Protein AF-A0A165M0L0-F1 (afdb_monomer)

Mean predicted aligned error: 16.53 Å

pLDDT: mean 72.3, std 24.84, range [32.44, 98.56]

Solvent-accessible surface area (backbone atoms only — not comparable to full-atom values): 31890 Å² total; per-residue (Å²): 142,81,88,83,86,81,86,80,86,85,81,86,84,88,86,89,85,89,84,89,84,88,87,87,84,87,90,80,91,82,86,84,86,87,82,89,87,83,81,90,80,90,76,92,80,80,88,83,79,84,75,80,83,75,83,68,83,78,72,75,73,71,78,70,70,57,77,72,62,66,77,72,71,64,82,79,75,77,82,69,91,74,73,95,69,80,80,74,88,70,80,78,80,82,80,91,76,90,76,84,88,79,91,78,82,87,82,92,81,86,88,80,95,75,89,82,89,78,88,81,85,86,88,81,91,80,81,92,79,92,76,85,82,82,82,81,79,83,82,82,83,82,81,87,78,89,78,89,81,89,83,86,87,79,90,76,81,82,77,80,76,83,83,73,80,80,77,78,71,76,78,72,63,70,74,63,62,74,70,50,81,46,81,84,83,77,90,53,45,37,90,91,42,70,88,48,59,44,65,89,65,46,56,72,70,54,36,55,44,46,57,53,25,23,53,53,47,36,47,47,27,48,51,68,45,79,69,58,54,73,69,54,48,52,54,51,48,51,53,41,43,52,52,48,29,58,78,66,74,33,60,48,56,50,54,39,44,75,75,31,67,68,58,31,53,42,54,48,50,58,36,54,49,34,50,59,48,54,53,50,51,50,33,51,54,25,49,69,46,48,34,69,75,74,51,47,51,92,89,62,56,55,49,68,55,33,17,54,49,40,51,49,31,60,47,93,52,46,63,36,28,50,44,76,42,60,44,74,45,98,86,72,49,76,43,79,76,43,80,41,54,78,73,53,25,65,66,55,52,53,50,52,20,61,70,28,32,62,45,79,92,26,59,45,62,35,81,92,34,35,71,64,41,65,51,38,38,63,45,42,56,17,50,50,50,38,24,41,52,56,32,49,58,23,26,55,76,21,49,84,44,85,61,86,73,67,96,43,58,88,80,41,42,68,56,28,51,51,39,40,54,53,52,50,52,51,30,72,76,36,53,68,61,42,53,52,48,27,36,49,52,34,52,56,30,52,50,53,28,49,48,64,73,53,46,72,90,67,94,76,88,76,87,58,71,74,80,71,62,86,62,81,87,69,84,80,79,84,86,86,80,85,84,83,135

Structure (mmCIF, N/CA/C/O backbone):
data_AF-A0A165M0L0-F1
#
_entry.id   AF-A0A165M0L0-F1
#
loop_
_atom_site.group_PDB
_atom_site.id
_atom_site.type_symbol
_atom_site.label_atom_id
_atom_site.label_alt_id
_atom_site.label_comp_id
_atom_site.label_asym_id
_atom_site.label_entity_id
_atom_site.label_seq_id
_atom_site.pdbx_PDB_ins_code
_atom_site.Cartn_x
_atom_site.Cartn_y
_atom_site.Cartn_z
_atom_site.occupancy
_atom_site.B_iso_or_equiv
_atom_site.auth_seq_id
_atom_site.auth_comp_id
_atom_site.auth_asym_id
_atom_site.auth_atom_id
_atom_site.pdbx_PDB_model_num
ATOM 1 N N . MET A 1 1 ? -65.479 16.141 34.001 1.00 50.59 1 MET A N 1
ATOM 2 C CA . MET A 1 1 ? -65.773 16.303 3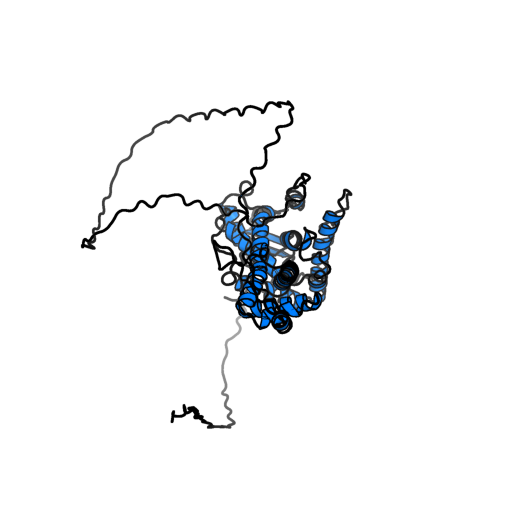2.561 1.00 50.59 1 MET A CA 1
ATOM 3 C C . MET A 1 1 ? -64.527 16.833 31.870 1.00 50.59 1 MET A C 1
ATOM 5 O O . MET A 1 1 ? -64.181 17.985 32.072 1.00 50.59 1 MET A O 1
ATOM 9 N N . ALA A 1 2 ? -63.828 15.973 31.131 1.00 36.56 2 ALA A N 1
ATOM 10 C CA . ALA A 1 2 ? -62.696 16.307 30.265 1.00 36.56 2 ALA A CA 1
ATOM 11 C C . ALA A 1 2 ? -62.637 15.224 29.167 1.00 36.56 2 ALA A C 1
ATOM 13 O O . ALA A 1 2 ? -62.773 14.047 29.518 1.00 36.56 2 ALA A O 1
ATOM 14 N N . PRO A 1 3 ? -62.525 15.564 27.869 1.00 55.06 3 PRO A N 1
ATOM 15 C CA . PRO A 1 3 ? -62.666 14.581 26.806 1.00 55.06 3 PRO A CA 1
ATOM 16 C C . PRO A 1 3 ? -61.341 13.902 26.435 1.00 55.06 3 PRO A C 1
ATOM 18 O O . PRO A 1 3 ? -60.264 14.495 26.405 1.00 55.06 3 PRO A O 1
ATOM 21 N N . THR A 1 4 ? -61.492 12.621 26.128 1.00 46.97 4 THR A N 1
ATOM 22 C CA . THR A 1 4 ? -60.531 11.611 25.689 1.00 46.97 4 THR A CA 1
ATOM 23 C C . THR A 1 4 ? -59.890 11.935 24.334 1.00 46.97 4 THR A C 1
ATOM 25 O O . THR A 1 4 ? -60.572 12.259 23.360 1.00 46.97 4 THR A O 1
ATOM 28 N N . ARG A 1 5 ? -58.560 11.786 24.240 1.00 48.75 5 ARG A N 1
ATOM 29 C CA . ARG A 1 5 ? -57.787 11.956 22.999 1.00 48.75 5 ARG A CA 1
ATOM 30 C C . ARG A 1 5 ? -57.688 10.616 22.259 1.00 48.75 5 ARG A C 1
ATOM 32 O O . ARG A 1 5 ? -57.164 9.637 22.776 1.00 48.75 5 ARG A O 1
ATOM 39 N N . ARG A 1 6 ? -58.249 10.603 21.051 1.00 50.16 6 ARG A N 1
ATOM 40 C CA . ARG A 1 6 ? -58.455 9.463 20.148 1.00 50.16 6 ARG A CA 1
ATOM 41 C C . ARG A 1 6 ? -57.191 9.185 19.321 1.00 50.16 6 ARG A C 1
ATOM 43 O O . ARG A 1 6 ? -56.681 10.080 18.651 1.00 50.16 6 ARG A O 1
ATOM 50 N N . THR A 1 7 ? -56.722 7.942 19.349 1.00 44.31 7 THR A N 1
ATOM 51 C CA . THR A 1 7 ? -55.688 7.371 18.476 1.00 44.31 7 THR A CA 1
ATOM 52 C C . THR A 1 7 ? -56.210 7.226 17.039 1.00 44.31 7 THR A C 1
ATOM 54 O O . THR A 1 7 ? -57.341 6.790 16.822 1.00 44.31 7 THR A O 1
ATOM 57 N N . LYS A 1 8 ? -55.396 7.591 16.039 1.00 49.31 8 LYS A N 1
ATOM 58 C CA . LYS A 1 8 ? -55.647 7.292 14.618 1.00 49.31 8 LYS A CA 1
ATOM 59 C C . LYS A 1 8 ? -54.625 6.267 14.128 1.00 49.31 8 LYS A C 1
ATOM 61 O O . LYS A 1 8 ? -53.452 6.584 13.967 1.00 49.31 8 LYS A O 1
ATOM 66 N N . GLN A 1 9 ? -55.115 5.054 13.887 1.00 37.28 9 GLN A N 1
ATOM 67 C CA . GLN A 1 9 ? -54.497 4.046 13.030 1.00 37.28 9 GLN A CA 1
ATOM 68 C C . GLN A 1 9 ? -54.535 4.531 11.574 1.00 37.28 9 GLN A C 1
ATOM 70 O O . GLN A 1 9 ? -55.545 5.086 11.136 1.00 37.28 9 GLN A O 1
ATOM 75 N N . LYS A 1 10 ? -53.456 4.305 10.819 1.00 47.47 10 LYS A N 1
ATOM 76 C CA . LYS A 1 10 ? -53.423 4.495 9.365 1.00 47.47 10 LYS A CA 1
ATOM 77 C C . LYS A 1 10 ? -53.161 3.136 8.720 1.00 47.47 10 LYS A C 1
ATOM 79 O O . LYS A 1 10 ? -52.082 2.571 8.862 1.00 47.47 10 LYS A O 1
ATOM 84 N N . SER A 1 11 ? -54.200 2.601 8.093 1.00 41.34 11 SER A N 1
ATOM 85 C CA . SER A 1 11 ? -54.209 1.371 7.310 1.00 41.34 11 SER A CA 1
ATOM 86 C C . SER A 1 11 ? -53.702 1.614 5.881 1.00 41.34 11 SER A C 1
ATOM 88 O O . SER A 1 11 ? -53.872 2.700 5.330 1.00 41.34 11 SER A O 1
ATOM 90 N N . THR A 1 12 ? -53.097 0.561 5.333 1.00 42.44 12 THR A N 1
ATOM 91 C CA . THR A 1 12 ? -52.555 0.339 3.972 1.00 42.44 12 THR A CA 1
ATOM 92 C C . THR A 1 12 ? -53.495 0.705 2.799 1.00 42.44 12 THR A C 1
ATOM 94 O O . THR A 1 12 ? -54.674 0.989 3.018 1.00 42.44 12 THR A O 1
ATOM 97 N N . PRO A 1 13 ? -52.999 0.666 1.540 1.00 48.22 13 PRO A N 1
ATOM 98 C CA . PRO A 1 13 ? -53.237 -0.562 0.775 1.00 48.22 13 PRO A CA 1
A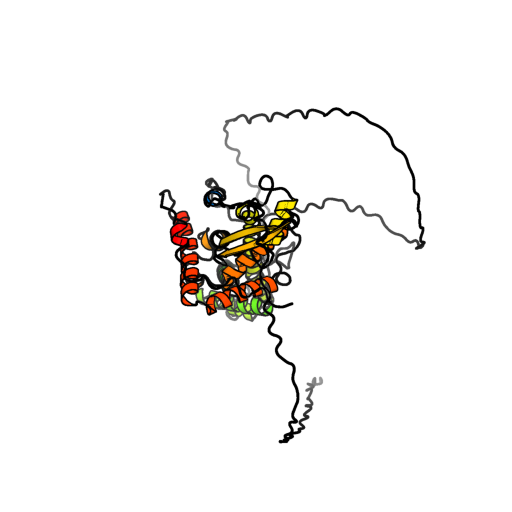TOM 99 C C . PRO A 1 13 ? -52.079 -1.047 -0.114 1.00 48.22 13 PRO A C 1
ATOM 101 O O . PRO A 1 13 ? -51.299 -0.292 -0.691 1.00 48.22 13 PRO A O 1
ATOM 104 N N . THR A 1 14 ? -52.062 -2.370 -0.226 1.00 39.38 14 THR A N 1
ATOM 105 C CA . THR A 1 14 ? -51.367 -3.245 -1.168 1.00 39.38 14 THR A CA 1
ATOM 106 C C . THR A 1 14 ? -51.733 -2.963 -2.630 1.00 39.38 14 THR A C 1
ATOM 108 O O . THR A 1 14 ? -52.884 -2.664 -2.949 1.00 39.38 14 THR A O 1
ATOM 111 N N . LYS A 1 15 ? -50.776 -3.153 -3.551 1.00 41.34 15 LYS A N 1
ATOM 112 C CA . LYS A 1 15 ? -51.076 -3.337 -4.978 1.00 41.34 15 LYS A CA 1
ATOM 113 C C . LYS A 1 15 ? -50.280 -4.505 -5.556 1.00 41.34 15 LYS A C 1
ATOM 115 O O . LYS A 1 15 ? -49.068 -4.454 -5.722 1.00 41.34 15 LYS A O 1
ATOM 120 N N . THR A 1 16 ? -51.030 -5.564 -5.819 1.00 38.84 16 THR A N 1
ATOM 121 C CA . THR A 1 16 ? -50.681 -6.796 -6.519 1.00 38.84 16 THR A CA 1
ATOM 122 C C . THR A 1 16 ? -50.856 -6.577 -8.021 1.00 38.84 16 THR A C 1
ATOM 124 O O . THR A 1 16 ? -51.922 -6.122 -8.426 1.00 38.84 16 THR A O 1
ATOM 127 N N . THR A 1 17 ? -49.898 -6.988 -8.854 1.00 39.72 17 THR A N 1
ATOM 128 C CA . THR A 1 17 ? -50.185 -7.405 -10.240 1.00 39.72 17 THR A CA 1
ATOM 129 C C . THR A 1 17 ? -49.185 -8.463 -10.689 1.00 39.72 17 THR A C 1
ATOM 131 O O . THR A 1 17 ? -48.012 -8.177 -10.899 1.00 39.72 17 THR A O 1
ATOM 134 N N . ALA A 1 18 ? -49.697 -9.682 -10.852 1.00 41.34 18 ALA A N 1
ATOM 135 C CA . ALA A 1 18 ? -49.097 -10.776 -11.597 1.00 41.34 18 ALA A CA 1
ATOM 136 C C . ALA A 1 18 ? -49.821 -10.918 -12.948 1.00 41.34 18 ALA A C 1
ATOM 138 O O . ALA A 1 18 ? -51.049 -10.829 -12.994 1.00 41.34 18 ALA A O 1
ATOM 139 N N . LYS A 1 19 ? -49.055 -11.138 -14.022 1.00 40.34 19 LYS A N 1
ATOM 140 C CA . LYS A 1 19 ? -49.408 -11.703 -15.348 1.00 40.34 19 LYS A CA 1
ATOM 141 C C . LYS A 1 19 ? -48.118 -11.581 -16.179 1.00 40.34 19 LYS A C 1
ATOM 143 O O . LYS A 1 19 ? -47.601 -10.483 -16.285 1.00 40.34 19 LYS A O 1
ATOM 148 N N . GLY A 1 20 ? -47.470 -12.606 -16.722 1.00 33.66 20 GLY A N 1
ATOM 149 C CA . GLY A 1 20 ? -47.919 -13.911 -17.186 1.00 33.66 20 GLY A CA 1
ATOM 150 C C . GLY A 1 20 ? -47.748 -13.947 -18.706 1.00 33.66 20 GLY A C 1
ATOM 151 O O . GLY A 1 20 ? -48.501 -13.261 -19.382 1.00 33.66 20 GLY A O 1
ATOM 152 N N . ALA A 1 21 ? -46.789 -14.720 -19.230 1.00 35.31 21 ALA A N 1
ATOM 153 C CA . ALA A 1 21 ? -46.841 -15.309 -20.576 1.00 35.31 21 ALA A CA 1
ATOM 154 C C . ALA A 1 21 ? -45.657 -16.264 -20.804 1.00 35.31 21 ALA A C 1
ATOM 156 O O . ALA A 1 21 ? -44.515 -15.850 -20.973 1.00 35.31 21 ALA A O 1
ATOM 157 N N . ALA A 1 22 ? -45.968 -17.556 -20.847 1.00 41.44 22 ALA A N 1
ATOM 158 C CA . ALA A 1 22 ? -45.141 -18.580 -21.461 1.00 41.44 22 ALA A CA 1
ATOM 159 C C . ALA A 1 22 ? -45.276 -18.508 -22.990 1.00 41.44 22 ALA A C 1
ATOM 161 O O . ALA A 1 22 ? -46.381 -18.298 -23.499 1.00 41.44 22 ALA A O 1
ATOM 162 N N . ARG A 1 23 ? -44.200 -18.789 -23.735 1.00 37.03 23 ARG A N 1
ATOM 163 C CA . ARG A 1 23 ? -44.328 -19.276 -25.114 1.00 37.03 23 ARG A CA 1
ATOM 164 C C . ARG A 1 23 ? -43.165 -20.183 -25.517 1.00 37.03 23 ARG A C 1
ATOM 166 O O . ARG A 1 23 ? -41.998 -19.854 -25.356 1.00 37.03 23 ARG A O 1
ATOM 173 N N . LYS A 1 24 ? -43.564 -21.347 -26.023 1.00 44.06 24 LYS A N 1
ATOM 174 C CA . LYS A 1 24 ? -42.801 -22.466 -26.587 1.00 44.06 24 LYS A CA 1
ATOM 175 C C . LYS A 1 24 ? -42.907 -22.380 -28.121 1.00 44.06 24 LYS A C 1
ATOM 177 O O . LYS A 1 24 ? -44.016 -22.142 -28.592 1.00 44.06 24 LYS A O 1
ATOM 182 N N . ALA A 1 25 ? -41.819 -22.623 -28.856 1.00 38.62 25 ALA A N 1
ATOM 183 C CA . ALA A 1 25 ? -41.726 -23.148 -30.242 1.00 38.62 25 ALA A CA 1
ATOM 184 C C . ALA A 1 25 ? -40.222 -23.128 -30.606 1.00 38.62 25 ALA A C 1
ATOM 186 O O . ALA A 1 25 ? -39.600 -22.089 -30.445 1.00 38.62 25 ALA A O 1
ATOM 187 N N . GLN A 1 26 ? -39.474 -24.205 -30.865 1.00 37.47 26 GLN A N 1
ATOM 188 C CA . GLN A 1 26 ? -39.546 -25.294 -31.854 1.00 37.47 26 GLN A CA 1
ATOM 189 C C . GLN A 1 26 ? -39.563 -24.887 -33.346 1.00 37.47 26 GLN A C 1
ATOM 191 O O . GLN A 1 26 ? -40.586 -24.467 -33.868 1.00 37.47 26 GLN A O 1
ATOM 196 N N . ALA A 1 27 ? -38.418 -25.200 -33.982 1.00 37.59 27 ALA A N 1
ATOM 197 C CA . ALA A 1 27 ? -38.183 -25.760 -35.324 1.00 37.59 27 ALA A CA 1
ATOM 198 C C . ALA A 1 27 ? -38.227 -24.870 -36.589 1.00 37.59 27 ALA A C 1
ATOM 200 O O . ALA A 1 27 ? -39.286 -24.411 -36.992 1.00 37.59 27 ALA A O 1
ATOM 201 N N . ALA A 1 28 ? -37.076 -24.788 -37.282 1.00 35.03 28 ALA A N 1
ATOM 202 C CA . ALA A 1 28 ? -36.846 -25.086 -38.718 1.00 35.03 28 ALA A CA 1
ATOM 203 C C . ALA A 1 28 ? -35.408 -24.632 -39.086 1.00 35.03 28 ALA A C 1
ATOM 205 O O . ALA A 1 28 ? -35.045 -23.492 -38.838 1.00 35.03 28 ALA A O 1
ATOM 206 N N . ARG A 1 29 ? -34.460 -25.513 -39.448 1.00 37.34 29 ARG A N 1
ATOM 207 C CA . ARG A 1 29 ? -34.186 -26.007 -40.818 1.00 37.34 29 ARG A CA 1
ATOM 208 C C . ARG A 1 29 ? -34.251 -24.908 -41.890 1.00 37.34 29 ARG A C 1
ATOM 210 O O . ARG A 1 29 ? -35.351 -24.573 -42.290 1.00 37.34 29 ARG A O 1
ATOM 217 N N . THR A 1 30 ? -33.092 -24.495 -42.416 1.00 36.84 30 THR A N 1
ATOM 218 C CA . THR A 1 30 ? -32.741 -24.546 -43.857 1.00 36.84 30 THR A CA 1
ATOM 219 C C . THR A 1 30 ? -31.326 -24.012 -44.096 1.00 36.84 30 THR A C 1
ATOM 221 O O . THR A 1 30 ? -31.032 -22.854 -43.820 1.00 36.84 30 THR A O 1
ATOM 224 N N . SER A 1 31 ? -30.472 -24.866 -44.652 1.00 37.84 31 SER A N 1
ATOM 225 C CA . SER A 1 31 ? -29.295 -24.525 -45.456 1.00 37.84 31 SER A CA 1
ATOM 226 C C . SER A 1 31 ? -29.709 -24.083 -46.873 1.00 37.84 31 SER A C 1
ATOM 228 O O . SER A 1 31 ? -30.773 -24.486 -47.347 1.00 37.84 31 SER A O 1
ATOM 230 N N . PRO A 1 32 ? -28.881 -23.270 -47.555 1.00 50.66 32 PRO A N 1
ATOM 231 C CA . PRO A 1 32 ? -28.330 -23.676 -48.863 1.00 50.66 32 PRO A CA 1
ATOM 232 C C . PRO A 1 32 ? -26.850 -23.244 -49.036 1.00 50.66 32 PRO A C 1
ATOM 234 O O . PRO A 1 32 ? -26.464 -22.142 -48.676 1.00 50.66 32 PRO A O 1
ATOM 237 N N . THR A 1 33 ? -25.915 -24.157 -49.321 1.00 34.59 33 THR A N 1
ATOM 238 C CA . THR A 1 33 ? -25.363 -24.514 -50.656 1.00 34.59 33 THR A CA 1
ATOM 239 C C . THR A 1 33 ? -24.748 -23.386 -51.522 1.00 34.59 33 THR A C 1
ATOM 241 O O . THR A 1 33 ? -25.443 -22.779 -52.320 1.00 34.59 33 THR A O 1
ATOM 244 N N . SER A 1 34 ? -23.396 -23.323 -51.494 1.00 36.72 34 SER A N 1
ATOM 245 C CA . SER A 1 34 ? -22.438 -23.224 -52.640 1.00 36.72 34 SER A CA 1
ATOM 246 C C . SER A 1 34 ? -22.403 -21.965 -53.548 1.00 36.72 34 SER A C 1
ATOM 248 O O . SER A 1 34 ? -23.337 -21.177 -53.498 1.00 36.72 34 SER A O 1
ATOM 250 N N . PRO A 1 35 ? -21.425 -21.787 -54.488 1.00 54.50 35 PRO A N 1
ATOM 251 C CA . PRO A 1 35 ? -20.140 -22.487 -54.729 1.00 54.50 35 PRO A CA 1
ATOM 252 C C . PRO A 1 35 ? -18.930 -21.579 -55.148 1.00 54.50 35 PRO A C 1
ATOM 254 O O . PRO A 1 35 ? -19.086 -20.397 -55.425 1.00 54.50 35 PRO A O 1
ATOM 257 N N . ARG A 1 36 ? -17.765 -22.229 -55.388 1.00 37.06 36 ARG A N 1
ATOM 258 C CA . ARG A 1 36 ? -16.610 -21.836 -56.259 1.00 37.06 36 ARG A CA 1
ATOM 259 C C . ARG A 1 36 ? -15.723 -20.681 -55.750 1.00 37.06 36 ARG A C 1
ATOM 261 O O . ARG A 1 36 ? -16.200 -19.611 -55.439 1.00 37.06 36 ARG A O 1
ATOM 268 N N . GLY A 1 37 ? -14.394 -20.765 -55.696 1.00 34.84 37 GLY A N 1
ATOM 269 C CA . GLY A 1 37 ? -13.431 -21.606 -56.406 1.00 34.84 37 GLY A CA 1
ATOM 270 C C . GLY A 1 37 ? -12.413 -20.703 -57.114 1.00 34.84 37 GLY A C 1
ATOM 271 O O . GLY A 1 37 ? -12.762 -20.098 -58.118 1.00 34.84 37 GLY A O 1
ATOM 272 N N . ARG A 1 38 ? -11.166 -20.621 -56.629 1.00 40.41 38 ARG A N 1
ATOM 273 C CA . ARG A 1 38 ? -9.993 -20.054 -57.337 1.00 40.41 38 ARG A CA 1
ATOM 274 C C . ARG A 1 38 ? -8.731 -20.646 -56.698 1.00 40.41 38 ARG A C 1
ATOM 276 O O . ARG A 1 38 ? -8.475 -20.444 -55.524 1.00 40.41 38 ARG A O 1
ATOM 283 N N . LYS A 1 39 ? -8.172 -21.685 -57.321 1.00 42.56 39 LYS A N 1
ATOM 284 C CA . LYS A 1 39 ? -7.020 -21.660 -58.244 1.00 42.56 39 LYS A CA 1
ATOM 285 C C . LYS A 1 39 ? -5.703 -21.257 -57.570 1.00 42.56 39 LYS A C 1
ATOM 287 O O . LYS A 1 39 ? -5.408 -20.088 -57.375 1.00 42.56 39 LYS A O 1
ATOM 292 N N . ARG A 1 40 ? -4.914 -22.307 -57.329 1.00 39.38 40 ARG A N 1
ATOM 293 C CA . ARG A 1 40 ? -3.462 -22.330 -57.156 1.00 39.38 40 ARG A CA 1
ATOM 294 C C . ARG A 1 40 ? -2.763 -21.484 -58.226 1.00 39.38 40 ARG A C 1
ATOM 296 O O . ARG A 1 40 ? -3.035 -21.669 -59.411 1.00 39.38 40 ARG A O 1
ATOM 303 N N . ALA A 1 41 ? -1.798 -20.673 -57.807 1.00 41.22 41 ALA A N 1
ATOM 304 C CA . ALA A 1 41 ? -0.687 -20.242 -58.642 1.00 41.22 41 ALA A CA 1
ATOM 305 C C . ALA A 1 41 ? 0.602 -20.501 -57.860 1.00 41.22 41 ALA A C 1
ATOM 307 O O . ALA A 1 41 ? 0.874 -19.882 -56.838 1.00 41.22 41 ALA A O 1
ATOM 308 N N . ASN A 1 42 ? 1.330 -21.504 -58.335 1.00 36.38 42 ASN A N 1
ATOM 309 C CA . ASN A 1 42 ? 2.657 -21.884 -57.897 1.00 36.38 42 ASN A CA 1
ATOM 310 C C . ASN A 1 42 ? 3.631 -21.057 -58.749 1.00 36.38 42 ASN A C 1
ATOM 312 O O . ASN A 1 42 ? 3.638 -21.221 -59.970 1.00 36.38 42 ASN A O 1
ATOM 316 N N . VAL A 1 43 ? 4.398 -20.148 -58.146 1.00 47.34 43 VAL A N 1
ATOM 317 C CA . VAL A 1 43 ? 5.462 -19.411 -58.842 1.00 47.34 43 VAL A CA 1
ATOM 318 C C . VAL A 1 43 ? 6.747 -19.569 -58.046 1.00 47.34 43 VAL A C 1
ATOM 320 O O . VAL A 1 43 ? 6.974 -18.902 -57.042 1.00 47.34 43 VAL A O 1
ATOM 323 N N . HIS A 1 44 ? 7.600 -20.461 -58.541 1.00 40.44 44 HIS A N 1
ATOM 324 C CA . HIS A 1 44 ? 9.034 -20.393 -58.315 1.00 40.44 44 HIS A CA 1
ATOM 325 C C . HIS A 1 44 ? 9.559 -19.054 -58.844 1.00 40.44 44 HIS A C 1
ATOM 327 O O . HIS A 1 44 ? 9.392 -18.756 -60.029 1.00 40.44 44 HIS A O 1
ATOM 333 N N . ARG A 1 45 ? 10.286 -18.294 -58.020 1.00 40.59 45 ARG A N 1
ATOM 334 C CA . ARG A 1 45 ? 11.317 -17.391 -58.536 1.00 40.59 45 ARG A CA 1
ATOM 335 C C . ARG A 1 45 ? 12.497 -17.296 -57.580 1.00 40.59 45 ARG A C 1
ATOM 337 O O . ARG A 1 45 ? 12.351 -17.122 -56.378 1.00 40.59 45 ARG A O 1
ATOM 344 N N . ALA A 1 46 ? 13.656 -17.487 -58.188 1.00 36.91 46 ALA A N 1
ATOM 345 C CA . ALA A 1 46 ? 14.971 -17.563 -57.600 1.00 36.91 46 ALA A CA 1
ATOM 346 C C . ALA A 1 46 ? 15.497 -16.208 -57.103 1.00 36.91 46 ALA A C 1
ATOM 348 O O . ALA A 1 46 ? 15.098 -15.166 -57.615 1.00 36.91 46 ALA A O 1
ATOM 349 N N . LEU A 1 47 ? 16.475 -16.310 -56.193 1.00 45.91 47 LEU A N 1
ATOM 350 C CA . LEU A 1 47 ? 17.677 -15.475 -56.069 1.00 45.91 47 LEU A CA 1
ATOM 351 C C . LEU A 1 47 ? 17.482 -13.960 -56.204 1.00 45.91 47 LEU A C 1
ATOM 353 O O . LEU A 1 47 ? 17.404 -13.470 -57.320 1.00 45.91 47 LEU A O 1
ATOM 357 N N . THR A 1 48 ? 17.665 -13.224 -55.102 1.00 38.56 48 THR A N 1
ATOM 358 C CA . THR A 1 48 ? 18.678 -12.154 -55.046 1.00 38.56 48 THR A CA 1
ATOM 359 C C . THR A 1 48 ? 18.930 -11.663 -53.619 1.00 38.56 48 THR A C 1
ATOM 361 O O . THR A 1 48 ? 18.015 -11.211 -52.949 1.00 38.56 48 THR A O 1
ATOM 364 N N . LYS A 1 49 ? 20.224 -11.649 -53.270 1.00 42.09 49 LYS A N 1
ATOM 365 C CA . LYS A 1 49 ? 20.933 -10.637 -52.467 1.00 42.09 49 LYS A CA 1
ATOM 366 C C . LYS A 1 49 ? 20.582 -10.525 -50.975 1.00 42.09 49 LYS A C 1
ATOM 368 O O . LYS A 1 49 ? 19.609 -9.902 -50.576 1.00 42.09 49 LYS A O 1
ATOM 373 N N . LYS A 1 50 ? 21.513 -11.042 -50.162 1.00 46.38 50 LYS A N 1
ATOM 374 C CA . LYS A 1 50 ? 21.729 -10.629 -48.770 1.00 46.38 50 LYS A CA 1
ATOM 375 C C . LYS A 1 50 ? 21.836 -9.094 -48.705 1.00 46.38 50 LYS A C 1
ATOM 377 O O . LYS A 1 50 ? 22.655 -8.549 -49.452 1.00 46.38 50 LYS A O 1
ATOM 382 N N . PRO A 1 51 ? 21.072 -8.410 -47.840 1.00 46.50 51 PRO A N 1
ATOM 383 C CA . PRO A 1 51 ? 21.324 -7.008 -47.547 1.00 46.50 51 PRO A CA 1
ATOM 384 C C . PRO A 1 51 ? 22.667 -6.859 -46.806 1.00 46.50 51 PRO A C 1
ATOM 386 O O . PRO A 1 51 ? 23.116 -7.802 -46.140 1.00 46.50 51 PRO A O 1
ATOM 389 N N . PRO A 1 52 ? 23.350 -5.712 -46.950 1.00 43.22 52 PRO A N 1
ATOM 390 C CA . PRO A 1 52 ? 24.565 -5.430 -46.201 1.00 43.22 52 PRO A CA 1
ATOM 391 C C . PRO A 1 52 ? 24.249 -5.449 -44.703 1.00 43.22 52 PRO A C 1
ATOM 393 O O . PRO A 1 52 ? 23.283 -4.834 -44.260 1.00 43.22 52 PRO A O 1
ATOM 396 N N . ARG A 1 53 ? 25.075 -6.162 -43.926 1.00 41.50 53 ARG A N 1
ATOM 397 C CA . ARG A 1 53 ? 25.137 -6.004 -42.470 1.00 41.50 53 ARG A CA 1
ATOM 398 C C . ARG A 1 53 ? 25.492 -4.546 -42.196 1.00 41.50 53 ARG A C 1
ATOM 400 O O . ARG A 1 53 ? 26.659 -4.173 -42.287 1.00 41.50 53 ARG A O 1
ATOM 407 N N . VAL A 1 54 ? 24.485 -3.735 -41.899 1.00 40.50 54 VAL A N 1
ATOM 408 C CA . VAL A 1 54 ? 24.695 -2.465 -41.219 1.00 40.50 54 VAL A CA 1
ATOM 409 C C . VAL A 1 54 ? 25.160 -2.852 -39.825 1.00 40.50 54 VAL A C 1
ATOM 411 O O . VAL A 1 54 ? 24.439 -3.498 -39.069 1.00 40.50 54 VAL A O 1
ATOM 414 N N . ILE A 1 55 ? 26.425 -2.565 -39.536 1.00 45.16 55 ILE A N 1
ATOM 415 C CA . ILE A 1 55 ? 26.978 -2.645 -38.189 1.00 45.16 55 ILE A CA 1
ATOM 416 C C . ILE A 1 55 ? 26.353 -1.461 -37.447 1.00 45.16 55 ILE A C 1
ATOM 418 O O . ILE A 1 55 ? 26.944 -0.386 -37.367 1.00 45.16 55 ILE A O 1
ATOM 422 N N . GLY A 1 56 ? 25.107 -1.637 -37.003 1.00 38.75 56 GLY A N 1
ATOM 423 C CA . GLY A 1 56 ? 24.506 -0.776 -36.001 1.00 38.75 56 GLY A CA 1
ATOM 424 C C . GLY A 1 56 ? 25.383 -0.871 -34.764 1.00 38.75 56 GLY A C 1
ATOM 425 O O . GLY A 1 56 ? 25.752 -1.967 -34.330 1.00 38.75 56 GLY A O 1
ATOM 426 N N . LYS A 1 57 ? 25.813 0.277 -34.246 1.00 41.28 57 LYS A N 1
ATOM 427 C CA . LYS A 1 57 ? 26.461 0.336 -32.941 1.00 41.28 57 LYS A CA 1
ATOM 428 C C . LYS A 1 57 ? 25.392 -0.055 -31.927 1.00 41.28 57 LYS A C 1
ATOM 430 O O . LYS A 1 57 ? 24.659 0.806 -31.470 1.00 41.28 57 LYS A O 1
ATOM 435 N N . SER A 1 58 ? 25.306 -1.346 -31.610 1.00 37.25 58 SER A N 1
ATOM 436 C CA . SER A 1 58 ? 24.580 -1.846 -30.447 1.00 37.25 58 SER A CA 1
ATOM 437 C C . SER A 1 58 ? 25.214 -1.190 -29.223 1.00 37.25 58 SER A C 1
ATOM 439 O O . SER A 1 58 ? 26.186 -1.703 -28.661 1.00 37.25 58 SER A O 1
ATOM 441 N N . LEU A 1 59 ? 24.698 -0.026 -28.833 1.00 40.31 59 LEU A N 1
ATOM 442 C CA . LEU A 1 59 ? 24.889 0.525 -27.504 1.00 40.31 59 LEU A CA 1
ATOM 443 C C . LEU A 1 59 ? 24.121 -0.401 -26.572 1.00 40.31 59 LEU A C 1
ATOM 445 O O . LEU A 1 59 ? 22.985 -0.149 -26.193 1.00 40.31 59 LEU A O 1
ATOM 449 N N . SER A 1 60 ? 24.756 -1.521 -26.231 1.00 36.28 60 SER A N 1
ATOM 450 C CA . SER A 1 60 ? 24.346 -2.314 -25.092 1.00 36.28 60 SER A CA 1
ATOM 451 C C . SER A 1 60 ? 24.692 -1.481 -23.865 1.00 36.28 60 SER A C 1
ATOM 453 O O . SER A 1 60 ? 25.734 -1.660 -23.236 1.00 36.28 60 SER A O 1
ATOM 455 N N . LEU A 1 61 ? 23.833 -0.508 -23.560 1.00 42.78 61 LEU A N 1
ATOM 456 C CA . LEU A 1 61 ? 23.697 0.008 -22.215 1.00 42.78 61 LEU A CA 1
ATOM 457 C C . LEU A 1 61 ? 23.173 -1.175 -21.405 1.00 42.78 61 LEU A C 1
ATOM 459 O O . LEU A 1 61 ? 21.983 -1.309 -21.143 1.00 42.78 61 LEU A O 1
ATOM 463 N N . HIS A 1 62 ? 24.087 -2.072 -21.026 1.00 40.50 62 HIS A N 1
ATOM 464 C CA . HIS A 1 62 ? 23.920 -2.820 -19.801 1.00 40.50 62 HIS A CA 1
ATOM 465 C C . HIS A 1 62 ? 23.793 -1.734 -18.736 1.00 40.50 62 HIS A C 1
ATOM 467 O O . HIS A 1 62 ? 24.798 -1.263 -18.198 1.00 40.50 62 HIS A O 1
ATOM 473 N N . LEU A 1 63 ? 22.558 -1.306 -18.451 1.00 43.25 63 LEU A N 1
ATOM 474 C CA . LEU A 1 63 ? 22.199 -0.768 -17.152 1.00 43.25 63 LEU A CA 1
ATOM 475 C C . LEU A 1 63 ? 22.430 -1.925 -16.184 1.00 43.25 63 LEU A C 1
ATOM 477 O O . LEU A 1 63 ? 21.523 -2.604 -15.714 1.00 43.25 63 LEU A O 1
ATOM 481 N N . HIS A 1 64 ? 23.703 -2.198 -15.925 1.00 40.22 64 HIS A N 1
ATOM 482 C CA . HIS A 1 64 ? 24.135 -2.977 -14.805 1.00 40.22 64 HIS A CA 1
ATOM 483 C C . HIS A 1 64 ? 23.883 -2.037 -13.640 1.00 40.22 64 HIS A C 1
ATOM 485 O O . HIS A 1 64 ? 24.782 -1.315 -13.225 1.00 40.22 64 HIS A O 1
ATOM 491 N N . ILE A 1 65 ? 22.614 -1.940 -13.221 1.00 42.72 65 ILE A N 1
ATOM 492 C CA . ILE A 1 65 ? 22.215 -1.270 -11.992 1.00 42.72 65 ILE A CA 1
ATOM 493 C C . ILE A 1 65 ? 23.034 -2.007 -10.944 1.00 42.72 65 ILE A C 1
ATOM 495 O O . ILE A 1 65 ? 22.752 -3.179 -10.673 1.00 42.72 65 ILE A O 1
ATOM 499 N N . PRO A 1 66 ? 24.129 -1.416 -10.438 1.00 37.69 66 PRO A N 1
ATOM 500 C CA . PRO A 1 66 ? 24.970 -2.155 -9.536 1.00 37.69 66 PRO A CA 1
ATOM 501 C C . PRO A 1 66 ? 24.094 -2.387 -8.313 1.00 37.69 66 PRO A C 1
ATOM 503 O O . PRO A 1 66 ? 23.640 -1.426 -7.695 1.00 37.69 66 PRO A O 1
ATOM 506 N N . LEU A 1 67 ? 23.853 -3.649 -7.950 1.00 40.78 67 LEU A N 1
ATOM 507 C CA . LEU A 1 67 ? 23.118 -4.013 -6.729 1.00 40.78 67 LEU A CA 1
ATOM 508 C C . LEU A 1 67 ? 23.715 -3.330 -5.476 1.00 40.78 67 LEU A C 1
ATOM 510 O O . LEU A 1 67 ? 23.051 -3.197 -4.456 1.00 40.78 67 LEU A O 1
ATOM 514 N N . ARG A 1 68 ? 24.947 -2.809 -5.584 1.00 37.81 68 ARG A N 1
ATOM 515 C CA . ARG A 1 68 ? 25.629 -1.954 -4.602 1.00 37.81 68 ARG A CA 1
ATOM 516 C C . ARG A 1 68 ? 25.066 -0.531 -4.451 1.00 37.81 68 ARG A C 1
ATOM 518 O O . ARG A 1 68 ? 25.432 0.141 -3.497 1.00 37.81 68 ARG A O 1
ATOM 525 N N . CYS A 1 69 ? 24.206 -0.040 -5.345 1.00 35.59 69 CYS A N 1
ATOM 526 C CA . CYS A 1 69 ? 23.581 1.281 -5.185 1.00 35.59 69 CYS A CA 1
ATOM 527 C C . CYS A 1 69 ? 22.416 1.246 -4.179 1.00 35.59 69 CYS A C 1
ATOM 529 O O . CYS A 1 69 ? 22.097 2.269 -3.585 1.00 35.59 69 CYS A O 1
ATOM 531 N N . LEU A 1 70 ? 21.832 0.067 -3.924 1.00 44.41 70 LEU A N 1
ATOM 532 C CA . LEU A 1 70 ? 20.748 -0.104 -2.950 1.00 44.41 70 LEU A CA 1
ATOM 533 C C . LEU A 1 70 ? 21.240 -0.219 -1.498 1.00 44.41 70 LEU A C 1
ATOM 535 O O . LEU A 1 70 ? 20.466 0.039 -0.586 1.00 44.41 70 LEU A O 1
ATOM 539 N N . SER A 1 71 ? 22.518 -0.540 -1.258 1.00 43.47 71 SER A N 1
ATOM 540 C CA . SER A 1 71 ? 23.086 -0.567 0.101 1.00 43.47 71 SER A CA 1
ATOM 541 C C . SER A 1 71 ? 23.477 0.817 0.639 1.00 43.47 71 SER A C 1
ATOM 543 O O . SER A 1 71 ? 23.884 0.921 1.787 1.00 43.47 71 SER A O 1
ATOM 545 N N . LEU A 1 72 ? 23.400 1.868 -0.186 1.00 40.97 72 LEU A N 1
ATOM 546 C CA . LEU A 1 72 ? 23.804 3.241 0.160 1.00 40.97 72 LEU A CA 1
ATOM 547 C C . LEU A 1 72 ? 22.617 4.198 0.361 1.00 40.97 72 LEU A C 1
ATOM 549 O O . LEU A 1 72 ? 22.828 5.386 0.579 1.00 40.97 72 LEU A O 1
ATOM 553 N N . ILE A 1 73 ? 21.381 3.698 0.284 1.00 41.94 73 ILE A N 1
ATOM 554 C CA . ILE A 1 73 ? 20.153 4.492 0.445 1.00 41.94 73 ILE A CA 1
ATOM 555 C C . ILE A 1 73 ? 19.305 3.869 1.557 1.00 41.94 73 ILE A C 1
ATOM 557 O O . ILE A 1 73 ? 18.133 3.559 1.392 1.00 41.94 73 ILE A O 1
ATOM 561 N N . ILE A 1 74 ? 19.935 3.630 2.700 1.00 41.72 74 ILE A N 1
ATOM 562 C CA . ILE A 1 74 ? 19.238 3.634 3.980 1.00 41.72 74 ILE A CA 1
ATOM 563 C C . ILE A 1 74 ? 19.912 4.788 4.717 1.00 41.72 74 ILE A C 1
ATOM 565 O O . ILE A 1 74 ? 21.109 4.670 4.992 1.00 41.72 74 ILE A O 1
ATOM 569 N N . PRO A 1 75 ? 19.247 5.939 4.927 1.00 37.78 75 PRO A N 1
ATOM 570 C CA . PRO A 1 75 ? 19.815 6.965 5.786 1.00 37.78 75 PRO A CA 1
ATOM 571 C C . PRO A 1 75 ? 20.101 6.299 7.132 1.00 37.78 75 PRO A C 1
ATOM 573 O O . PRO A 1 75 ? 19.188 5.773 7.764 1.00 37.78 75 PRO A O 1
ATOM 576 N N . GLN A 1 76 ? 21.377 6.238 7.521 1.00 36.69 76 GLN A N 1
ATOM 577 C CA . GLN A 1 76 ? 21.729 5.907 8.892 1.00 36.69 76 GLN A CA 1
ATOM 578 C C . GLN A 1 76 ? 21.188 7.055 9.733 1.00 36.69 76 GLN A C 1
ATOM 580 O O . GLN A 1 76 ? 21.751 8.147 9.736 1.00 36.69 76 GLN A O 1
ATOM 585 N N . VAL A 1 77 ? 20.021 6.834 10.329 1.00 39.34 77 VAL A N 1
ATOM 586 C CA . VAL A 1 77 ? 19.546 7.649 11.436 1.00 39.34 77 VAL A CA 1
ATOM 587 C C . VAL A 1 77 ? 20.518 7.318 12.560 1.00 39.34 77 VAL A C 1
ATOM 589 O O . VAL A 1 77 ? 20.554 6.188 13.037 1.00 39.34 77 VAL A O 1
ATOM 592 N N . GLU A 1 78 ? 21.436 8.238 12.840 1.00 36.91 78 GLU A N 1
ATOM 593 C CA . GLU A 1 78 ? 22.253 8.161 14.042 1.00 36.91 78 GLU A CA 1
ATOM 594 C C . GLU A 1 78 ? 21.273 8.302 15.210 1.00 36.91 78 GLU A C 1
ATOM 596 O O . GLU A 1 78 ? 20.664 9.357 15.375 1.00 36.91 78 GLU A O 1
ATOM 601 N N . ASP A 1 79 ? 21.049 7.202 15.930 1.00 38.38 79 ASP A N 1
ATOM 602 C CA . ASP A 1 79 ? 20.226 7.167 17.136 1.00 38.38 79 ASP A CA 1
ATOM 603 C C . ASP A 1 79 ? 20.926 8.018 18.211 1.00 38.38 79 ASP A C 1
ATOM 605 O O . ASP A 1 79 ? 21.816 7.548 18.926 1.00 38.38 79 ASP A O 1
ATOM 609 N N . GLU A 1 80 ? 20.582 9.306 18.275 1.00 43.72 80 GLU A N 1
ATOM 610 C CA . GLU A 1 80 ? 20.790 10.110 19.475 1.00 43.72 80 GLU A CA 1
ATOM 611 C C . GLU A 1 80 ? 19.809 9.594 20.541 1.00 43.72 80 GLU A C 1
ATOM 613 O O . GLU A 1 80 ? 18.628 9.386 20.266 1.00 43.72 80 GLU A O 1
ATOM 618 N N . ASP A 1 81 ? 20.332 9.302 21.735 1.00 48.41 81 ASP A N 1
ATOM 619 C CA . ASP A 1 81 ? 19.582 8.838 22.904 1.00 48.41 81 ASP A CA 1
ATOM 620 C C . ASP A 1 81 ? 18.508 9.873 23.302 1.00 48.41 81 ASP A C 1
ATOM 622 O O . ASP A 1 81 ? 18.750 10.736 24.149 1.00 48.41 81 ASP A O 1
ATOM 626 N N . ASP A 1 82 ? 17.323 9.778 22.701 1.00 38.50 82 ASP A N 1
ATOM 627 C CA . ASP A 1 82 ? 16.161 10.575 23.078 1.00 38.50 82 ASP A CA 1
ATOM 628 C C . ASP A 1 82 ? 15.388 9.869 24.197 1.00 38.50 82 ASP A C 1
ATOM 630 O O . ASP A 1 82 ? 14.841 8.770 24.057 1.00 38.50 82 ASP A O 1
ATOM 634 N N . GLU A 1 83 ? 15.388 10.533 25.352 1.00 45.12 83 GLU A N 1
ATOM 635 C CA . GLU A 1 83 ? 14.506 10.262 26.478 1.00 45.12 83 GLU A CA 1
ATOM 636 C C . GLU A 1 83 ? 13.044 10.203 26.003 1.00 45.12 83 GLU A C 1
ATOM 638 O O . GLU A 1 83 ? 12.666 10.915 25.079 1.00 45.12 83 GLU A O 1
ATOM 643 N N . ASP A 1 84 ? 12.231 9.360 26.649 1.00 41.22 84 ASP A N 1
ATOM 644 C CA . ASP A 1 84 ? 10.810 9.118 26.369 1.00 41.22 84 ASP A CA 1
ATOM 645 C C . ASP A 1 84 ? 9.977 10.418 26.195 1.00 41.22 84 ASP A C 1
ATOM 647 O O . ASP A 1 84 ? 9.288 10.864 27.118 1.00 41.22 84 ASP A O 1
ATOM 651 N N . GLU A 1 85 ? 9.997 11.021 25.005 1.00 41.69 85 GLU A N 1
ATOM 652 C CA . GLU A 1 85 ? 9.055 12.058 24.603 1.00 41.69 85 GLU A CA 1
ATOM 653 C C . GLU A 1 85 ? 7.818 11.379 24.009 1.00 41.69 85 GLU A C 1
ATOM 655 O O . GLU A 1 85 ? 7.843 10.735 22.958 1.00 41.69 85 GLU A O 1
ATOM 660 N N . ASP A 1 86 ? 6.704 11.502 24.732 1.00 40.88 86 ASP A N 1
ATOM 661 C CA . ASP A 1 86 ? 5.369 11.182 24.246 1.00 40.88 86 ASP A CA 1
ATOM 662 C C . ASP A 1 86 ? 5.171 11.810 22.852 1.00 40.88 86 ASP A C 1
ATOM 664 O O . ASP A 1 86 ? 5.045 13.026 22.730 1.00 40.88 86 ASP A O 1
ATOM 668 N N . LEU A 1 87 ? 5.132 10.977 21.803 1.00 39.97 87 LEU A N 1
ATOM 669 C CA . LEU A 1 87 ? 4.855 11.391 20.425 1.00 39.97 87 LEU A CA 1
ATOM 670 C C . LEU A 1 87 ? 3.460 12.038 20.323 1.00 39.97 87 LEU A C 1
ATOM 672 O O . LEU A 1 87 ? 2.456 11.381 20.011 1.00 39.97 87 LEU A O 1
ATOM 676 N N . ASP A 1 88 ? 3.402 13.346 20.561 1.00 43.25 88 ASP A N 1
ATOM 677 C CA . ASP A 1 88 ? 2.325 14.229 20.137 1.00 43.25 88 ASP A CA 1
ATOM 678 C C . ASP A 1 88 ? 2.346 14.285 18.598 1.00 43.25 88 ASP A C 1
ATOM 680 O O . ASP A 1 88 ? 2.969 15.141 17.977 1.00 43.25 88 ASP A O 1
ATOM 684 N N . LEU A 1 89 ? 1.650 13.329 17.970 1.00 47.28 89 LEU A N 1
ATOM 685 C CA . LEU A 1 89 ? 1.359 13.248 16.528 1.00 47.28 89 LEU A CA 1
ATOM 686 C C . LEU A 1 89 ? 0.422 14.380 16.044 1.00 47.28 89 LEU A C 1
ATOM 688 O O . LEU A 1 89 ? -0.576 14.129 15.365 1.00 47.28 89 LEU A O 1
ATOM 692 N N . ASP A 1 90 ? 0.746 15.621 16.388 1.00 45.97 90 ASP A N 1
ATOM 693 C CA . ASP A 1 90 ? 0.163 16.844 15.844 1.00 45.97 90 ASP A CA 1
ATOM 694 C C . ASP A 1 90 ? 1.291 17.662 15.183 1.00 45.97 90 ASP A C 1
ATOM 696 O O . ASP A 1 90 ? 1.524 18.820 15.523 1.00 45.97 90 ASP A O 1
ATOM 700 N N . GLU A 1 91 ? 2.013 17.045 14.239 1.00 45.16 91 GLU A N 1
ATOM 701 C CA . GLU A 1 91 ? 3.005 17.751 13.428 1.00 45.16 91 GLU A CA 1
ATOM 702 C C . GLU A 1 91 ? 2.297 18.798 12.551 1.00 45.16 91 GLU A C 1
ATOM 704 O O . GLU A 1 91 ? 1.391 18.526 11.753 1.00 45.16 91 GLU A O 1
ATOM 709 N N . GLU A 1 92 ? 2.692 20.031 12.818 1.00 42.91 92 GLU A N 1
ATOM 710 C CA . GLU A 1 92 ? 2.226 21.301 12.303 1.00 42.91 92 GLU A CA 1
ATOM 711 C C . GLU A 1 92 ? 2.386 21.372 10.776 1.00 42.91 92 GLU A C 1
ATOM 713 O O . GLU A 1 92 ? 3.465 21.621 10.244 1.00 42.91 92 GLU A O 1
ATOM 718 N N . PHE A 1 93 ? 1.288 21.171 10.042 1.00 36.50 93 PHE A N 1
ATOM 719 C CA . PHE A 1 93 ? 1.207 21.585 8.642 1.00 36.50 93 PHE A CA 1
ATOM 720 C C . PHE A 1 93 ? 1.274 23.118 8.603 1.00 36.50 93 PHE A C 1
ATOM 722 O O . PHE A 1 93 ? 0.303 23.795 8.947 1.00 36.50 93 PHE A O 1
ATOM 729 N N . GLY A 1 94 ? 2.441 23.646 8.230 1.00 34.78 94 GLY A N 1
ATOM 730 C CA . GLY A 1 94 ? 2.679 25.071 8.036 1.00 34.78 94 GLY A CA 1
ATOM 731 C C . GLY A 1 94 ? 1.722 25.661 7.002 1.00 34.78 94 GLY A C 1
ATOM 732 O O . GLY A 1 94 ? 1.712 25.256 5.841 1.00 34.78 94 GLY A O 1
ATOM 733 N N . ASP A 1 95 ? 0.918 26.617 7.455 1.00 36.09 95 ASP A N 1
ATOM 734 C CA . ASP A 1 95 ? 0.052 27.454 6.635 1.00 36.09 95 ASP A CA 1
ATOM 735 C C . ASP A 1 95 ? 0.863 28.675 6.176 1.00 36.09 95 ASP A C 1
ATOM 737 O O . ASP A 1 95 ? 1.141 29.594 6.950 1.00 36.09 95 ASP A O 1
ATOM 741 N N . GLU A 1 96 ? 1.295 28.662 4.916 1.00 45.94 96 GLU A N 1
ATOM 742 C CA . GLU A 1 96 ? 1.764 29.857 4.223 1.00 45.94 96 GLU A CA 1
ATOM 743 C C . GLU A 1 96 ? 0.550 30.526 3.564 1.00 45.94 96 GLU A C 1
ATOM 745 O O . GLU A 1 96 ? 0.252 30.315 2.391 1.00 45.94 96 GLU A O 1
ATOM 750 N N . SER A 1 97 ? -0.181 31.333 4.335 1.00 39.50 97 SER A N 1
ATOM 751 C CA . SER A 1 97 ? -1.153 32.288 3.792 1.00 39.50 97 SER A CA 1
ATOM 752 C C . SER A 1 97 ? -1.333 33.502 4.713 1.00 39.50 97 SER A C 1
ATOM 754 O O . SER A 1 97 ? -2.396 33.776 5.263 1.00 39.50 97 SER A O 1
ATOM 756 N N . THR A 1 98 ? -0.264 34.289 4.861 1.00 42.16 98 THR A N 1
ATOM 757 C CA . THR A 1 98 ? -0.364 35.649 5.415 1.00 42.16 98 THR A CA 1
ATOM 758 C C . THR A 1 98 ? -0.455 36.649 4.267 1.00 42.16 98 THR A C 1
ATOM 760 O O . THR A 1 98 ? 0.576 37.099 3.782 1.00 42.16 98 THR A O 1
ATOM 763 N N . LEU A 1 99 ? -1.664 37.018 3.833 1.00 38.78 99 LEU A N 1
ATOM 764 C CA . LEU A 1 99 ? -1.900 38.342 3.250 1.00 38.78 99 LEU A CA 1
ATOM 765 C C . LEU A 1 99 ? -3.282 38.869 3.655 1.00 38.78 99 LEU A C 1
ATOM 767 O O . LEU A 1 99 ? -4.311 38.220 3.481 1.00 38.78 99 LEU A O 1
ATOM 771 N N . ASP A 1 100 ? -3.223 40.053 4.252 1.00 37.72 100 ASP A N 1
ATOM 772 C CA . ASP A 1 100 ? -4.244 40.758 5.009 1.00 37.72 100 ASP A CA 1
ATOM 773 C C . ASP A 1 100 ? -5.561 41.015 4.268 1.00 37.72 100 ASP A C 1
ATOM 775 O O . ASP A 1 100 ? -5.602 41.560 3.164 1.00 37.72 100 ASP A O 1
ATOM 779 N N . ALA A 1 101 ? -6.658 40.746 4.975 1.00 37.41 101 ALA A N 1
ATOM 780 C CA . ALA A 1 101 ? -7.944 41.373 4.729 1.00 37.41 101 ALA A CA 1
ATOM 781 C C . ALA A 1 101 ? -8.004 42.706 5.493 1.00 37.41 101 ALA A C 1
ATOM 783 O O . ALA A 1 101 ? -8.101 42.717 6.723 1.00 37.41 101 ALA A O 1
ATOM 784 N N . LEU A 1 102 ? -8.002 43.827 4.766 1.00 43.88 102 LEU A N 1
ATOM 785 C CA . LEU A 1 102 ? -8.560 45.078 5.271 1.00 43.88 102 LEU A CA 1
ATOM 786 C C . LEU A 1 102 ? -9.926 45.341 4.636 1.00 43.88 102 LEU A C 1
ATOM 788 O O . LEU A 1 102 ? -10.094 45.419 3.422 1.00 43.88 102 LEU A O 1
ATOM 792 N N . ASP A 1 103 ? -10.876 45.460 5.552 1.00 42.84 103 ASP A N 1
ATOM 793 C CA . ASP A 1 103 ? -12.246 45.937 5.459 1.00 42.84 103 ASP A CA 1
ATOM 794 C C . ASP A 1 103 ? -12.354 47.290 4.732 1.00 42.84 103 ASP A C 1
ATOM 796 O O . ASP A 1 103 ? -11.717 48.255 5.150 1.00 42.84 103 ASP A O 1
ATOM 800 N N . MET A 1 104 ? -13.185 47.374 3.684 1.00 43.22 104 MET A N 1
ATOM 801 C CA . MET A 1 104 ? -13.849 48.617 3.262 1.00 43.22 104 MET A CA 1
ATOM 802 C C . MET A 1 104 ? -15.147 48.331 2.483 1.00 43.22 104 MET A C 1
ATOM 804 O O . MET A 1 104 ? -15.160 47.932 1.324 1.00 43.22 104 MET A O 1
ATOM 808 N N . GLN A 1 105 ? -16.241 48.523 3.217 1.00 35.47 105 GLN A N 1
ATOM 809 C CA . GLN A 1 105 ? -17.584 49.005 2.863 1.00 35.47 105 GLN A CA 1
ATOM 810 C C . GLN A 1 105 ? -17.934 49.292 1.374 1.00 35.47 105 GLN A C 1
ATOM 812 O O . GLN A 1 105 ? -17.255 50.033 0.675 1.00 35.47 105 GLN A O 1
ATOM 817 N N . SER A 1 106 ? -19.110 48.764 0.983 1.00 35.59 106 SER A N 1
ATOM 818 C CA . SER A 1 106 ? -20.037 49.106 -0.137 1.00 35.59 106 SER A CA 1
ATOM 819 C C . SER A 1 106 ? -20.066 50.595 -0.572 1.00 35.59 106 SER A C 1
ATOM 821 O O . SER A 1 106 ? -19.777 51.417 0.297 1.00 35.59 106 SER A O 1
ATOM 823 N N . PRO A 1 107 ? -20.562 51.015 -1.779 1.00 44.16 107 PRO A N 1
ATOM 824 C CA . PRO A 1 107 ? -21.672 50.404 -2.555 1.00 44.16 107 PRO A CA 1
ATOM 825 C C . PRO A 1 107 ? -21.661 50.545 -4.118 1.00 44.16 107 PRO A C 1
ATOM 827 O O . PRO A 1 107 ? -20.897 51.305 -4.690 1.00 44.16 107 PRO A O 1
ATOM 830 N N . LEU A 1 108 ? -22.597 49.840 -4.785 1.00 40.03 108 LEU A N 1
ATOM 831 C CA . LEU A 1 108 ? -23.302 50.161 -6.061 1.00 40.03 108 LEU A CA 1
ATOM 832 C C . LEU A 1 108 ? -22.577 50.913 -7.213 1.00 40.03 108 LEU A C 1
ATOM 834 O O . LEU A 1 108 ? -22.395 52.121 -7.122 1.00 40.03 108 LEU A O 1
ATOM 838 N N . GLN A 1 109 ? -22.404 50.237 -8.364 1.00 34.09 109 GLN A N 1
ATOM 839 C CA . GLN A 1 109 ? -22.510 50.722 -9.773 1.00 34.09 109 GLN A CA 1
ATOM 840 C C . GLN A 1 109 ? -22.173 49.520 -10.692 1.00 34.09 109 GLN A C 1
ATOM 842 O O . GLN A 1 109 ? -21.178 48.852 -10.458 1.00 34.09 109 GLN A O 1
ATOM 847 N N . GLN A 1 110 ? -23.078 48.956 -11.502 1.00 35.38 110 GLN A N 1
ATOM 848 C CA . GLN A 1 110 ? -23.603 49.381 -12.815 1.00 35.38 110 GLN A CA 1
ATOM 849 C C . GLN A 1 110 ? -22.527 49.555 -13.911 1.00 35.38 110 GLN A C 1
ATOM 851 O O . GLN A 1 110 ? -21.596 50.324 -13.714 1.00 35.38 110 GLN A O 1
ATOM 856 N N . TYR A 1 111 ? -22.782 48.928 -15.076 1.00 35.34 111 TYR A N 1
ATOM 857 C CA . TYR A 1 111 ? -21.995 48.868 -16.331 1.00 35.34 111 TYR A CA 1
ATOM 858 C C . TYR A 1 111 ? -20.814 47.889 -16.308 1.00 35.34 111 TYR A C 1
ATOM 860 O O . TYR A 1 111 ? -20.181 47.707 -15.282 1.00 35.34 111 TYR A O 1
ATOM 868 N N . GLY A 1 112 ? -20.466 47.179 -17.376 1.00 32.44 112 GLY A N 1
ATOM 869 C CA . GLY A 1 112 ? -20.911 47.153 -18.769 1.00 32.44 112 GLY A CA 1
ATOM 870 C C . GLY A 1 112 ? -19.867 46.290 -19.481 1.00 32.44 112 GLY A C 1
ATOM 871 O O . GLY A 1 112 ? -18.677 46.534 -19.315 1.00 32.44 112 GLY A O 1
ATOM 872 N N . PHE A 1 113 ? -20.301 45.212 -20.126 1.00 34.31 113 PHE A N 1
ATOM 873 C CA . PHE A 1 113 ? -19.431 44.302 -20.863 1.00 34.31 113 PHE A CA 1
ATOM 874 C C . PHE A 1 113 ? -19.385 44.833 -22.293 1.00 34.31 113 PHE A C 1
ATOM 876 O O . PHE A 1 113 ? -20.372 44.675 -23.006 1.00 34.31 113 PHE A O 1
ATOM 883 N N . ASP A 1 114 ? -18.300 45.515 -22.645 1.00 33.94 114 ASP A N 1
ATOM 884 C CA . ASP A 1 114 ? -17.983 45.870 -24.023 1.00 33.94 114 ASP A CA 1
ATOM 885 C C . ASP A 1 114 ? -16.609 45.289 -24.359 1.00 33.94 114 ASP A C 1
ATOM 887 O O . ASP A 1 114 ? -15.642 45.433 -23.604 1.00 33.94 114 ASP A O 1
ATOM 891 N N . ASP A 1 115 ? -16.610 44.573 -25.477 1.00 45.25 115 ASP A N 1
ATOM 892 C CA . ASP A 1 115 ? -15.468 44.087 -26.232 1.00 45.25 115 ASP A CA 1
ATOM 893 C C . ASP A 1 115 ? -14.530 45.245 -26.606 1.00 45.25 115 ASP A C 1
ATOM 895 O O . ASP A 1 115 ? -15.004 46.322 -26.966 1.00 45.25 115 ASP A O 1
ATOM 899 N N . ASP A 1 116 ? -13.216 45.007 -26.614 1.00 46.06 116 ASP A N 1
ATOM 900 C CA . ASP A 1 116 ? -12.365 45.688 -27.591 1.00 46.06 116 ASP A CA 1
ATOM 901 C C . ASP A 1 116 ? -11.158 44.824 -27.971 1.00 46.06 116 ASP A C 1
ATOM 903 O O . ASP A 1 116 ? -10.374 44.375 -27.127 1.00 46.06 116 ASP A O 1
ATOM 907 N N . GLU A 1 117 ? -11.083 44.563 -29.272 1.00 49.06 117 GLU A N 1
ATOM 908 C CA . GLU A 1 117 ? -9.943 44.013 -29.988 1.00 49.06 117 GLU A CA 1
ATOM 909 C C . GLU A 1 117 ? -8.860 45.098 -30.070 1.00 49.06 117 GLU A C 1
ATOM 911 O O . GLU A 1 117 ? -9.152 46.270 -30.287 1.00 49.06 117 GLU A O 1
ATOM 916 N N . GLY A 1 118 ? -7.598 44.713 -29.914 1.00 37.41 118 GLY A N 1
ATOM 917 C CA . GLY A 1 118 ? -6.472 45.643 -29.955 1.00 37.41 118 GLY A CA 1
ATOM 918 C C . GLY A 1 118 ? -5.207 44.930 -30.388 1.00 37.41 118 GLY A C 1
ATOM 919 O O . GLY A 1 118 ? -4.360 44.600 -29.564 1.00 37.41 118 GLY A O 1
ATOM 920 N N . ASP A 1 119 ? -5.183 44.637 -31.682 1.00 51.53 119 ASP A N 1
ATOM 921 C CA . ASP A 1 119 ? -4.010 44.410 -32.520 1.00 51.53 119 ASP A CA 1
ATOM 922 C C . ASP A 1 119 ? -3.030 45.584 -32.357 1.00 51.53 119 ASP A C 1
ATOM 924 O O . ASP A 1 119 ? -3.478 46.726 -32.371 1.00 51.53 119 ASP A O 1
ATOM 928 N N . ASP A 1 120 ? -1.736 45.312 -32.199 1.00 47.34 120 ASP A N 1
ATOM 929 C CA . ASP A 1 120 ? -0.663 46.234 -32.588 1.00 47.34 120 ASP A CA 1
ATOM 930 C C . ASP A 1 120 ? 0.647 45.440 -32.691 1.00 47.34 120 ASP A C 1
ATOM 932 O O . ASP A 1 120 ? 1.196 44.915 -31.715 1.00 47.34 120 ASP A O 1
ATOM 936 N N . GLU A 1 121 ? 1.079 45.318 -33.942 1.00 52.91 121 GLU A N 1
ATOM 937 C CA . GLU A 1 121 ? 2.368 44.822 -34.390 1.00 52.91 121 GLU A CA 1
ATOM 938 C C . GLU A 1 121 ? 3.498 45.830 -34.076 1.00 52.91 121 GLU A C 1
ATOM 940 O O . GLU A 1 121 ? 3.270 46.983 -33.709 1.00 52.91 121 GLU A O 1
ATOM 945 N N . ASP A 1 122 ? 4.716 45.353 -34.328 1.00 44.75 122 ASP A N 1
ATOM 946 C CA . ASP A 1 122 ? 5.906 46.114 -34.717 1.00 44.75 122 ASP A CA 1
ATOM 947 C C . ASP A 1 122 ? 6.895 46.623 -33.641 1.00 44.75 122 ASP A C 1
ATOM 949 O O . ASP A 1 122 ? 6.691 47.576 -32.892 1.00 44.75 122 ASP A O 1
ATOM 953 N N . ASP A 1 123 ? 8.064 45.977 -33.727 1.00 41.12 123 ASP A N 1
ATOM 954 C CA . ASP A 1 123 ? 9.356 46.588 -34.053 1.00 41.12 123 ASP A CA 1
ATOM 955 C C . ASP A 1 123 ? 10.384 46.972 -32.964 1.00 41.12 123 ASP A C 1
ATOM 957 O O . ASP A 1 123 ? 10.128 47.617 -31.950 1.00 41.12 123 ASP A O 1
ATOM 961 N N . GLU A 1 124 ? 11.617 46.611 -33.343 1.00 46.81 124 GLU A N 1
ATOM 962 C CA . GLU A 1 124 ? 12.925 47.224 -33.070 1.00 46.81 124 GLU A CA 1
ATOM 963 C C . GLU A 1 124 ? 13.931 46.478 -32.169 1.00 46.81 124 GLU A C 1
ATOM 965 O O . GLU A 1 124 ? 13.873 46.428 -30.940 1.00 46.81 124 GLU A O 1
ATOM 970 N N . ASP A 1 125 ? 14.931 45.950 -32.885 1.00 47.12 125 ASP A N 1
ATOM 971 C CA . ASP A 1 125 ? 16.318 45.704 -32.503 1.00 47.12 125 ASP A CA 1
ATOM 972 C C . ASP A 1 125 ? 16.893 46.749 -31.538 1.00 47.12 125 ASP A C 1
ATOM 974 O O . ASP A 1 125 ? 16.882 47.923 -31.877 1.00 47.12 125 ASP A O 1
ATOM 978 N N . LEU A 1 126 ? 17.580 46.338 -30.459 1.00 46.75 126 LEU A N 1
ATOM 979 C CA . LEU A 1 126 ? 18.763 47.056 -29.945 1.00 46.75 126 LEU A CA 1
ATOM 980 C C . LEU A 1 126 ? 19.712 46.141 -29.135 1.00 46.75 126 LEU A C 1
ATOM 982 O O . LEU A 1 126 ? 19.393 45.658 -28.055 1.00 46.75 126 LEU A O 1
ATOM 986 N N . ALA A 1 127 ? 20.892 45.949 -29.728 1.00 42.53 127 ALA A N 1
ATOM 987 C CA . ALA A 1 127 ? 22.258 45.951 -29.188 1.00 42.53 127 ALA A CA 1
ATOM 988 C C . ALA A 1 127 ? 22.590 45.522 -27.735 1.00 42.53 127 ALA A C 1
ATOM 990 O O . ALA A 1 127 ? 22.090 46.054 -26.751 1.00 42.53 127 ALA A O 1
ATOM 991 N N . ASP A 1 128 ? 23.614 44.656 -27.677 1.00 46.56 128 ASP A N 1
ATOM 992 C CA . ASP A 1 128 ? 24.730 44.578 -26.720 1.00 46.56 128 ASP A CA 1
ATOM 993 C C . ASP A 1 128 ? 24.715 45.526 -25.507 1.00 46.56 128 ASP A C 1
ATOM 995 O O . ASP A 1 128 ? 25.018 46.712 -25.630 1.00 46.56 128 ASP A O 1
ATOM 999 N N . GLU A 1 129 ? 24.617 44.951 -24.303 1.00 45.44 129 GLU A N 1
ATOM 1000 C CA . GLU A 1 129 ? 25.245 45.541 -23.120 1.00 45.44 129 GLU A CA 1
ATOM 1001 C C . GLU A 1 129 ? 25.838 44.483 -22.175 1.00 45.44 129 GLU A C 1
ATOM 1003 O O . GLU A 1 129 ? 25.190 43.551 -21.697 1.00 45.44 129 GLU A O 1
ATOM 1008 N N . GLN A 1 130 ? 27.134 44.654 -21.915 1.00 44.72 130 GLN A N 1
ATOM 1009 C CA . GLN A 1 130 ? 27.917 43.932 -20.923 1.00 44.72 130 GLN A CA 1
ATOM 1010 C C . GLN A 1 130 ? 27.477 44.343 -19.513 1.00 44.72 130 GLN A C 1
ATOM 1012 O O . GLN A 1 130 ? 27.545 45.520 -19.168 1.00 44.72 130 GLN A O 1
ATOM 1017 N N . ALA A 1 131 ? 27.159 43.379 -18.644 1.00 40.72 131 ALA A N 1
ATOM 1018 C CA . ALA A 1 131 ? 27.007 43.638 -17.212 1.00 40.72 131 ALA A CA 1
ATOM 1019 C C . ALA A 1 131 ? 27.643 42.536 -16.348 1.00 40.72 131 ALA A C 1
ATOM 1021 O O . ALA A 1 131 ? 27.096 41.466 -16.102 1.00 40.72 131 ALA A O 1
ATOM 1022 N N . VAL A 1 132 ? 28.863 42.854 -15.917 1.00 40.28 132 VAL A N 1
ATOM 1023 C CA . VAL A 1 132 ? 29.524 42.560 -14.635 1.00 40.28 132 VAL A CA 1
ATOM 1024 C C . VAL A 1 132 ? 28.737 41.692 -13.633 1.00 40.28 132 VAL A C 1
ATOM 1026 O O . VAL A 1 132 ? 27.742 42.107 -13.045 1.00 40.28 132 VAL A O 1
ATOM 1029 N N . VAL A 1 133 ? 29.302 40.520 -13.331 1.00 48.16 133 VAL A N 1
ATOM 1030 C CA . VAL A 1 133 ? 28.902 39.610 -12.246 1.00 48.16 133 VAL A CA 1
ATOM 1031 C C . VAL A 1 133 ? 29.265 40.203 -10.871 1.00 48.16 133 VAL A C 1
ATOM 1033 O O . VAL A 1 133 ? 30.448 40.453 -10.622 1.00 48.16 133 VAL A O 1
ATOM 1036 N N . PRO A 1 134 ? 28.326 40.360 -9.915 1.00 44.97 134 PRO A N 1
ATOM 1037 C CA . PRO A 1 134 ? 28.680 40.670 -8.538 1.00 44.97 134 PRO A CA 1
ATOM 1038 C C . PRO A 1 134 ? 29.019 39.395 -7.750 1.00 44.97 134 PRO A C 1
ATOM 1040 O O . PRO A 1 134 ? 28.195 38.509 -7.518 1.00 44.97 134 PRO A O 1
ATOM 1043 N N . VAL A 1 135 ? 30.264 39.347 -7.279 1.00 40.62 135 VAL A N 1
ATOM 1044 C CA . VAL A 1 135 ? 30.803 38.379 -6.318 1.00 40.62 135 VAL A CA 1
ATOM 1045 C C . VAL A 1 135 ? 30.025 38.460 -4.995 1.00 40.62 135 VAL A C 1
ATOM 1047 O O . VAL A 1 135 ? 30.145 39.428 -4.241 1.00 40.62 135 VAL A O 1
ATOM 1050 N N . ARG A 1 136 ? 29.244 37.421 -4.670 1.00 40.72 136 ARG A N 1
ATOM 1051 C CA . ARG A 1 136 ? 28.604 37.271 -3.352 1.00 40.72 136 ARG A CA 1
ATOM 1052 C C . ARG A 1 136 ? 29.654 36.940 -2.283 1.00 40.72 136 ARG A C 1
ATOM 1054 O O . ARG A 1 136 ? 30.215 35.848 -2.237 1.00 40.72 136 ARG A O 1
ATOM 1061 N N . ARG A 1 137 ? 29.889 37.909 -1.393 1.00 40.28 137 ARG A N 1
ATOM 1062 C CA . ARG A 1 137 ? 30.650 37.778 -0.141 1.00 40.28 137 ARG A CA 1
ATOM 1063 C C . ARG A 1 137 ? 30.035 36.710 0.772 1.00 40.28 137 ARG A C 1
ATOM 1065 O O . ARG A 1 137 ? 28.873 36.813 1.160 1.00 40.28 137 ARG A O 1
ATOM 1072 N N . ARG A 1 138 ? 30.853 35.736 1.180 1.00 37.66 138 ARG A N 1
ATOM 1073 C CA . ARG A 1 138 ? 30.570 34.790 2.270 1.00 37.66 138 ARG A CA 1
ATOM 1074 C C . ARG A 1 138 ? 30.466 35.549 3.601 1.00 37.66 138 ARG A C 1
ATOM 1076 O O . ARG A 1 138 ? 31.426 36.201 4.006 1.00 37.66 138 ARG A O 1
ATOM 1083 N N . LYS A 1 139 ? 29.317 35.459 4.280 1.00 44.00 139 LYS A N 1
ATOM 1084 C CA . LYS A 1 139 ? 29.176 35.827 5.698 1.00 44.00 139 LYS A CA 1
ATOM 1085 C C . LYS A 1 139 ? 29.694 34.667 6.548 1.00 44.00 139 LYS A C 1
ATOM 1087 O O . LYS A 1 139 ? 29.174 33.561 6.478 1.00 44.00 139 LYS A O 1
ATOM 1092 N N . SER A 1 140 ? 30.739 34.941 7.319 1.00 43.50 140 SER A N 1
ATOM 1093 C CA . SER A 1 140 ? 31.278 34.087 8.373 1.00 43.50 140 SER A CA 1
ATOM 1094 C C . SER A 1 140 ? 30.301 34.002 9.548 1.00 43.50 140 SER A C 1
ATOM 1096 O O . SER A 1 140 ? 29.902 35.035 10.088 1.00 43.50 140 SER A O 1
ATOM 1098 N N . VAL A 1 141 ? 29.952 32.782 9.950 1.00 48.91 141 VAL A N 1
ATOM 1099 C CA . VAL A 1 141 ? 29.215 32.477 11.185 1.00 48.91 141 VAL A CA 1
ATOM 1100 C C . VAL A 1 141 ? 30.209 32.463 12.358 1.00 48.91 141 VAL A C 1
ATOM 1102 O O . VAL A 1 141 ? 31.268 31.847 12.221 1.00 48.91 141 VAL A O 1
ATOM 1105 N N . PRO A 1 142 ? 29.932 33.139 13.489 1.00 48.62 142 PRO A N 1
ATOM 1106 C CA . PRO A 1 142 ? 30.781 33.080 14.670 1.00 48.62 142 PRO A CA 1
ATOM 1107 C C . PRO A 1 142 ? 30.405 31.894 15.569 1.00 48.62 142 PRO A C 1
ATOM 1109 O O . PRO A 1 142 ? 29.235 31.616 15.815 1.00 48.62 142 PRO A O 1
ATOM 1112 N N . SER A 1 143 ? 31.435 31.222 16.071 1.00 48.69 143 SER A N 1
ATOM 1113 C CA . SER A 1 143 ? 31.394 30.078 16.982 1.00 48.69 143 SER A CA 1
ATOM 1114 C C . SER A 1 143 ? 30.7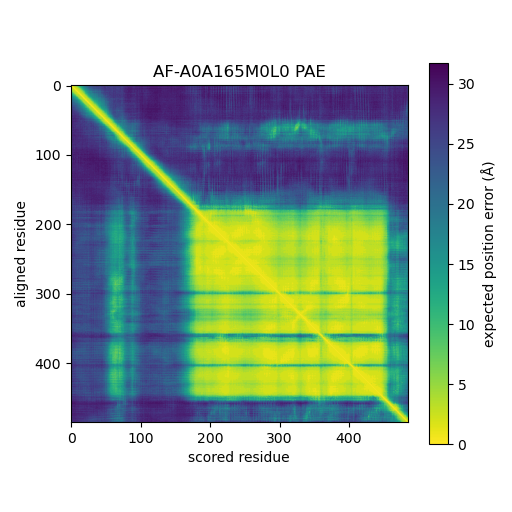68 30.424 18.345 1.00 48.69 143 SER A C 1
ATOM 1116 O O . SER A 1 143 ? 31.028 31.518 18.863 1.00 48.69 143 SER A O 1
ATOM 1118 N N . PRO A 1 144 ? 30.030 29.503 18.994 1.00 50.38 144 PRO A N 1
ATOM 1119 C CA . PRO A 1 144 ? 29.526 29.729 20.341 1.00 50.38 144 PRO A CA 1
ATOM 1120 C C . PRO A 1 144 ? 30.623 29.476 21.384 1.00 50.38 144 PRO A C 1
ATOM 1122 O O . PRO A 1 144 ? 31.322 28.463 21.372 1.00 50.38 144 PRO A O 1
ATOM 1125 N N . LYS A 1 145 ? 30.772 30.433 22.303 1.00 47.06 145 LYS A N 1
ATOM 1126 C CA . LYS A 1 145 ? 31.619 30.318 23.491 1.00 47.06 145 LYS A CA 1
ATOM 1127 C C . LYS A 1 145 ? 30.838 29.611 24.594 1.00 47.06 145 LYS A C 1
ATOM 1129 O O . LYS A 1 145 ? 29.802 30.105 25.028 1.00 47.06 145 LYS A O 1
ATOM 1134 N N . PHE A 1 146 ? 31.395 28.506 25.078 1.00 44.28 146 PHE A N 1
ATOM 1135 C CA . PHE A 1 146 ? 31.045 27.897 26.356 1.00 44.28 146 PHE A CA 1
ATOM 1136 C C . PHE A 1 146 ? 31.195 28.927 27.486 1.00 44.28 146 PHE A C 1
ATOM 1138 O O . PHE A 1 146 ? 32.273 29.489 27.689 1.00 44.28 146 PHE A O 1
ATOM 1145 N N . SER A 1 147 ? 30.118 29.151 28.237 1.00 47.25 147 SER A N 1
ATOM 1146 C CA . SER A 1 147 ? 30.133 29.867 29.510 1.00 47.25 147 SER A CA 1
ATOM 1147 C C . SER A 1 147 ? 29.553 28.946 30.575 1.00 47.25 147 SER A C 1
ATOM 1149 O O . SER A 1 147 ? 28.357 28.684 30.623 1.00 47.25 147 SER A O 1
ATOM 1151 N N . MET A 1 148 ? 30.446 28.431 31.414 1.00 56.50 148 MET A N 1
ATOM 1152 C CA . MET A 1 148 ? 30.113 27.871 32.716 1.00 56.50 148 MET A CA 1
ATOM 1153 C C . MET A 1 148 ? 29.932 29.023 33.701 1.00 56.50 148 MET A C 1
ATOM 1155 O O . MET A 1 148 ? 30.817 29.876 33.778 1.00 56.50 148 MET A O 1
ATOM 1159 N N . SER A 1 149 ? 28.849 29.020 34.482 1.00 43.53 149 SER A N 1
ATOM 1160 C CA . SER A 1 149 ? 28.839 29.458 35.888 1.00 43.53 149 SER A CA 1
ATOM 1161 C C . SER A 1 149 ? 27.512 29.143 36.575 1.00 43.53 149 SER A C 1
ATOM 1163 O O . SER A 1 149 ? 26.433 29.360 36.037 1.00 43.53 149 SER A O 1
ATOM 1165 N N . ALA A 1 150 ? 27.653 28.647 37.799 1.00 46.22 150 ALA A N 1
ATOM 1166 C CA . ALA A 1 150 ? 26.630 28.263 38.753 1.00 46.22 150 ALA A CA 1
ATOM 1167 C C . ALA A 1 150 ? 25.790 29.434 39.300 1.00 46.22 150 ALA A C 1
ATOM 1169 O O . ALA A 1 150 ? 26.290 30.550 39.428 1.00 46.22 150 ALA A O 1
ATOM 1170 N N . SER A 1 151 ? 24.559 29.145 39.747 1.00 41.66 151 SER A N 1
ATOM 1171 C CA . SER A 1 151 ? 24.056 29.444 41.109 1.00 41.66 151 SER A CA 1
ATOM 1172 C C . SER A 1 151 ? 22.557 29.119 41.266 1.00 41.66 151 SER A C 1
ATOM 1174 O O . SER A 1 151 ? 21.692 29.648 40.579 1.00 41.66 151 SER A O 1
ATOM 1176 N N . THR A 1 152 ? 22.247 28.247 42.225 1.00 47.06 152 THR A N 1
ATOM 1177 C CA . THR A 1 152 ? 20.964 28.146 42.952 1.00 47.06 152 THR A CA 1
ATOM 1178 C C . THR A 1 152 ? 20.831 29.297 43.974 1.00 47.06 152 THR A C 1
ATOM 1180 O O . THR A 1 152 ? 21.850 29.917 44.279 1.00 47.06 152 THR A O 1
ATOM 1183 N N . PRO A 1 153 ? 19.734 29.441 44.750 1.00 62.31 153 PRO A N 1
ATOM 1184 C CA . PRO A 1 153 ? 18.295 29.335 44.461 1.00 62.31 153 PRO A CA 1
ATOM 1185 C C . PRO A 1 153 ? 17.510 30.561 45.011 1.00 62.31 153 PRO A C 1
ATOM 1187 O O . PRO A 1 153 ? 17.925 31.187 45.985 1.00 62.31 153 PRO A O 1
ATOM 1190 N N . VAL A 1 154 ? 16.314 30.870 44.489 1.00 50.34 154 VAL A N 1
ATOM 1191 C CA . VAL A 1 154 ? 15.373 31.784 45.179 1.00 50.34 154 VAL A CA 1
ATOM 1192 C C . VAL A 1 154 ? 13.974 31.178 45.219 1.00 50.34 154 VAL A C 1
ATOM 1194 O O . VAL A 1 154 ? 13.272 31.094 44.214 1.00 50.34 154 VAL A O 1
ATOM 1197 N N . SER A 1 155 ? 13.575 30.778 46.428 1.00 51.00 155 SER A N 1
ATOM 1198 C CA . SER A 1 155 ? 12.217 30.392 46.804 1.00 51.00 155 SER A CA 1
ATOM 1199 C C . SER A 1 155 ? 11.218 31.494 46.460 1.00 51.00 155 SER A C 1
ATOM 1201 O O . SER A 1 155 ? 11.215 32.563 47.072 1.00 51.00 155 SER A O 1
ATOM 1203 N N . ARG A 1 156 ? 10.322 31.213 45.511 1.00 51.97 156 ARG A N 1
ATOM 1204 C CA . ARG A 1 156 ? 9.160 32.057 45.230 1.00 51.97 156 ARG A CA 1
ATOM 1205 C C . ARG A 1 156 ? 8.000 31.606 46.113 1.00 51.97 156 ARG A C 1
ATOM 1207 O O . ARG A 1 156 ? 7.500 30.491 46.000 1.00 51.97 156 ARG A O 1
ATOM 1214 N N . VAL A 1 157 ? 7.609 32.492 47.022 1.00 53.25 157 VAL A N 1
ATOM 1215 C CA . VAL A 1 157 ? 6.466 32.354 47.927 1.00 53.25 157 VAL A CA 1
ATOM 1216 C C . VAL A 1 157 ? 5.190 32.123 47.114 1.00 53.25 157 VAL A C 1
ATOM 1218 O O . VAL A 1 157 ? 4.795 32.960 46.303 1.00 53.25 157 VAL A O 1
ATOM 1221 N N . ALA A 1 158 ? 4.552 30.976 47.343 1.00 52.16 158 ALA A N 1
ATOM 1222 C CA . ALA A 1 158 ? 3.279 30.602 46.749 1.00 52.16 158 ALA A CA 1
ATOM 1223 C C . ALA A 1 158 ? 2.158 31.533 47.242 1.00 52.16 158 ALA A C 1
ATOM 1225 O O . ALA A 1 158 ? 1.738 31.474 48.400 1.00 52.16 158 ALA A O 1
ATOM 1226 N N . GLN A 1 159 ? 1.652 32.388 46.354 1.00 59.38 159 GLN A N 1
ATOM 1227 C CA . GLN A 1 159 ? 0.397 33.100 46.572 1.00 59.38 159 GLN A CA 1
ATOM 1228 C C . GLN A 1 159 ? -0.761 32.106 46.418 1.00 59.38 159 GLN A C 1
ATOM 1230 O O . GLN A 1 159 ? -1.016 31.579 45.336 1.00 59.38 159 GLN A O 1
ATOM 1235 N N . ARG A 1 160 ? -1.448 31.821 47.530 1.00 53.00 160 ARG A N 1
ATOM 1236 C CA . ARG A 1 160 ? -2.685 31.030 47.564 1.00 53.00 160 ARG A CA 1
ATOM 1237 C C . ARG A 1 160 ? -3.762 31.728 46.731 1.00 53.00 160 ARG A C 1
ATOM 1239 O O . ARG A 1 160 ? -4.253 32.785 47.120 1.00 53.00 160 ARG A O 1
ATOM 1246 N N . ALA A 1 161 ? -4.148 31.105 45.622 1.00 69.50 161 ALA A N 1
ATOM 1247 C CA . ALA A 1 161 ? -5.335 31.485 44.869 1.00 69.50 161 ALA A CA 1
ATOM 1248 C C . ALA A 1 161 ? -6.614 31.303 45.725 1.00 69.50 161 ALA A C 1
ATOM 1250 O O . ALA A 1 161 ? -6.673 30.390 46.558 1.00 69.50 161 ALA A O 1
ATOM 1251 N N . PRO A 1 162 ? -7.640 32.155 45.543 1.00 65.25 162 PRO A N 1
ATOM 1252 C CA . PRO A 1 162 ? -8.899 32.075 46.274 1.00 65.25 162 PRO A CA 1
ATOM 1253 C C . PRO A 1 162 ? -9.651 30.779 45.947 1.00 65.25 162 PRO A C 1
ATOM 1255 O O . PRO A 1 162 ? -9.927 30.460 44.791 1.00 65.25 162 PRO A O 1
ATOM 1258 N N . VAL A 1 163 ? -9.988 30.040 47.005 1.00 64.25 163 VAL A N 1
ATOM 1259 C CA . VAL A 1 163 ? -10.764 28.798 46.974 1.00 64.25 163 VAL A CA 1
ATOM 1260 C C . VAL A 1 163 ? -12.145 29.096 46.390 1.00 64.25 163 VAL A C 1
ATOM 1262 O O . VAL A 1 163 ? -12.997 29.696 47.042 1.00 64.25 163 VAL A O 1
ATOM 1265 N N . THR A 1 164 ? -12.368 28.689 45.144 1.00 67.75 164 THR A N 1
ATOM 1266 C CA . THR A 1 164 ? -13.693 28.714 44.522 1.00 67.75 164 THR A CA 1
ATOM 1267 C C . THR A 1 164 ? -14.583 27.706 45.264 1.00 67.75 164 THR A C 1
ATOM 1269 O O . THR A 1 164 ? -14.148 26.573 45.494 1.00 67.75 164 THR A O 1
ATOM 1272 N N . PRO A 1 165 ? -15.810 28.073 45.681 1.00 60.97 165 PRO A N 1
ATOM 1273 C CA . PRO A 1 165 ? -16.682 27.173 46.423 1.00 60.97 165 PRO A CA 1
ATOM 1274 C C . PRO A 1 165 ? -16.991 25.945 45.567 1.00 60.97 165 PRO A C 1
ATOM 1276 O O . PRO A 1 165 ? -17.565 26.053 44.482 1.00 60.97 165 PRO A O 1
ATOM 1279 N N . SER A 1 166 ? -16.589 24.775 46.070 1.00 53.28 166 SER A N 1
ATOM 1280 C CA . SER A 1 166 ? -16.920 23.475 45.495 1.00 53.28 166 SER A CA 1
ATOM 1281 C C . SER A 1 166 ? -18.426 23.399 45.288 1.00 53.28 166 SER A C 1
ATOM 1283 O O . SER A 1 166 ? -19.200 23.265 46.236 1.00 53.28 166 SER A O 1
ATOM 1285 N N . ARG A 1 167 ? -18.845 23.521 44.027 1.00 56.62 167 ARG A N 1
ATOM 1286 C CA . ARG A 1 167 ? -20.227 23.333 43.606 1.00 56.62 167 ARG A CA 1
ATOM 1287 C C . ARG A 1 167 ? -20.575 21.889 43.955 1.00 56.62 167 ARG A C 1
ATOM 1289 O O . ARG A 1 167 ? -20.114 20.969 43.283 1.00 56.62 167 ARG A O 1
ATOM 1296 N N . LEU A 1 168 ? -21.318 21.703 45.048 1.00 56.06 168 LEU A N 1
ATOM 1297 C CA . LEU A 1 168 ? -21.854 20.423 45.505 1.00 56.06 168 LEU A CA 1
ATOM 1298 C C . LEU A 1 168 ? -22.639 19.797 44.349 1.00 56.06 168 LEU A C 1
ATOM 1300 O O . LEU A 1 168 ? -23.810 20.103 44.129 1.00 56.06 168 LEU A O 1
ATOM 1304 N N . ARG A 1 169 ? -21.963 18.954 43.562 1.00 57.91 169 ARG A N 1
ATOM 1305 C CA . ARG A 1 169 ? -22.594 18.076 42.584 1.00 57.91 169 ARG A CA 1
ATOM 1306 C C . ARG A 1 169 ? -23.525 17.182 43.385 1.00 57.91 169 ARG A C 1
ATOM 1308 O O . ARG A 1 169 ? -23.065 16.332 44.142 1.00 57.91 169 ARG A O 1
ATOM 1315 N N . THR A 1 170 ? -24.825 17.413 43.241 1.00 65.69 170 THR A N 1
ATOM 1316 C CA . THR A 1 170 ? -25.869 16.560 43.798 1.00 65.69 170 THR A CA 1
ATOM 1317 C C . THR A 1 170 ? -25.532 15.117 43.408 1.00 65.69 170 THR A C 1
ATOM 1319 O O . THR A 1 170 ? -25.351 14.855 42.213 1.00 65.69 170 THR A O 1
ATOM 1322 N N . PRO A 1 171 ? -25.348 14.193 44.367 1.00 58.78 171 PRO A N 1
ATOM 1323 C CA . PRO A 1 171 ? -24.971 12.826 44.049 1.00 58.78 171 PRO A CA 1
ATOM 1324 C C . PRO A 1 171 ? -26.097 12.210 43.223 1.00 58.78 171 PRO A C 1
ATOM 1326 O O . PRO A 1 171 ? -27.211 12.016 43.706 1.00 58.78 171 PRO A O 1
ATOM 1329 N N . ALA A 1 172 ? -25.816 11.960 41.944 1.00 61.41 172 ALA A N 1
ATOM 1330 C CA . ALA A 1 172 ? -26.717 11.222 41.078 1.00 61.41 172 ALA A CA 1
ATOM 1331 C C . ALA A 1 172 ? -27.049 9.884 41.754 1.00 61.41 172 ALA A C 1
ATOM 1333 O O . ALA A 1 172 ? -26.146 9.182 42.216 1.00 61.41 172 ALA A O 1
ATOM 1334 N N . ASN A 1 173 ? -28.342 9.572 41.834 1.00 71.94 173 ASN A N 1
ATOM 1335 C CA . ASN A 1 173 ? -28.884 8.423 42.549 1.00 71.94 173 ASN A CA 1
ATOM 1336 C C . ASN A 1 173 ? -28.139 7.127 42.134 1.00 71.94 173 ASN A C 1
ATOM 1338 O O . ASN A 1 173 ? -28.222 6.744 40.962 1.00 71.94 173 ASN A O 1
ATOM 1342 N N . PRO A 1 174 ? -27.400 6.450 43.039 1.00 66.75 174 PRO A N 1
ATOM 1343 C CA . PRO A 1 174 ? -26.556 5.295 42.703 1.00 66.75 174 PRO A CA 1
ATOM 1344 C C . PRO A 1 174 ? -27.319 4.171 41.991 1.00 66.75 174 PRO A C 1
ATOM 1346 O O . PRO A 1 174 ? -26.768 3.486 41.130 1.00 66.75 174 PRO A O 1
ATOM 1349 N N . LEU A 1 175 ? -28.614 4.039 42.294 1.00 73.19 175 LEU A N 1
ATOM 1350 C CA . LEU A 1 175 ? -29.503 3.041 41.703 1.00 73.19 175 LEU A CA 1
ATOM 1351 C C . LEU A 1 175 ? -29.752 3.262 40.203 1.00 73.19 175 LEU A C 1
ATOM 1353 O O . LEU A 1 175 ? -29.922 2.294 39.470 1.00 73.19 175 LEU A O 1
ATOM 1357 N N . GLN A 1 176 ? -29.714 4.504 39.711 1.00 66.94 176 GLN A N 1
ATOM 1358 C CA . GLN A 1 176 ? -29.872 4.778 38.276 1.00 66.94 176 GLN A CA 1
ATOM 1359 C C . GLN A 1 176 ? -28.602 4.468 37.475 1.00 66.94 176 GLN A C 1
ATOM 1361 O O . GLN A 1 176 ? -28.692 4.086 36.312 1.00 66.94 176 GLN A O 1
ATOM 1366 N N . ARG A 1 177 ? -27.413 4.576 38.085 1.00 59.25 177 ARG A N 1
ATOM 1367 C CA . ARG A 1 177 ? -26.150 4.229 37.407 1.00 59.25 177 ARG A CA 1
ATOM 1368 C C . ARG A 1 177 ? -25.969 2.727 37.211 1.00 59.25 177 ARG A C 1
ATOM 1370 O O . ARG A 1 177 ? -25.334 2.339 36.239 1.00 59.25 177 ARG A O 1
ATOM 1377 N N . ALA A 1 178 ? -26.542 1.900 38.083 1.00 64.50 178 ALA A N 1
ATOM 1378 C CA . ALA A 1 178 ? -26.511 0.446 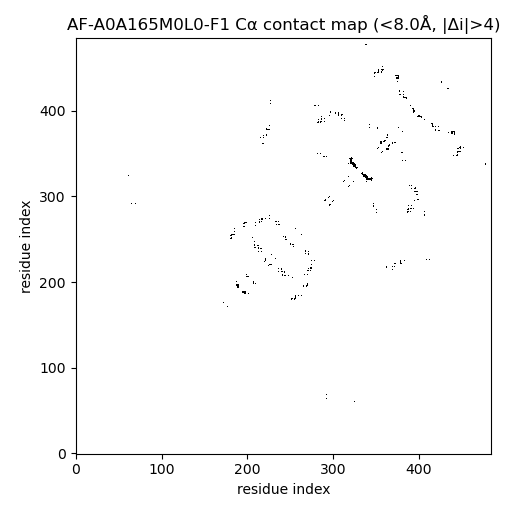37.929 1.00 64.50 178 ALA A CA 1
ATOM 1379 C C . ALA A 1 178 ? -27.368 -0.057 36.749 1.00 64.50 178 ALA A C 1
ATOM 1381 O O . ALA A 1 178 ? -27.146 -1.164 36.269 1.00 64.50 178 ALA A O 1
ATOM 1382 N N . ALA A 1 179 ? -28.325 0.746 36.268 1.00 77.31 179 ALA A N 1
ATOM 1383 C CA . ALA A 1 179 ? -29.237 0.347 35.197 1.00 77.31 179 ALA A CA 1
ATOM 1384 C C . ALA A 1 179 ? -28.672 0.558 33.779 1.00 77.31 179 ALA A C 1
ATOM 1386 O O . ALA A 1 179 ? -29.158 -0.059 32.832 1.00 77.31 179 ALA A O 1
ATOM 1387 N N . LEU A 1 180 ? -27.663 1.420 33.605 1.00 79.44 180 LEU A N 1
ATOM 1388 C CA . LEU A 1 180 ? -27.090 1.690 32.285 1.00 79.44 180 LEU A CA 1
ATOM 1389 C C . LEU A 1 180 ? -26.057 0.619 31.920 1.00 79.44 180 LEU A C 1
ATOM 1391 O O . LEU A 1 180 ? -25.086 0.401 32.644 1.00 79.44 180 LEU A O 1
ATOM 1395 N N . ARG A 1 181 ? -26.244 -0.020 30.759 1.00 89.19 181 ARG A N 1
ATOM 1396 C CA . ARG A 1 181 ? -25.345 -1.066 30.235 1.00 89.19 181 ARG A CA 1
ATOM 1397 C C . ARG A 1 181 ? -23.931 -0.545 29.951 1.00 89.19 181 ARG A C 1
ATOM 1399 O O . ARG A 1 181 ? -22.965 -1.303 30.008 1.00 89.19 181 ARG A O 1
ATOM 1406 N N . TYR A 1 182 ? -23.803 0.752 29.680 1.00 91.88 182 TYR A N 1
ATOM 1407 C CA . TYR A 1 182 ? -22.541 1.428 29.405 1.00 91.88 182 TYR A CA 1
ATOM 1408 C C . TYR A 1 182 ? -22.577 2.878 29.902 1.00 91.88 182 TYR A C 1
ATOM 1410 O O . TYR A 1 182 ? -23.635 3.478 30.088 1.00 91.88 182 TYR A O 1
ATOM 1418 N N . THR A 1 183 ? -21.400 3.461 30.141 1.00 88.00 183 THR A N 1
ATOM 1419 C CA . THR A 1 183 ? -21.296 4.889 30.464 1.00 88.00 183 THR A CA 1
ATOM 1420 C C . THR A 1 183 ? -21.566 5.720 29.206 1.00 88.00 183 THR A C 1
ATOM 1422 O O . THR A 1 183 ? -21.000 5.372 28.165 1.00 88.00 183 THR A O 1
ATOM 1425 N N . PRO A 1 184 ? -22.374 6.797 29.266 1.00 90.31 184 PRO A N 1
ATOM 1426 C CA . PRO A 1 184 ? -22.620 7.665 28.114 1.00 90.31 184 PRO A CA 1
ATOM 1427 C C . PRO A 1 184 ? -21.319 8.176 27.491 1.00 90.31 184 PRO A C 1
ATOM 1429 O O . PRO A 1 184 ? -20.332 8.392 28.206 1.00 90.31 184 PRO A O 1
ATOM 1432 N N . TYR A 1 185 ? -21.298 8.328 26.169 1.00 93.31 185 TYR A N 1
ATOM 1433 C CA . TYR A 1 185 ? -20.155 8.901 25.475 1.00 93.31 185 TYR A CA 1
ATOM 1434 C C . TYR A 1 185 ? -20.141 10.421 25.647 1.00 93.31 185 TYR A C 1
ATOM 1436 O O . TYR A 1 185 ? -21.153 11.093 25.470 1.00 93.31 185 TYR A O 1
ATOM 1444 N N . GLU A 1 186 ? -18.984 10.966 26.006 1.00 92.69 186 GLU A N 1
ATOM 1445 C CA . GLU A 1 186 ? -18.745 12.403 25.959 1.00 92.69 186 GLU A CA 1
ATOM 1446 C C . GLU A 1 186 ? -17.944 12.672 24.688 1.00 92.69 186 GLU A C 1
ATOM 1448 O O . GLU A 1 186 ? -16.791 12.247 24.578 1.00 92.69 186 GLU A O 1
ATOM 1453 N N . ASN A 1 187 ? -18.573 13.322 23.710 1.00 91.94 187 ASN A N 1
ATOM 1454 C CA . ASN A 1 187 ? -17.934 13.604 22.434 1.00 91.94 187 ASN A CA 1
ATOM 1455 C C . ASN A 1 187 ? -16.843 14.670 22.618 1.00 91.94 187 ASN A C 1
ATOM 1457 O O . ASN A 1 187 ? -17.132 15.860 22.732 1.00 91.94 187 ASN A O 1
ATOM 1461 N N . ARG A 1 188 ? -15.586 14.228 22.678 1.00 8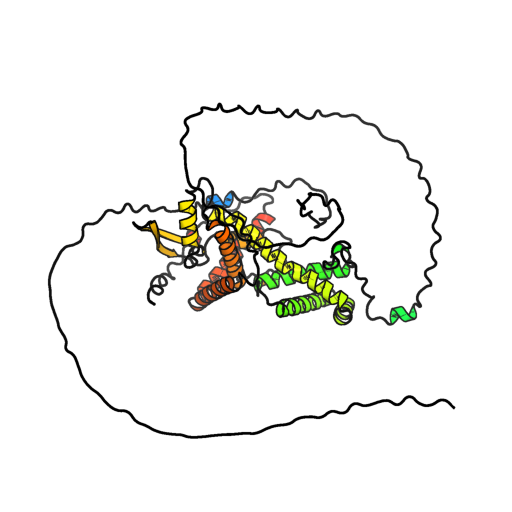8.81 188 ARG A N 1
ATOM 1462 C CA . ARG A 1 188 ? -14.406 15.091 22.785 1.00 88.81 188 ARG A CA 1
ATOM 1463 C C . ARG A 1 188 ? -13.690 15.122 21.438 1.00 88.81 188 ARG A C 1
ATOM 1465 O O . ARG A 1 188 ? -12.833 14.282 21.166 1.00 88.81 188 ARG A O 1
ATOM 1472 N N . VAL A 1 189 ? -14.077 16.078 20.604 1.00 91.19 189 VAL A N 1
ATOM 1473 C CA . VAL A 1 189 ? -13.474 16.345 19.289 1.00 91.19 189 VAL A CA 1
ATOM 1474 C C . VAL A 1 189 ? -12.495 17.515 19.362 1.00 91.19 189 VAL A C 1
ATOM 1476 O O . VAL A 1 189 ? -12.476 18.253 20.352 1.00 91.19 189 VAL A O 1
ATOM 1479 N N . ASN A 1 190 ? -11.662 17.674 18.333 1.00 91.06 190 ASN A N 1
ATOM 1480 C CA . ASN A 1 190 ? -10.789 18.836 18.217 1.00 91.06 190 ASN A CA 1
ATOM 1481 C C . ASN A 1 190 ? -11.646 20.124 18.139 1.00 91.06 190 ASN A C 1
ATOM 1483 O O . ASN A 1 190 ? -12.561 20.181 17.317 1.00 91.06 190 ASN A O 1
ATOM 1487 N N . PRO A 1 191 ? -11.390 21.158 18.966 1.00 92.12 191 PRO A N 1
ATOM 1488 C CA . PRO A 1 191 ? -12.150 22.408 18.917 1.00 92.12 191 PRO A CA 1
ATOM 1489 C C . PRO A 1 191 ? -11.970 23.185 17.606 1.00 92.12 191 PRO A C 1
ATOM 1491 O O . PRO A 1 191 ? -12.866 23.937 17.237 1.00 92.12 191 PRO A O 1
ATOM 1494 N N . ARG A 1 192 ? -10.839 23.011 16.906 1.00 94.62 192 ARG A N 1
ATOM 1495 C CA . ARG A 1 192 ? -10.596 23.627 15.591 1.00 94.62 192 ARG A CA 1
ATOM 1496 C C . ARG A 1 192 ? -11.325 22.893 14.470 1.00 94.62 192 ARG A C 1
ATOM 1498 O O . ARG A 1 192 ? -11.757 23.520 13.513 1.00 94.62 192 ARG A O 1
ATOM 1505 N N . ASP A 1 193 ? -11.465 21.576 14.602 1.00 93.75 193 ASP A N 1
ATOM 1506 C CA . ASP A 1 193 ? -12.077 20.728 13.585 1.00 93.75 193 ASP A CA 1
ATOM 1507 C C . ASP A 1 193 ? -12.906 19.610 14.242 1.00 93.75 193 ASP A C 1
ATOM 1509 O O . ASP A 1 193 ? -12.390 18.519 14.521 1.00 93.75 193 ASP A O 1
ATOM 1513 N N . PRO A 1 194 ? -14.207 19.848 14.494 1.00 89.81 194 PRO A N 1
ATOM 1514 C CA . PRO A 1 194 ? -15.060 18.868 15.154 1.00 89.81 194 PRO A CA 1
ATOM 1515 C C . PRO A 1 194 ? -15.262 17.595 14.320 1.00 89.81 194 PRO A C 1
ATOM 1517 O O . PRO A 1 194 ? -15.767 16.599 14.839 1.00 89.81 194 PRO A O 1
ATOM 1520 N N . SER A 1 195 ? -14.867 17.594 13.040 1.00 91.00 195 SER A N 1
ATOM 1521 C CA . SER A 1 195 ? -14.954 16.417 12.178 1.00 91.00 195 SER A CA 1
ATOM 1522 C C . SER A 1 195 ? -13.880 15.366 12.486 1.00 91.00 195 SER A C 1
ATOM 1524 O O . SER A 1 195 ? -14.081 14.195 12.140 1.00 91.00 195 SER A O 1
ATOM 1526 N N . LYS A 1 196 ? -12.792 15.763 13.172 1.00 91.62 196 LYS A N 1
ATOM 1527 C CA . LYS A 1 196 ? -11.610 14.945 13.480 1.00 91.62 196 LYS A CA 1
ATOM 1528 C C . LYS A 1 196 ? -11.601 14.512 14.955 1.00 91.62 196 LYS A C 1
ATOM 1530 O O . LYS A 1 196 ? -11.119 15.251 15.822 1.00 91.62 196 LYS A O 1
ATOM 1535 N N . PRO A 1 197 ? -12.131 13.319 15.282 1.00 94.56 197 PRO A N 1
ATOM 1536 C CA . PRO A 1 197 ? -12.021 12.769 16.629 1.00 94.56 197 PRO A CA 1
ATOM 1537 C C . PRO A 1 197 ? -10.553 12.519 16.998 1.00 94.56 197 PRO A C 1
ATOM 1539 O O . PRO A 1 197 ? -9.785 11.969 16.210 1.00 94.56 197 PRO A O 1
ATOM 1542 N N . LEU A 1 198 ? -10.177 12.901 18.220 1.00 93.62 198 LEU A N 1
ATOM 1543 C CA . LEU A 1 198 ? -8.820 12.731 18.739 1.00 93.62 198 LEU A CA 1
ATOM 1544 C C . LEU A 1 198 ? -8.717 11.450 19.570 1.00 93.62 198 LEU A C 1
ATOM 1546 O O . LEU A 1 198 ? -9.516 11.220 20.489 1.00 93.62 198 LEU A O 1
ATOM 1550 N N . LEU A 1 199 ? -7.688 10.646 19.287 1.00 94.44 199 LEU A N 1
ATOM 1551 C CA . LEU A 1 199 ? -7.389 9.424 20.033 1.00 94.44 199 LEU A CA 1
ATOM 1552 C C . LEU A 1 199 ? -7.036 9.745 21.495 1.00 94.44 199 LEU A C 1
ATOM 1554 O O . LEU A 1 199 ? -7.565 9.119 22.416 1.00 94.44 199 LEU A O 1
ATOM 1558 N N . THR A 1 200 ? -6.236 10.790 21.724 1.00 94.50 200 THR A N 1
ATOM 1559 C CA . THR A 1 200 ? -5.782 11.249 23.054 1.00 94.50 200 THR A CA 1
ATOM 1560 C C . THR A 1 200 ? -6.928 11.634 23.994 1.00 94.50 200 THR A C 1
ATOM 1562 O O . THR A 1 200 ? -6.789 11.568 25.212 1.00 94.50 200 THR A O 1
ATOM 1565 N N . LYS A 1 201 ? -8.105 11.981 23.457 1.00 93.38 201 LYS A N 1
ATOM 1566 C CA . LYS A 1 201 ? -9.286 12.343 24.257 1.00 93.38 201 LYS A CA 1
ATOM 1567 C C . LYS A 1 201 ? -10.183 11.155 24.621 1.00 93.38 201 LYS A C 1
ATOM 1569 O O . LYS A 1 201 ? -11.131 11.333 25.390 1.00 93.38 201 LYS A O 1
ATOM 1574 N N . GLN A 1 202 ? -9.908 9.958 24.100 1.00 94.12 202 GLN A N 1
ATOM 1575 C CA . GLN A 1 202 ? -10.649 8.743 24.444 1.00 94.12 202 GLN A CA 1
ATOM 1576 C C . GLN A 1 202 ? -10.206 8.178 25.805 1.00 94.12 202 GLN A C 1
ATOM 1578 O O . GLN A 1 202 ? -9.105 8.432 26.277 1.00 94.12 202 GLN A O 1
ATOM 1583 N N . SER A 1 203 ? -11.054 7.372 26.454 1.00 93.38 203 SER A N 1
ATOM 1584 C CA . SER A 1 203 ? -10.641 6.655 27.676 1.00 93.38 203 SER A CA 1
ATOM 1585 C C . SER A 1 203 ? -9.499 5.666 27.382 1.00 93.38 203 SER A C 1
ATOM 1587 O O . SER A 1 203 ? -9.542 5.079 26.298 1.00 93.38 203 SER A O 1
ATOM 1589 N N . PRO A 1 204 ? -8.588 5.359 28.327 1.00 94.25 204 PRO A N 1
ATOM 1590 C CA . PRO A 1 204 ? -7.446 4.463 28.085 1.00 94.25 204 PRO A CA 1
ATOM 1591 C C . PRO A 1 204 ? -7.818 3.107 27.462 1.00 94.25 204 PRO A C 1
ATOM 1593 O O . PRO A 1 204 ? -7.201 2.663 26.499 1.00 94.25 204 PRO A O 1
ATOM 1596 N N . LEU A 1 205 ? -8.908 2.481 27.926 1.00 94.12 205 LEU A N 1
ATOM 1597 C CA . LEU A 1 205 ? -9.415 1.237 27.331 1.00 94.12 205 LEU A CA 1
ATOM 1598 C C . LEU A 1 205 ? -9.845 1.422 25.864 1.00 94.12 205 LEU A C 1
ATOM 1600 O O . LEU A 1 205 ? -9.553 0.584 25.020 1.00 94.12 205 LEU A O 1
ATOM 1604 N N . SER A 1 206 ? -10.529 2.526 25.550 1.00 95.12 206 SER A N 1
ATOM 1605 C CA . SER A 1 206 ? -10.923 2.855 24.172 1.00 95.12 206 SER A CA 1
ATOM 1606 C C . SER A 1 206 ? -9.722 3.185 23.291 1.00 95.12 206 SER A C 1
ATOM 1608 O O . SER A 1 206 ? -9.745 2.831 22.120 1.00 95.12 206 SER A O 1
ATOM 1610 N N . GLN A 1 207 ? -8.684 3.822 23.837 1.00 95.44 207 GLN A N 1
ATOM 1611 C CA . GLN A 1 207 ? -7.436 4.059 23.113 1.00 95.44 207 GLN A CA 1
ATOM 1612 C C . GLN A 1 207 ? -6.757 2.740 22.748 1.00 95.44 207 GLN A C 1
ATOM 1614 O O . GLN A 1 207 ? -6.425 2.543 21.587 1.00 95.44 207 GLN A O 1
ATOM 1619 N N . ASN A 1 208 ? -6.618 1.814 23.702 1.00 94.81 208 ASN A N 1
ATOM 1620 C CA . ASN A 1 208 ? -6.038 0.491 23.447 1.00 94.81 208 ASN A CA 1
ATOM 1621 C C . ASN A 1 208 ? -6.847 -0.289 22.389 1.00 94.81 208 ASN A C 1
ATOM 1623 O O . ASN A 1 208 ? -6.282 -0.795 21.420 1.00 94.81 208 ASN A O 1
ATOM 1627 N N . LEU A 1 209 ? -8.182 -0.294 22.510 1.00 96.19 209 LEU A N 1
ATOM 1628 C CA . LEU A 1 209 ? -9.083 -0.877 21.507 1.00 96.19 209 LEU A CA 1
ATOM 1629 C C . LEU A 1 209 ? -8.860 -0.286 20.111 1.00 96.19 209 LEU A C 1
ATOM 1631 O O . LEU A 1 209 ? -8.764 -1.031 19.137 1.00 96.19 209 LEU A O 1
ATOM 1635 N N . LEU A 1 210 ? -8.779 1.042 20.012 1.00 96.38 210 LEU A N 1
ATOM 1636 C CA . LEU A 1 210 ? -8.580 1.747 18.748 1.00 96.38 210 LEU A CA 1
ATOM 1637 C C . LEU A 1 210 ? -7.206 1.472 18.149 1.00 96.38 210 LEU A C 1
ATOM 1639 O O . LEU A 1 210 ? -7.155 1.129 16.977 1.00 96.38 210 LEU A O 1
ATOM 1643 N N . LYS A 1 211 ? -6.124 1.537 18.934 1.00 94.12 211 LYS A N 1
ATOM 1644 C CA . LYS A 1 211 ? -4.763 1.234 18.461 1.00 94.12 211 LYS A CA 1
ATOM 1645 C C . LYS A 1 211 ? -4.693 -0.174 17.856 1.00 94.12 211 LYS A C 1
ATOM 1647 O O . LYS A 1 211 ? -4.275 -0.329 16.712 1.00 94.12 211 LYS A O 1
ATOM 1652 N N . ARG A 1 212 ? -5.214 -1.188 18.560 1.00 93.38 212 ARG A N 1
ATOM 1653 C CA . ARG A 1 212 ? -5.278 -2.569 18.044 1.00 93.38 212 ARG A CA 1
ATOM 1654 C C . ARG A 1 212 ? -6.191 -2.712 16.825 1.00 93.38 212 ARG A C 1
ATOM 1656 O O . ARG A 1 212 ? -5.862 -3.445 15.897 1.00 93.38 212 ARG A O 1
ATOM 1663 N N . SER A 1 213 ? -7.332 -2.021 16.811 1.00 95.94 213 SER A N 1
ATOM 1664 C CA . SER A 1 213 ? -8.260 -2.050 15.671 1.00 95.94 213 SER A CA 1
ATOM 1665 C C . SER A 1 213 ? -7.649 -1.400 14.432 1.00 95.94 213 SER A C 1
ATOM 1667 O O . SER A 1 213 ? -7.742 -1.969 13.353 1.00 95.94 213 SER A O 1
ATOM 1669 N N . MET A 1 214 ? -6.984 -0.252 14.585 1.00 95.25 214 MET A N 1
ATOM 1670 C CA . MET A 1 214 ? -6.253 0.434 13.518 1.00 95.25 214 MET A CA 1
ATOM 1671 C C . MET A 1 214 ? -5.134 -0.450 12.975 1.00 95.25 214 MET A C 1
ATOM 1673 O O . MET A 1 214 ? -5.033 -0.601 11.763 1.00 95.25 214 MET A O 1
ATOM 1677 N N . GLN A 1 215 ? -4.359 -1.103 13.848 1.00 92.19 215 GLN A N 1
ATOM 1678 C CA . GLN A 1 215 ? -3.322 -2.045 13.431 1.00 92.19 215 GLN A CA 1
ATOM 1679 C C . GLN A 1 215 ? -3.914 -3.209 12.622 1.00 92.19 215 GLN A C 1
ATOM 1681 O O . GLN A 1 215 ? -3.464 -3.467 11.512 1.00 92.19 215 GLN A O 1
ATOM 1686 N N . LYS A 1 216 ? -4.974 -3.878 13.099 1.00 93.31 216 LYS A N 1
ATOM 1687 C CA . LYS A 1 216 ? -5.631 -4.949 12.323 1.00 93.31 216 LYS A CA 1
ATOM 1688 C C . LYS A 1 216 ? -6.223 -4.447 11.005 1.00 93.31 216 LYS A C 1
ATOM 1690 O O . LYS A 1 216 ? -6.104 -5.125 9.991 1.00 93.31 216 LYS A O 1
ATOM 1695 N N . TYR A 1 217 ? -6.851 -3.273 11.011 1.00 95.56 217 TYR A N 1
ATOM 1696 C CA . TYR A 1 217 ? -7.490 -2.690 9.831 1.00 95.56 217 TYR A CA 1
ATOM 1697 C C . TYR A 1 217 ? -6.467 -2.282 8.767 1.00 95.56 217 TYR A C 1
ATOM 1699 O O . TYR A 1 217 ? -6.676 -2.543 7.584 1.00 95.56 217 TYR A O 1
ATOM 1707 N N . ARG A 1 218 ? -5.319 -1.734 9.181 1.00 94.69 218 ARG A N 1
ATOM 1708 C CA . ARG A 1 218 ? -4.180 -1.460 8.298 1.00 94.69 218 ARG A CA 1
ATOM 1709 C C . ARG A 1 218 ? -3.679 -2.756 7.642 1.00 94.69 218 ARG A C 1
ATOM 1711 O O . ARG A 1 218 ? -3.468 -2.778 6.433 1.00 94.69 218 ARG A O 1
ATOM 1718 N N . ALA A 1 219 ? -3.597 -3.853 8.404 1.00 93.44 219 ALA A N 1
ATOM 1719 C CA . ALA A 1 219 ? -3.142 -5.157 7.905 1.00 93.44 219 ALA A CA 1
ATOM 1720 C C . ALA A 1 219 ? -4.106 -5.704 6.854 1.00 93.44 219 ALA A C 1
ATOM 1722 O O . ALA A 1 219 ? -3.689 -6.150 5.786 1.00 93.44 219 ALA A O 1
ATOM 1723 N N . ASP A 1 220 ? -5.402 -5.654 7.164 1.00 94.38 220 ASP A N 1
ATOM 1724 C CA . ASP A 1 220 ? -6.471 -6.121 6.285 1.00 94.38 220 ASP A CA 1
ATOM 1725 C C . ASP A 1 220 ? -6.508 -5.301 4.987 1.00 94.38 220 ASP A C 1
ATOM 1727 O O . ASP A 1 220 ? -6.566 -5.872 3.901 1.00 94.38 220 ASP A O 1
ATOM 1731 N N . THR A 1 221 ? -6.341 -3.977 5.089 1.00 94.81 221 THR A N 1
ATOM 1732 C CA . THR A 1 221 ? -6.253 -3.067 3.936 1.00 94.81 221 THR A CA 1
ATOM 1733 C C . THR A 1 221 ? -5.130 -3.486 2.985 1.00 94.81 221 THR A C 1
ATOM 1735 O O . THR A 1 221 ? -5.374 -3.687 1.801 1.00 94.81 221 THR A O 1
ATOM 1738 N N . ILE A 1 222 ? -3.908 -3.685 3.488 1.00 94.69 222 ILE A N 1
ATOM 1739 C CA . ILE A 1 222 ? -2.758 -4.053 2.644 1.00 94.69 222 ILE A CA 1
ATOM 1740 C C . ILE A 1 222 ? -2.907 -5.463 2.054 1.00 94.69 222 ILE A C 1
ATOM 1742 O O . ILE A 1 222 ? -2.542 -5.703 0.906 1.00 94.69 222 ILE A O 1
ATOM 1746 N N . THR A 1 223 ? -3.398 -6.419 2.847 1.00 95.25 223 THR A N 1
ATOM 1747 C CA . THR A 1 223 ? -3.345 -7.849 2.490 1.00 95.25 223 THR A CA 1
ATOM 1748 C C . THR A 1 223 ? -4.574 -8.348 1.738 1.00 95.25 223 THR A C 1
ATOM 1750 O O . THR A 1 223 ? -4.493 -9.393 1.090 1.00 95.25 223 THR A O 1
ATOM 1753 N N . ARG A 1 224 ? -5.698 -7.620 1.787 1.00 95.44 224 ARG A N 1
ATOM 1754 C CA . ARG A 1 224 ? -6.940 -8.003 1.103 1.00 95.44 224 ARG A CA 1
ATOM 1755 C C . ARG A 1 224 ? -7.371 -7.041 0.010 1.00 95.44 224 ARG A C 1
ATOM 1757 O O . ARG A 1 224 ? -7.659 -7.496 -1.091 1.00 95.44 224 ARG A O 1
ATOM 1764 N N . ALA A 1 225 ? -7.480 -5.754 0.323 1.00 94.44 225 ALA A N 1
ATOM 1765 C CA . ALA A 1 225 ? -8.037 -4.764 -0.593 1.00 94.44 225 ALA A CA 1
ATOM 1766 C C . ALA A 1 225 ? -7.567 -3.346 -0.208 1.00 94.44 225 ALA A C 1
ATOM 1768 O O . ALA A 1 225 ? -8.167 -2.713 0.661 1.00 94.44 225 ALA A O 1
ATOM 1769 N N . PRO A 1 226 ? -6.521 -2.809 -0.858 1.00 96.06 226 PRO A N 1
ATOM 1770 C CA . PRO A 1 226 ? -6.035 -1.454 -0.591 1.00 96.06 226 PRO A CA 1
ATOM 1771 C C . PRO A 1 226 ? -7.039 -0.374 -1.017 1.00 96.06 226 PRO A C 1
ATOM 1773 O O . PRO A 1 226 ? -7.041 0.731 -0.469 1.00 96.06 226 PRO A O 1
ATOM 1776 N N . PHE A 1 227 ? -7.910 -0.723 -1.967 1.00 95.94 227 PHE A N 1
ATOM 1777 C CA . PHE A 1 227 ? -8.897 0.131 -2.625 1.00 95.94 227 PHE A CA 1
ATOM 1778 C C . PHE A 1 227 ? -10.328 -0.365 -2.346 1.00 95.94 227 PHE A C 1
ATOM 1780 O O . PHE A 1 227 ? -11.075 -0.718 -3.251 1.00 95.94 227 PHE A O 1
ATOM 1787 N N . MET A 1 228 ? -10.699 -0.468 -1.067 1.00 95.06 228 MET A N 1
ATOM 1788 C CA . MET A 1 228 ? -12.064 -0.840 -0.666 1.00 95.06 228 MET A CA 1
ATOM 1789 C C . MET A 1 228 ? -13.072 0.273 -0.979 1.00 95.06 228 MET A C 1
ATOM 1791 O O . MET A 1 228 ? -12.792 1.448 -0.731 1.00 95.06 228 MET A O 1
ATOM 1795 N N . ASP A 1 229 ? -14.277 -0.111 -1.407 1.00 95.50 229 ASP A N 1
ATOM 1796 C CA . ASP A 1 229 ? -15.422 0.800 -1.446 1.00 95.50 229 ASP A CA 1
ATOM 1797 C C . ASP A 1 229 ? -15.822 1.253 -0.028 1.00 95.50 229 ASP A C 1
ATOM 1799 O O . ASP A 1 229 ? -15.502 0.611 0.979 1.00 95.50 229 ASP A O 1
ATOM 1803 N N . GLU A 1 230 ? -16.509 2.392 0.080 1.00 94.88 230 GLU A N 1
ATOM 1804 C CA . GLU A 1 230 ? -16.832 2.984 1.386 1.00 94.88 230 GLU A CA 1
ATOM 1805 C C . GLU A 1 230 ? -17.675 2.043 2.262 1.00 94.88 230 GLU A C 1
ATOM 1807 O O . GLU A 1 230 ? -17.457 1.942 3.474 1.00 94.88 230 GLU A O 1
ATOM 1812 N N . ASP A 1 231 ? -18.577 1.277 1.647 1.00 96.81 231 ASP A N 1
ATOM 1813 C CA . ASP A 1 231 ? -19.403 0.307 2.355 1.00 96.81 231 ASP A CA 1
ATOM 1814 C C . ASP A 1 231 ? -18.575 -0.868 2.908 1.00 96.81 231 ASP A C 1
ATOM 1816 O O . ASP A 1 231 ? -18.795 -1.292 4.049 1.00 96.81 231 ASP A O 1
ATOM 1820 N N . ALA A 1 232 ? -17.609 -1.410 2.154 1.00 96.56 232 ALA A N 1
ATOM 1821 C CA . ALA A 1 232 ? -16.699 -2.434 2.663 1.00 96.56 232 ALA A CA 1
ATOM 1822 C C . ALA A 1 232 ? -15.784 -1.874 3.748 1.00 96.56 232 ALA A C 1
ATOM 1824 O O . ALA A 1 232 ? -15.598 -2.552 4.758 1.00 96.56 232 ALA A O 1
ATOM 1825 N N . ARG A 1 233 ? -15.288 -0.637 3.609 1.00 96.50 233 ARG A N 1
ATOM 1826 C CA . ARG A 1 233 ? -14.479 0.025 4.649 1.00 96.50 233 ARG A CA 1
ATOM 1827 C C . ARG A 1 233 ? -15.226 0.074 5.976 1.00 96.50 233 ARG A C 1
ATOM 1829 O O . ARG A 1 233 ? -14.689 -0.345 7.002 1.00 96.50 233 ARG A O 1
ATOM 1836 N N . VAL A 1 234 ? -16.487 0.514 5.961 1.00 97.62 234 VAL A N 1
ATOM 1837 C CA . VAL A 1 234 ? -17.333 0.558 7.164 1.00 97.62 234 VAL A CA 1
ATOM 1838 C C . VAL A 1 234 ? -17.571 -0.844 7.727 1.00 97.62 234 VAL A C 1
ATOM 1840 O O . VAL A 1 234 ? -17.331 -1.063 8.915 1.00 97.62 234 VAL A O 1
ATOM 1843 N N . ARG A 1 235 ? -17.978 -1.817 6.898 1.00 98.06 235 ARG A N 1
ATOM 1844 C CA . ARG A 1 235 ? -18.228 -3.200 7.352 1.00 98.06 235 ARG A CA 1
ATOM 1845 C C . ARG A 1 235 ? -16.987 -3.839 7.981 1.00 98.06 235 ARG A C 1
ATOM 1847 O O . ARG A 1 235 ? -17.084 -4.431 9.059 1.00 98.06 235 ARG A O 1
ATOM 1854 N N . THR A 1 236 ? -15.832 -3.706 7.336 1.00 97.69 236 THR A N 1
ATOM 1855 C CA . THR A 1 236 ? -14.557 -4.259 7.806 1.00 97.69 236 THR A CA 1
ATOM 1856 C C . THR A 1 236 ? -14.113 -3.583 9.101 1.00 97.69 236 THR A C 1
ATOM 1858 O O . THR A 1 236 ? -13.804 -4.279 10.070 1.00 97.69 236 THR A O 1
ATOM 1861 N N . ALA A 1 237 ? -14.158 -2.248 9.177 1.00 98.06 237 ALA A N 1
ATOM 1862 C CA . ALA A 1 237 ? -13.807 -1.503 10.387 1.00 98.06 237 ALA A CA 1
ATOM 1863 C C . ALA A 1 237 ? -14.710 -1.872 11.577 1.00 98.06 237 ALA A C 1
ATOM 1865 O O . ALA A 1 237 ? -14.208 -2.137 12.672 1.00 98.06 237 ALA A O 1
ATOM 1866 N N . THR A 1 238 ? -16.027 -1.971 11.359 1.00 98.44 238 THR A N 1
ATOM 1867 C CA . THR A 1 238 ? -16.988 -2.445 12.366 1.00 98.44 238 THR A CA 1
ATOM 1868 C C . THR A 1 238 ? -16.642 -3.856 12.836 1.00 98.44 238 THR A C 1
ATOM 1870 O O . THR A 1 238 ? -16.520 -4.093 14.039 1.00 98.44 238 THR A O 1
ATOM 1873 N N . SER A 1 239 ? -16.440 -4.798 11.909 1.00 98.12 239 SER A N 1
ATOM 1874 C CA . SER A 1 239 ? -16.113 -6.186 12.252 1.00 98.12 239 SER A CA 1
ATOM 1875 C C . SER A 1 239 ? -14.825 -6.284 13.071 1.00 98.12 239 SER A C 1
ATOM 1877 O O . SER A 1 239 ? -14.776 -7.014 14.063 1.00 98.12 239 SER A O 1
ATOM 1879 N N . ILE A 1 240 ? -13.783 -5.546 12.679 1.00 97.62 240 ILE A N 1
ATOM 1880 C CA . ILE A 1 240 ? -12.503 -5.523 13.390 1.00 97.62 240 ILE A CA 1
ATOM 1881 C C . ILE A 1 240 ? -12.680 -4.946 14.793 1.00 97.62 240 ILE A C 1
ATOM 1883 O O . ILE A 1 240 ? -12.221 -5.567 15.752 1.00 97.62 240 ILE A O 1
ATOM 1887 N N . PHE A 1 241 ? -13.402 -3.832 14.938 1.00 98.31 241 PHE A N 1
ATOM 1888 C CA . PHE A 1 241 ? -13.673 -3.239 16.246 1.00 98.31 241 PHE A CA 1
ATOM 1889 C C . PHE A 1 241 ? -14.382 -4.223 17.187 1.00 98.31 241 PHE A C 1
ATOM 1891 O O . PHE A 1 241 ? -13.943 -4.409 18.322 1.00 98.31 241 PHE A O 1
ATOM 1898 N N . HIS A 1 242 ? -15.432 -4.908 16.718 1.00 98.31 242 HIS A N 1
ATOM 1899 C CA . HIS A 1 242 ? -16.127 -5.915 17.526 1.00 98.31 242 HIS A CA 1
ATOM 1900 C C . HIS A 1 242 ? -15.209 -7.069 17.936 1.00 98.31 242 HIS A C 1
ATOM 1902 O O . HIS A 1 242 ? -15.256 -7.503 19.085 1.00 98.31 242 HIS A O 1
ATOM 1908 N N . ASN A 1 243 ? -14.374 -7.570 17.024 1.00 97.38 243 ASN A N 1
ATOM 1909 C CA . ASN A 1 243 ? -13.468 -8.679 17.322 1.00 97.38 243 ASN A CA 1
ATOM 1910 C C . ASN A 1 243 ? -12.418 -8.283 18.366 1.00 97.38 243 ASN A C 1
ATOM 1912 O O . ASN A 1 243 ? -12.252 -8.988 19.357 1.00 97.38 243 ASN A O 1
ATOM 1916 N N . VAL A 1 244 ? -11.786 -7.117 18.209 1.00 96.69 244 VAL A N 1
ATOM 1917 C CA . VAL A 1 244 ? -10.805 -6.601 19.178 1.00 96.69 244 VAL A CA 1
ATOM 1918 C C . VAL A 1 244 ? -11.462 -6.299 20.529 1.00 96.69 244 VAL A C 1
ATOM 1920 O O . VAL A 1 244 ? -10.864 -6.545 21.574 1.00 96.69 244 VAL A O 1
ATOM 1923 N N . ALA A 1 245 ? -12.704 -5.806 20.536 1.00 97.69 245 ALA A N 1
ATOM 1924 C CA . ALA A 1 245 ? -13.444 -5.575 21.772 1.00 97.69 245 ALA A CA 1
ATOM 1925 C C . ALA A 1 245 ? -13.748 -6.865 22.538 1.00 97.69 245 ALA A C 1
ATOM 1927 O O . ALA A 1 245 ? -13.632 -6.864 23.762 1.00 97.69 245 ALA A O 1
ATOM 1928 N N . ARG A 1 246 ? -14.071 -7.961 21.841 1.00 97.50 246 ARG A N 1
ATOM 1929 C CA . ARG A 1 246 ? -14.237 -9.282 22.468 1.00 97.50 246 ARG A CA 1
ATOM 1930 C C . ARG A 1 246 ? -12.912 -9.842 22.981 1.00 97.50 246 ARG A C 1
ATOM 1932 O O . ARG A 1 246 ? -12.873 -10.352 24.087 1.00 97.50 246 ARG A O 1
ATOM 1939 N N . GLU A 1 247 ? -11.825 -9.699 22.222 1.00 95.62 247 GLU A N 1
ATOM 1940 C CA . GLU A 1 247 ? -10.480 -10.140 22.641 1.00 95.62 247 GLU A CA 1
ATOM 1941 C C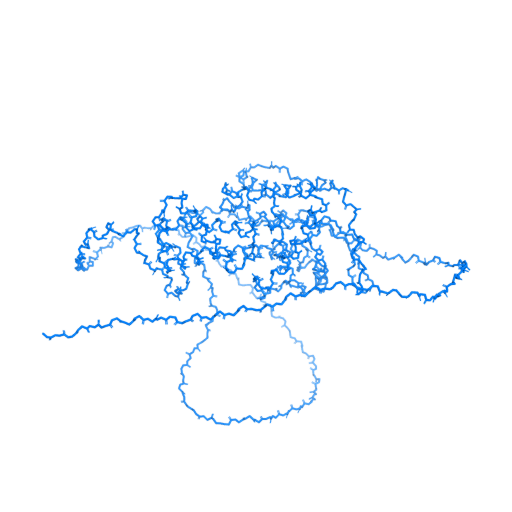 . GLU A 1 247 ? -9.970 -9.435 23.909 1.00 95.62 247 GLU A C 1
ATOM 1943 O O . GLU A 1 247 ? -9.111 -9.967 24.605 1.00 95.62 247 GLU A O 1
ATOM 1948 N N . LEU A 1 248 ? -10.474 -8.231 24.194 1.00 95.94 248 LEU A N 1
ATOM 1949 C CA . LEU A 1 248 ? -10.132 -7.436 25.376 1.00 95.94 248 LEU A CA 1
ATOM 1950 C C . LEU A 1 248 ? -11.213 -7.469 26.474 1.00 95.94 248 LEU A C 1
ATOM 1952 O O . LEU A 1 248 ? -11.172 -6.626 27.372 1.00 95.94 248 LEU A O 1
ATOM 1956 N N . ASP A 1 249 ? -12.193 -8.377 26.386 1.00 96.88 249 ASP A N 1
ATOM 1957 C CA . ASP A 1 249 ? -13.328 -8.494 27.320 1.00 96.88 249 ASP A CA 1
ATOM 1958 C C . ASP A 1 249 ? -14.060 -7.154 27.564 1.00 96.88 249 ASP A C 1
ATOM 1960 O O . ASP A 1 249 ? -14.518 -6.818 28.661 1.00 96.88 249 ASP A O 1
ATOM 1964 N N . ALA A 1 250 ? -14.164 -6.336 26.515 1.00 96.69 250 ALA A N 1
ATOM 1965 C CA . ALA A 1 250 ? -14.685 -4.977 26.568 1.00 96.69 250 ALA A CA 1
ATOM 1966 C C . ALA A 1 250 ? -16.142 -4.880 26.078 1.00 96.69 250 ALA A C 1
ATOM 1968 O O . ALA A 1 250 ? -16.501 -3.923 25.390 1.00 96.69 250 ALA A O 1
ATOM 1969 N N . ASP A 1 251 ? -17.017 -5.812 26.470 1.00 96.44 251 ASP A N 1
ATOM 1970 C CA . ASP A 1 251 ? -18.415 -5.896 25.993 1.00 96.44 251 ASP A CA 1
ATOM 1971 C C . ASP A 1 251 ? -19.207 -4.591 26.157 1.00 96.44 251 ASP A C 1
ATOM 1973 O O . ASP A 1 251 ? -20.014 -4.206 25.313 1.00 96.44 251 ASP A O 1
ATOM 1977 N N . ARG A 1 252 ? -18.931 -3.825 27.219 1.00 95.62 252 ARG A N 1
ATOM 1978 C CA . ARG A 1 252 ? -19.558 -2.507 27.433 1.00 95.62 252 ARG A CA 1
ATOM 1979 C C . ARG A 1 252 ? -19.268 -1.510 26.308 1.00 95.62 252 ARG A C 1
ATOM 1981 O O . ARG A 1 252 ? -20.033 -0.568 26.117 1.00 95.62 252 ARG A O 1
ATOM 1988 N N . ARG A 1 253 ? -18.144 -1.661 25.605 1.00 96.56 253 ARG A N 1
ATOM 1989 C CA . ARG A 1 253 ? -17.776 -0.833 24.447 1.00 96.56 253 ARG A CA 1
ATOM 1990 C C . ARG A 1 253 ? -18.489 -1.287 23.182 1.00 96.56 253 ARG A C 1
ATOM 1992 O O . ARG A 1 253 ? -18.820 -0.423 22.381 1.00 96.56 253 ARG A O 1
ATOM 1999 N N . ILE A 1 254 ? -18.789 -2.580 23.063 1.00 97.38 254 ILE A N 1
ATOM 2000 C CA . ILE A 1 254 ? -19.632 -3.125 21.994 1.00 97.38 254 ILE A CA 1
ATOM 2001 C C . ILE A 1 254 ? -21.043 -2.545 22.103 1.00 97.38 254 ILE A C 1
ATOM 2003 O O . ILE A 1 254 ? -21.486 -1.888 21.170 1.00 97.38 254 ILE A O 1
ATOM 2007 N N . TYR A 1 255 ? -21.686 -2.659 23.272 1.00 96.75 255 TYR A N 1
ATOM 2008 C CA . TYR A 1 255 ? -23.029 -2.096 23.470 1.00 96.75 255 TYR A CA 1
ATOM 2009 C C . TYR A 1 255 ? -23.075 -0.592 23.193 1.00 96.75 255 TYR A C 1
ATOM 2011 O O . TYR A 1 255 ? -23.992 -0.105 22.547 1.00 96.75 255 TYR A O 1
ATOM 2019 N N . ARG A 1 256 ? -22.052 0.156 23.629 1.00 96.69 256 ARG A N 1
ATOM 2020 C CA . ARG A 1 256 ? -21.971 1.586 23.316 1.00 96.69 256 ARG A CA 1
ATOM 2021 C C . ARG A 1 256 ? -21.848 1.838 21.810 1.00 96.69 256 ARG A C 1
ATOM 2023 O O . ARG A 1 256 ? -22.462 2.770 21.319 1.00 96.69 256 ARG A O 1
ATOM 2030 N N . PHE A 1 257 ? -21.026 1.068 21.102 1.00 97.69 257 PHE A N 1
ATOM 2031 C CA . PHE A 1 257 ? -20.838 1.214 19.656 1.00 97.69 257 PHE A CA 1
ATOM 2032 C C . PHE A 1 257 ? -22.117 0.920 18.865 1.00 97.69 257 PHE A C 1
ATOM 2034 O O . PHE A 1 257 ? -22.345 1.550 17.840 1.00 97.69 257 PHE A O 1
ATOM 2041 N N . GLU A 1 258 ? -22.952 0.004 19.351 1.00 97.44 258 GLU A N 1
ATOM 2042 C CA . GLU A 1 258 ? -24.241 -0.336 18.737 1.00 97.44 258 GLU A CA 1
ATOM 2043 C C . GLU A 1 258 ? -25.342 0.687 19.063 1.00 97.44 258 GLU A C 1
ATOM 2045 O O . GLU A 1 258 ? -26.146 1.017 18.193 1.00 97.44 258 GLU A O 1
ATOM 2050 N N . ASP A 1 259 ? -25.371 1.205 20.296 1.00 96.88 259 ASP A N 1
ATOM 2051 C CA . ASP A 1 259 ? -26.462 2.059 20.780 1.00 96.88 259 ASP A CA 1
ATOM 2052 C C . ASP A 1 259 ? -26.209 3.576 20.582 1.00 96.88 259 ASP A C 1
ATOM 2054 O O . ASP A 1 259 ? -27.159 4.362 20.569 1.00 96.88 259 ASP A O 1
ATOM 2058 N N . ASP A 1 260 ? -24.951 4.024 20.457 1.00 97.00 260 ASP A N 1
ATOM 2059 C CA . ASP A 1 260 ? -24.565 5.443 20.347 1.00 97.00 260 ASP A CA 1
ATOM 2060 C C . ASP A 1 260 ? -23.918 5.758 18.986 1.00 97.00 260 ASP A C 1
ATOM 2062 O O . ASP A 1 260 ? -22.731 5.505 18.763 1.00 97.00 260 ASP A O 1
ATOM 2066 N N . LEU A 1 261 ? -24.703 6.366 18.088 1.00 96.94 261 LEU A N 1
ATOM 2067 C CA . LEU A 1 261 ? -24.290 6.702 16.718 1.00 96.94 261 LEU A CA 1
ATOM 2068 C C . LEU A 1 261 ? -23.080 7.646 16.662 1.00 96.94 261 LEU A C 1
ATOM 2070 O O . LEU A 1 261 ? -22.209 7.479 15.815 1.00 96.94 261 LEU A O 1
ATOM 2074 N N . ILE A 1 262 ? -22.980 8.612 17.581 1.00 96.44 262 ILE A N 1
ATOM 2075 C CA . ILE A 1 262 ? -21.865 9.573 17.586 1.00 96.44 262 ILE A CA 1
ATOM 2076 C C . ILE A 1 262 ? -20.573 8.850 17.969 1.00 96.44 262 ILE A C 1
ATOM 2078 O O . ILE A 1 262 ? -19.514 9.073 17.376 1.00 96.44 262 ILE A O 1
ATOM 2082 N N . TYR A 1 263 ? -20.654 7.958 18.960 1.00 96.81 263 TYR A N 1
ATOM 2083 C CA . TYR A 1 263 ? -19.524 7.108 19.314 1.00 96.81 263 TYR A CA 1
ATOM 2084 C C . TYR A 1 263 ? -19.123 6.209 18.140 1.00 96.81 263 TYR A C 1
ATOM 2086 O O . TYR A 1 263 ? -17.938 6.133 17.816 1.00 96.81 263 TYR A O 1
ATOM 2094 N N . GLN A 1 264 ? -20.097 5.581 17.479 1.00 97.69 264 GLN A N 1
ATOM 2095 C CA . GLN A 1 264 ? -19.877 4.722 16.319 1.00 97.69 264 GLN A CA 1
ATOM 2096 C C . GLN A 1 264 ? -19.133 5.454 15.193 1.00 97.69 264 GLN A C 1
ATOM 2098 O O . GLN A 1 264 ? -18.080 4.993 14.747 1.00 97.69 264 GLN A O 1
ATOM 2103 N N . GLU A 1 265 ? -19.630 6.621 14.777 1.00 96.88 265 GLU A N 1
ATOM 2104 C CA . GLU A 1 265 ? -19.027 7.440 13.722 1.00 96.88 265 GLU A CA 1
ATOM 2105 C C . GLU A 1 265 ? -17.589 7.841 14.059 1.00 96.88 265 GLU A C 1
ATOM 2107 O O . GLU A 1 265 ? -16.696 7.713 13.220 1.00 96.88 265 GLU A O 1
ATOM 2112 N N . ASN A 1 266 ? -17.338 8.280 15.296 1.00 96.81 266 ASN A N 1
ATOM 2113 C CA . ASN A 1 266 ? -16.000 8.675 15.725 1.00 96.81 266 ASN A CA 1
ATOM 2114 C C . ASN A 1 266 ? -15.017 7.498 15.704 1.00 96.81 266 ASN A C 1
ATOM 2116 O O . ASN A 1 266 ? -13.889 7.648 15.232 1.00 96.81 266 ASN A O 1
ATOM 2120 N N . ILE A 1 267 ? -15.435 6.327 16.193 1.00 97.69 267 ILE A N 1
ATOM 2121 C CA . ILE A 1 267 ? -14.619 5.107 16.161 1.00 97.69 267 ILE A CA 1
ATOM 2122 C C . ILE A 1 267 ? -14.306 4.708 14.716 1.00 97.69 267 ILE A C 1
ATOM 2124 O O . ILE A 1 267 ? -13.143 4.470 14.390 1.00 97.69 267 ILE A O 1
ATOM 2128 N N . LEU A 1 268 ? -15.310 4.700 13.836 1.00 97.81 268 LEU A N 1
ATOM 2129 C CA . LEU A 1 268 ? -15.126 4.359 12.427 1.00 97.81 268 LEU A CA 1
ATOM 2130 C C . LEU A 1 268 ? -14.203 5.343 11.708 1.00 97.81 268 LEU A C 1
ATOM 2132 O O . LEU A 1 268 ? -13.338 4.911 10.953 1.00 97.81 268 LEU A O 1
ATOM 2136 N N . LYS A 1 269 ? -14.333 6.651 11.956 1.00 96.62 269 LYS A N 1
ATOM 2137 C CA . LYS A 1 269 ? -13.428 7.666 11.392 1.00 96.62 269 LYS A CA 1
ATOM 2138 C C . LYS A 1 269 ? -11.975 7.435 11.809 1.00 96.62 269 LYS A C 1
ATOM 2140 O O . LYS A 1 269 ? -11.095 7.469 10.954 1.00 96.62 269 LYS A O 1
ATOM 2145 N N . MET A 1 270 ? -11.723 7.167 13.093 1.00 97.00 270 MET A N 1
ATOM 2146 C CA . MET A 1 270 ? -10.363 6.907 13.588 1.00 97.00 270 MET A CA 1
ATOM 2147 C C . MET A 1 270 ? -9.763 5.633 12.986 1.00 97.00 270 MET A C 1
ATOM 2149 O O . MET A 1 270 ? -8.602 5.647 12.590 1.00 97.00 270 MET A O 1
ATOM 2153 N N . ILE A 1 271 ? -10.547 4.555 12.867 1.00 97.56 271 ILE A N 1
ATOM 2154 C CA . ILE A 1 271 ? -10.076 3.300 12.263 1.00 97.56 271 ILE A CA 1
ATOM 2155 C C . ILE A 1 271 ? -9.796 3.486 10.767 1.00 97.56 271 ILE A C 1
ATOM 2157 O O . ILE A 1 271 ? -8.711 3.139 10.307 1.00 97.56 271 ILE A O 1
ATOM 2161 N N . LYS A 1 272 ? -10.730 4.086 10.018 1.00 96.50 272 LYS A N 1
ATOM 2162 C CA . LYS A 1 272 ? -10.587 4.305 8.570 1.00 96.50 272 LYS A CA 1
ATOM 2163 C C . LYS A 1 272 ? -9.405 5.208 8.219 1.00 96.50 272 LYS A C 1
ATOM 2165 O O . LYS A 1 272 ? -8.770 4.976 7.201 1.00 96.50 272 LYS A O 1
ATOM 2170 N N . ARG A 1 273 ? -9.039 6.177 9.069 1.00 95.69 273 ARG A N 1
ATOM 2171 C CA . ARG A 1 273 ? -7.845 7.021 8.854 1.00 95.69 273 ARG A CA 1
ATOM 2172 C C . ARG A 1 273 ? -6.561 6.200 8.653 1.00 95.69 273 ARG A C 1
ATOM 2174 O O . ARG A 1 273 ? -5.671 6.643 7.928 1.00 95.69 273 ARG A O 1
ATOM 2181 N N . ALA A 1 274 ? -6.478 5.004 9.241 1.00 94.38 274 ALA A N 1
ATOM 2182 C CA . ALA A 1 274 ? -5.330 4.120 9.068 1.00 94.38 274 ALA A CA 1
ATOM 2183 C C . ALA A 1 274 ? -5.150 3.634 7.614 1.00 94.38 274 ALA A C 1
ATOM 2185 O O . ALA A 1 274 ? -4.014 3.399 7.209 1.00 94.38 274 ALA A O 1
ATOM 2186 N N . ASP A 1 275 ? -6.224 3.517 6.814 1.00 93.31 275 ASP A N 1
ATOM 2187 C CA . ASP A 1 275 ? -6.103 3.103 5.406 1.00 93.31 275 ASP A CA 1
ATOM 2188 C C . ASP A 1 275 ? -5.502 4.199 4.513 1.00 93.31 275 ASP A C 1
ATOM 2190 O O . ASP A 1 275 ? -4.624 3.924 3.698 1.00 93.31 275 ASP A O 1
ATOM 2194 N N . SER A 1 276 ? -5.910 5.456 4.694 1.00 93.00 276 SER A N 1
ATOM 2195 C CA . SER A 1 276 ? -5.352 6.586 3.949 1.00 93.00 276 SER A CA 1
ATOM 2196 C C . SER A 1 276 ? -3.898 6.825 4.324 1.00 93.00 276 SER A C 1
ATOM 2198 O O . SER A 1 276 ? -3.083 7.112 3.453 1.00 93.00 276 SER A O 1
ATOM 2200 N N . GLN A 1 277 ? -3.575 6.657 5.609 1.00 93.50 277 GLN A N 1
ATOM 2201 C CA . GLN A 1 277 ? -2.216 6.802 6.107 1.00 93.50 277 GLN A CA 1
ATOM 2202 C C . GLN A 1 277 ? -1.286 5.776 5.454 1.00 93.50 277 GLN A C 1
ATOM 2204 O O . GLN A 1 277 ? -0.291 6.165 4.856 1.00 93.50 277 GLN A O 1
ATOM 2209 N N . VAL A 1 278 ? -1.640 4.486 5.476 1.00 93.69 278 VAL A N 1
ATOM 2210 C CA . VAL A 1 278 ? -0.763 3.458 4.895 1.00 93.69 278 VAL A CA 1
ATOM 2211 C C . VAL A 1 278 ? -0.617 3.577 3.379 1.00 93.69 278 VAL A C 1
ATOM 2213 O O . VAL A 1 278 ? 0.452 3.298 2.849 1.00 93.69 278 VAL A O 1
ATOM 2216 N N . ARG A 1 279 ? -1.655 4.037 2.665 1.00 95.00 279 ARG A N 1
ATOM 2217 C CA . ARG A 1 279 ? -1.529 4.365 1.237 1.00 95.00 279 ARG A CA 1
ATOM 2218 C C . ARG A 1 279 ? -0.552 5.514 0.997 1.00 95.00 279 ARG A C 1
ATOM 2220 O O . ARG A 1 279 ? 0.297 5.402 0.118 1.00 95.00 279 ARG A O 1
ATOM 2227 N N . GLY A 1 280 ? -0.651 6.580 1.789 1.00 94.50 280 GLY A N 1
ATOM 2228 C CA . GLY A 1 280 ? 0.260 7.720 1.710 1.00 94.50 280 GLY A CA 1
ATOM 2229 C C . GLY A 1 280 ? 1.713 7.342 1.997 1.00 94.50 280 GLY A C 1
ATOM 2230 O O . GLY A 1 280 ? 2.594 7.735 1.238 1.00 94.50 280 GLY A O 1
ATOM 2231 N N . GLU A 1 281 ? 1.949 6.538 3.036 1.00 94.19 281 GLU A N 1
ATOM 2232 C CA . GLU A 1 281 ? 3.283 6.059 3.430 1.00 94.19 281 GLU A CA 1
ATOM 2233 C C . GLU A 1 281 ? 3.945 5.249 2.302 1.00 94.19 281 GLU A C 1
ATOM 2235 O O . GLU A 1 281 ? 5.015 5.628 1.825 1.00 94.19 281 GLU A O 1
ATOM 2240 N N . VAL A 1 282 ? 3.252 4.240 1.753 1.00 95.50 282 VAL A N 1
ATOM 2241 C CA . VAL A 1 282 ? 3.789 3.389 0.673 1.00 95.50 282 VAL A CA 1
ATOM 2242 C C . VAL A 1 282 ? 4.125 4.190 -0.588 1.00 95.50 282 VAL A C 1
ATOM 2244 O O . VAL A 1 282 ? 5.142 3.940 -1.239 1.00 95.50 282 VAL A O 1
ATOM 2247 N N . VAL A 1 283 ? 3.293 5.168 -0.951 1.00 96.25 283 VAL A N 1
ATOM 2248 C CA . VAL A 1 283 ? 3.540 6.021 -2.123 1.00 96.25 283 VAL A CA 1
ATOM 2249 C C . VAL A 1 283 ? 4.674 7.003 -1.865 1.00 96.25 283 VAL A C 1
ATOM 2251 O O . VAL A 1 283 ? 5.479 7.244 -2.763 1.00 96.25 283 VAL A O 1
ATOM 2254 N N . SER A 1 284 ? 4.760 7.568 -0.658 1.00 95.50 284 SER A N 1
ATOM 2255 C CA . SER A 1 284 ? 5.877 8.436 -0.279 1.00 95.50 284 SER A CA 1
ATOM 2256 C C . SER A 1 284 ? 7.197 7.677 -0.387 1.00 95.50 284 SER A C 1
ATOM 2258 O O . SER A 1 284 ? 8.097 8.120 -1.097 1.00 95.50 284 SER A O 1
ATOM 2260 N N . ALA A 1 285 ? 7.261 6.476 0.191 1.00 95.56 285 ALA A N 1
ATOM 2261 C CA . ALA A 1 285 ? 8.420 5.602 0.086 1.00 95.56 285 ALA A CA 1
ATOM 2262 C C . ALA A 1 285 ? 8.758 5.255 -1.370 1.00 95.56 285 ALA A C 1
ATOM 2264 O O . ALA A 1 285 ? 9.913 5.351 -1.784 1.00 95.56 285 ALA A O 1
ATOM 2265 N N . ALA A 1 286 ? 7.758 4.928 -2.195 1.00 97.12 286 ALA A N 1
ATOM 2266 C CA . ALA A 1 286 ? 7.978 4.673 -3.617 1.00 97.12 286 ALA A CA 1
ATOM 2267 C C . ALA A 1 286 ? 8.602 5.886 -4.325 1.00 97.12 286 ALA A C 1
ATOM 2269 O O . ALA A 1 286 ? 9.585 5.734 -5.051 1.00 97.12 286 ALA A O 1
ATOM 2270 N N . ARG A 1 287 ? 8.081 7.094 -4.082 1.00 96.44 287 ARG A N 1
ATOM 2271 C CA . ARG A 1 287 ? 8.584 8.342 -4.679 1.00 96.44 287 ARG A CA 1
ATOM 2272 C C . ARG A 1 287 ? 10.039 8.633 -4.327 1.00 96.44 287 ARG A C 1
ATOM 2274 O O . ARG A 1 287 ? 10.755 9.194 -5.158 1.00 96.44 287 ARG A O 1
ATOM 2281 N N . ASP A 1 288 ? 10.481 8.241 -3.141 1.00 95.62 288 ASP A N 1
ATOM 2282 C CA . ASP A 1 288 ? 11.843 8.508 -2.684 1.00 95.62 288 ASP A CA 1
ATOM 2283 C C . ASP A 1 288 ? 12.867 7.544 -3.290 1.00 95.62 288 ASP A C 1
ATOM 2285 O O . ASP A 1 288 ? 13.983 7.949 -3.619 1.00 95.62 288 ASP A O 1
ATOM 2289 N N . ILE A 1 289 ? 12.473 6.295 -3.543 1.00 96.38 289 ILE A N 1
ATOM 2290 C CA . ILE A 1 289 ? 13.395 5.250 -4.005 1.00 96.38 289 ILE A CA 1
ATOM 2291 C C . ILE A 1 289 ? 13.387 5.107 -5.539 1.00 96.38 289 ILE A C 1
ATOM 2293 O O . ILE A 1 289 ? 14.402 4.722 -6.132 1.00 96.38 289 ILE A O 1
ATOM 2297 N N . VAL A 1 290 ? 12.275 5.440 -6.213 1.00 97.31 290 VAL A N 1
ATOM 2298 C CA . VAL A 1 290 ? 12.088 5.186 -7.657 1.00 97.31 290 VAL A CA 1
ATOM 2299 C C . VAL A 1 290 ? 13.174 5.838 -8.515 1.00 97.31 290 VAL A C 1
ATOM 2301 O O . VAL A 1 290 ? 13.715 5.199 -9.418 1.00 97.31 290 VAL A O 1
ATOM 2304 N N . GLY A 1 291 ? 13.561 7.078 -8.194 1.00 96.06 291 GLY A N 1
ATOM 2305 C CA . GLY A 1 291 ? 14.566 7.804 -8.965 1.00 96.06 291 GLY A CA 1
ATOM 2306 C C . GLY A 1 291 ? 15.922 7.107 -8.914 1.00 96.06 291 GLY A C 1
ATOM 2307 O O . GLY A 1 291 ? 16.542 6.848 -9.943 1.00 96.06 291 GLY A O 1
ATOM 2308 N N . ALA A 1 292 ? 16.350 6.692 -7.723 1.00 95.31 292 ALA A N 1
ATOM 2309 C CA . ALA A 1 292 ? 17.611 5.986 -7.561 1.00 95.31 292 ALA A CA 1
ATOM 2310 C C . ALA A 1 292 ? 17.596 4.576 -8.175 1.00 95.31 292 ALA A C 1
ATOM 2312 O O . ALA A 1 292 ? 18.596 4.187 -8.786 1.00 95.31 292 ALA A O 1
ATOM 2313 N N . CYS A 1 293 ? 16.485 3.838 -8.051 1.00 95.44 293 CYS A N 1
ATOM 2314 C CA . CYS A 1 293 ? 16.336 2.488 -8.607 1.00 95.44 293 CYS A CA 1
ATOM 2315 C C . CYS A 1 293 ? 16.416 2.468 -10.133 1.00 95.44 293 CYS A C 1
ATOM 2317 O O . CYS A 1 293 ? 17.114 1.631 -10.697 1.00 95.44 293 CYS A O 1
ATOM 2319 N N . PHE A 1 294 ? 15.729 3.397 -10.798 1.00 95.88 294 PHE A N 1
ATOM 2320 C CA . PHE A 1 294 ? 15.687 3.452 -12.260 1.00 95.88 294 PHE A CA 1
ATOM 2321 C C . PHE A 1 294 ? 16.753 4.368 -12.863 1.00 95.88 294 PHE A C 1
ATOM 2323 O O . PHE A 1 294 ? 16.849 4.488 -14.076 1.00 95.88 294 PHE A O 1
ATOM 2330 N N . GLY A 1 295 ? 17.585 5.004 -12.040 1.00 95.06 295 GLY A N 1
ATOM 2331 C CA . GLY A 1 295 ? 18.612 5.909 -12.536 1.00 95.06 295 GLY A CA 1
ATOM 2332 C C . GLY A 1 295 ? 18.081 7.210 -13.116 1.00 95.06 295 GLY A C 1
ATOM 2333 O O . GLY A 1 295 ? 18.697 7.773 -14.007 1.00 95.06 295 GLY A O 1
ATOM 2334 N N . LEU A 1 296 ? 16.985 7.710 -12.560 1.00 95.38 296 LEU A N 1
ATOM 2335 C CA . LEU A 1 296 ? 16.415 9.006 -12.889 1.00 95.38 296 LEU A CA 1
ATOM 2336 C C . LEU A 1 296 ? 17.046 10.091 -12.009 1.00 95.38 296 LEU A C 1
ATOM 2338 O O . LEU A 1 296 ? 17.406 9.850 -10.853 1.00 95.38 296 LEU A O 1
ATOM 2342 N N . GLY A 1 297 ? 17.139 11.305 -12.542 1.00 92.38 297 GLY A N 1
ATOM 2343 C CA . GLY A 1 297 ? 17.569 12.481 -11.789 1.00 92.38 297 GLY A CA 1
ATOM 2344 C C . GLY A 1 297 ? 18.805 13.179 -12.353 1.00 92.38 297 GLY A C 1
ATOM 2345 O O . GLY A 1 297 ? 19.401 12.733 -13.340 1.00 92.38 297 GLY A O 1
ATOM 2346 N N . PRO A 1 298 ? 19.185 14.310 -11.735 1.00 88.25 298 PRO A N 1
ATOM 2347 C CA . PRO A 1 298 ? 20.304 15.116 -12.198 1.00 88.25 298 PRO A CA 1
ATOM 2348 C C . PRO A 1 298 ? 21.608 14.311 -12.123 1.00 88.25 298 PRO A C 1
ATOM 2350 O O . PRO A 1 298 ? 21.944 13.740 -11.087 1.00 88.25 298 PRO A O 1
ATOM 2353 N N . GLY A 1 299 ? 22.341 14.260 -13.237 1.00 86.75 299 GLY A N 1
ATOM 2354 C CA . GLY A 1 299 ? 23.633 13.573 -13.335 1.00 86.75 299 GLY A CA 1
ATOM 2355 C C . GLY A 1 299 ? 23.576 12.110 -13.783 1.00 86.75 299 GLY A C 1
ATOM 2356 O O . GLY A 1 299 ? 24.635 11.504 -13.930 1.00 86.75 299 GLY A O 1
ATOM 2357 N N . ARG A 1 300 ? 22.385 11.543 -14.030 1.00 85.25 300 ARG A N 1
ATOM 2358 C CA . ARG A 1 300 ? 22.239 10.190 -14.602 1.00 85.25 300 ARG A CA 1
ATOM 2359 C C . ARG A 1 300 ? 21.795 10.163 -16.072 1.00 85.25 300 ARG A C 1
ATOM 2361 O O . ARG A 1 300 ? 21.965 9.136 -16.718 1.00 85.25 300 ARG A O 1
ATOM 2368 N N . GLY A 1 301 ? 21.310 11.283 -16.607 1.00 88.06 301 GLY A N 1
ATOM 2369 C CA . GLY A 1 301 ? 20.905 11.438 -18.008 1.00 88.06 301 GLY A CA 1
ATOM 2370 C C . GLY A 1 301 ? 20.423 12.859 -18.307 1.00 88.06 301 GLY A C 1
ATOM 2371 O O . GLY A 1 301 ? 20.257 13.659 -17.379 1.00 88.06 301 GLY A O 1
ATOM 2372 N N . ASP A 1 302 ? 20.216 13.174 -19.589 1.00 95.19 302 ASP A N 1
ATOM 2373 C CA . ASP A 1 302 ? 19.513 14.395 -19.992 1.00 95.19 302 ASP A CA 1
ATOM 2374 C C . ASP A 1 302 ? 18.021 14.314 -19.615 1.00 95.19 302 ASP A C 1
ATOM 2376 O O . ASP A 1 302 ? 17.449 13.231 -19.467 1.00 95.19 302 ASP A O 1
ATOM 2380 N N . VAL A 1 303 ? 17.365 15.468 -19.462 1.00 95.75 303 VAL A N 1
ATOM 2381 C CA . VAL A 1 303 ? 15.926 15.532 -19.154 1.00 95.75 303 VAL A CA 1
ATOM 2382 C C . VAL A 1 303 ? 15.102 14.826 -20.238 1.00 95.75 303 VAL A C 1
ATOM 2384 O O . VAL A 1 303 ? 14.140 14.122 -19.918 1.00 95.75 303 VAL A O 1
ATOM 2387 N N . GLY A 1 304 ? 15.489 14.966 -21.511 1.00 95.44 304 GLY A N 1
ATOM 2388 C CA . GLY A 1 304 ? 14.835 14.287 -22.627 1.00 95.44 304 GLY A CA 1
ATOM 2389 C C . GLY A 1 304 ? 14.958 12.765 -22.547 1.00 95.44 304 GLY A C 1
ATOM 2390 O O . GLY A 1 304 ? 13.959 12.063 -22.728 1.00 95.44 304 GLY A O 1
ATOM 2391 N N . ASP A 1 305 ? 16.145 12.263 -22.209 1.00 93.94 305 ASP A N 1
ATOM 2392 C CA . ASP A 1 305 ? 16.414 10.827 -22.084 1.00 93.94 305 ASP A CA 1
ATOM 2393 C C . ASP A 1 305 ? 15.637 10.219 -20.915 1.00 93.94 305 ASP A C 1
ATOM 2395 O O . ASP A 1 305 ? 14.957 9.205 -21.081 1.00 93.94 305 ASP A O 1
ATOM 2399 N N . ASN A 1 306 ? 15.641 10.889 -19.755 1.00 96.00 306 ASN A N 1
ATOM 2400 C CA . ASN A 1 306 ? 14.857 10.472 -18.591 1.00 96.00 306 ASN A CA 1
ATOM 2401 C C . ASN A 1 306 ? 13.367 10.385 -18.931 1.00 96.00 306 ASN A C 1
ATOM 2403 O O . ASN A 1 306 ? 12.713 9.399 -18.596 1.00 96.00 306 ASN A O 1
ATOM 2407 N N . LYS A 1 307 ? 12.828 11.391 -19.631 1.00 96.31 307 LYS A N 1
ATOM 2408 C CA . LYS A 1 307 ? 11.429 11.396 -20.071 1.00 96.31 307 LYS A CA 1
ATOM 2409 C C . LYS A 1 307 ? 11.116 10.194 -20.961 1.00 96.31 307 LYS A C 1
ATOM 2411 O O . LYS A 1 307 ? 10.143 9.486 -20.707 1.00 96.31 307 LYS A O 1
ATOM 2416 N N . ARG A 1 308 ? 11.926 9.947 -21.996 1.00 95.44 308 ARG A N 1
ATOM 2417 C CA . ARG A 1 308 ? 11.733 8.807 -22.912 1.00 95.44 308 ARG A CA 1
ATOM 2418 C C . ARG A 1 308 ? 11.814 7.479 -22.170 1.00 95.44 308 ARG A C 1
ATOM 2420 O O . ARG A 1 308 ? 10.965 6.614 -22.373 1.00 95.44 308 ARG A O 1
ATOM 2427 N N . TYR A 1 309 ? 12.787 7.342 -21.276 1.00 96.06 309 TYR A N 1
ATOM 2428 C CA . TYR A 1 309 ? 12.974 6.132 -20.495 1.00 96.06 309 TYR A CA 1
ATOM 2429 C C . TYR A 1 309 ? 11.808 5.877 -19.532 1.00 96.06 309 TYR A C 1
ATOM 2431 O O . TYR A 1 309 ? 11.299 4.763 -19.477 1.00 96.06 309 TYR A O 1
ATOM 2439 N N . VAL A 1 310 ? 11.297 6.902 -18.845 1.00 97.12 310 VAL A N 1
ATOM 2440 C CA . VAL A 1 310 ? 10.113 6.776 -17.974 1.00 97.12 310 VAL A CA 1
ATOM 2441 C C . VAL A 1 310 ? 8.873 6.380 -18.770 1.00 97.12 310 VAL A C 1
ATOM 2443 O O . VAL A 1 310 ? 8.132 5.494 -18.347 1.00 97.12 310 VAL A O 1
ATOM 2446 N N . LEU A 1 311 ? 8.656 6.978 -19.945 1.00 96.88 311 LEU A N 1
ATOM 2447 C CA . LEU A 1 311 ? 7.558 6.578 -20.829 1.00 96.88 311 LEU A CA 1
ATOM 2448 C C . LEU A 1 311 ? 7.704 5.120 -21.280 1.00 96.88 311 LEU A C 1
ATOM 2450 O O . LEU A 1 311 ? 6.717 4.388 -21.298 1.00 96.88 311 LEU A O 1
ATOM 2454 N N . HIS A 1 312 ? 8.926 4.674 -21.572 1.00 96.75 312 HIS A N 1
ATOM 2455 C CA . HIS A 1 312 ? 9.207 3.277 -21.885 1.00 96.75 312 HIS A CA 1
ATOM 2456 C C . HIS A 1 312 ? 8.966 2.347 -20.686 1.00 96.75 312 HIS A C 1
ATOM 2458 O O . HIS A 1 312 ? 8.388 1.280 -20.861 1.00 96.75 312 HIS A O 1
ATOM 2464 N N . LEU A 1 313 ? 9.344 2.743 -19.467 1.00 97.06 313 LEU A N 1
ATOM 2465 C CA . LEU A 1 313 ? 9.081 1.982 -18.241 1.00 97.06 313 LEU A CA 1
ATOM 2466 C C . LEU A 1 313 ? 7.578 1.827 -17.969 1.00 97.06 313 LEU A C 1
ATOM 2468 O O . LEU A 1 313 ? 7.133 0.750 -17.571 1.00 97.06 313 LEU A O 1
ATOM 2472 N N . LEU A 1 314 ? 6.799 2.889 -18.186 1.00 97.38 314 LEU A N 1
ATOM 2473 C CA . LEU A 1 314 ? 5.346 2.893 -18.007 1.00 97.38 314 LEU A CA 1
ATOM 2474 C C . LEU A 1 314 ? 4.617 2.132 -19.125 1.00 97.38 314 LEU A C 1
ATOM 2476 O O . LEU A 1 314 ? 3.593 1.492 -18.866 1.00 97.38 314 LEU A O 1
ATOM 2480 N N . ALA A 1 315 ? 5.144 2.158 -20.352 1.00 96.19 315 ALA A N 1
ATOM 2481 C CA . ALA A 1 315 ? 4.596 1.402 -21.470 1.00 96.19 315 ALA A CA 1
ATOM 2482 C C . ALA A 1 315 ? 4.595 -0.097 -21.147 1.00 96.19 315 ALA A C 1
ATOM 2484 O O . ALA A 1 315 ? 5.617 -0.667 -20.774 1.00 96.19 315 ALA A O 1
ATOM 2485 N N . ASN A 1 316 ? 3.435 -0.744 -21.285 1.00 94.44 316 ASN A N 1
ATOM 2486 C CA . ASN A 1 316 ? 3.263 -2.180 -21.032 1.00 94.44 316 ASN A CA 1
ATOM 2487 C C . ASN A 1 316 ? 3.767 -2.654 -19.651 1.00 94.44 316 ASN A C 1
ATOM 2489 O O . ASN A 1 316 ? 4.100 -3.826 -19.489 1.00 94.44 316 ASN A O 1
ATOM 2493 N N . MET A 1 317 ? 3.812 -1.756 -18.655 1.00 96.62 317 MET A N 1
ATOM 2494 C CA . MET A 1 317 ? 4.314 -2.037 -17.303 1.00 96.62 317 MET A CA 1
ATOM 2495 C C . MET A 1 317 ? 5.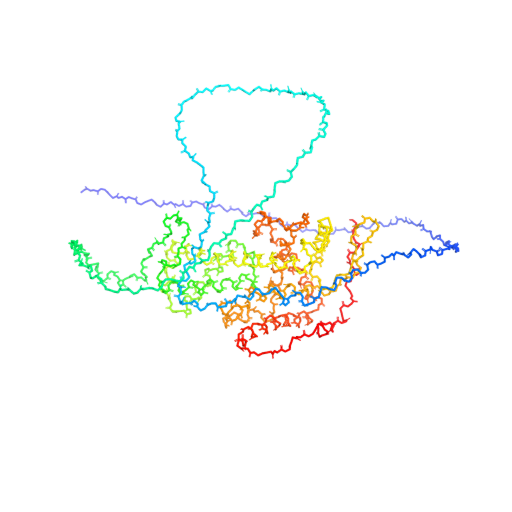757 -2.578 -17.285 1.00 96.62 317 MET A C 1
ATOM 2497 O O . MET A 1 317 ? 6.096 -3.403 -16.440 1.00 96.62 317 MET A O 1
ATOM 2501 N N . ASN A 1 318 ? 6.632 -2.126 -18.190 1.00 97.12 318 ASN A N 1
ATOM 2502 C CA . ASN A 1 318 ? 8.020 -2.605 -18.282 1.00 97.12 318 ASN A CA 1
ATOM 2503 C C . ASN A 1 318 ? 8.807 -2.481 -16.964 1.00 97.12 318 ASN A C 1
ATOM 2505 O O . ASN A 1 318 ? 9.689 -3.295 -16.693 1.00 97.12 318 ASN A O 1
ATOM 2509 N N . PHE A 1 319 ? 8.453 -1.523 -16.105 1.00 97.81 319 PHE A N 1
ATOM 2510 C CA . PHE A 1 319 ? 9.072 -1.341 -14.789 1.00 97.81 319 PHE A CA 1
ATOM 2511 C C . PHE A 1 319 ? 8.952 -2.553 -13.846 1.00 97.81 319 PHE A C 1
ATOM 2513 O O . PHE A 1 319 ? 9.705 -2.639 -12.875 1.00 97.81 319 PHE A O 1
ATOM 2520 N N . VAL A 1 320 ? 8.027 -3.493 -14.094 1.00 97.75 320 VAL A N 1
ATOM 2521 C CA . VAL A 1 320 ? 7.844 -4.657 -13.210 1.00 97.75 320 VAL A CA 1
ATOM 2522 C C . VAL A 1 320 ? 8.896 -5.747 -13.418 1.00 97.75 320 VAL A C 1
ATOM 2524 O O . VAL A 1 320 ? 9.051 -6.611 -12.554 1.00 97.75 320 VAL A O 1
ATOM 2527 N N . PHE A 1 321 ? 9.603 -5.751 -14.547 1.00 96.69 321 PHE A N 1
ATOM 2528 C CA . PHE A 1 321 ? 10.551 -6.810 -14.889 1.00 96.69 321 PHE A CA 1
ATOM 2529 C C . PHE A 1 321 ? 11.888 -6.642 -14.152 1.00 96.69 321 PHE A C 1
ATOM 2531 O O . PHE A 1 321 ? 12.313 -5.528 -13.845 1.00 96.69 321 PHE A O 1
ATOM 2538 N N . LEU A 1 322 ? 12.534 -7.768 -13.836 1.00 93.81 322 LEU A N 1
ATOM 2539 C CA . LEU A 1 322 ? 13.855 -7.803 -13.201 1.00 93.81 322 LEU A CA 1
ATOM 2540 C C . LEU A 1 322 ? 14.945 -7.376 -14.178 1.00 93.81 322 LEU A C 1
ATOM 2542 O O . LEU A 1 322 ? 15.759 -6.519 -13.847 1.00 93.81 322 LEU A O 1
ATOM 2546 N N . SER A 1 323 ? 14.949 -7.988 -15.363 1.00 92.06 323 SER A N 1
ATOM 2547 C CA . SER A 1 323 ? 15.841 -7.612 -16.452 1.00 92.06 323 SER A CA 1
ATOM 2548 C C . SER A 1 323 ? 15.010 -7.104 -17.615 1.00 92.06 323 SER A C 1
ATOM 2550 O O . SER A 1 323 ? 14.082 -7.776 -18.083 1.00 92.06 323 SER A O 1
ATOM 2552 N N . LEU A 1 324 ? 15.351 -5.899 -18.054 1.00 92.44 324 LEU A N 1
ATOM 2553 C CA . LEU A 1 324 ? 14.747 -5.216 -19.181 1.00 92.44 324 LEU A CA 1
ATOM 2554 C C . LEU A 1 324 ? 15.877 -4.831 -20.132 1.00 92.44 324 LEU A C 1
ATOM 2556 O O . LEU A 1 324 ? 16.670 -3.943 -19.822 1.00 92.44 324 LEU A O 1
ATOM 2560 N N . MET A 1 325 ? 15.971 -5.522 -21.267 1.00 92.81 325 MET A N 1
ATOM 2561 C CA . MET A 1 325 ? 16.900 -5.156 -22.333 1.00 92.81 325 MET A CA 1
ATOM 2562 C C . MET A 1 325 ? 16.128 -4.471 -23.447 1.00 92.81 325 MET A C 1
ATOM 2564 O O . MET A 1 325 ? 15.129 -5.002 -23.936 1.00 92.81 325 MET A O 1
ATOM 2568 N N . PHE A 1 326 ? 16.617 -3.312 -23.868 1.00 92.06 326 PHE A N 1
ATOM 2569 C CA . PHE A 1 326 ? 16.034 -2.542 -24.951 1.00 92.06 326 PHE A CA 1
ATOM 2570 C C . PHE A 1 326 ? 17.123 -2.035 -25.896 1.00 92.06 326 PHE A C 1
ATOM 2572 O O . PHE A 1 326 ? 18.281 -1.882 -25.507 1.00 92.06 326 PHE A O 1
ATOM 2579 N N . GLU A 1 327 ? 16.739 -1.795 -27.142 1.00 94.06 327 GLU A N 1
ATOM 2580 C CA . GLU A 1 327 ? 17.562 -1.148 -28.160 1.00 94.06 327 GLU A CA 1
ATOM 2581 C C . GLU A 1 327 ? 16.883 0.149 -28.587 1.00 94.06 327 GLU A C 1
ATOM 2583 O O . GLU A 1 327 ? 15.655 0.234 -28.665 1.00 94.06 327 GLU A O 1
ATOM 2588 N N . GLU A 1 328 ? 17.696 1.174 -28.817 1.00 93.88 328 GLU A N 1
ATOM 2589 C CA . GLU A 1 328 ? 17.239 2.430 -29.392 1.00 93.88 328 GLU A CA 1
ATOM 2590 C C . GLU A 1 328 ? 17.264 2.308 -30.917 1.00 93.88 328 GLU A C 1
ATOM 2592 O O . GLU A 1 328 ? 18.308 2.028 -31.510 1.00 93.88 328 GLU A O 1
ATOM 2597 N N . LEU A 1 329 ? 16.101 2.480 -31.540 1.00 94.00 329 LEU A N 1
ATOM 2598 C CA . LEU A 1 329 ? 15.955 2.487 -32.992 1.00 94.00 329 LEU A CA 1
ATOM 2599 C C . LEU A 1 329 ? 16.356 3.852 -33.576 1.00 94.00 329 LEU A C 1
ATOM 2601 O O . LEU A 1 329 ? 16.460 4.849 -32.863 1.00 94.00 329 LEU A O 1
ATOM 2605 N N . ASP A 1 330 ? 16.537 3.917 -34.899 1.00 93.50 330 ASP A N 1
ATOM 2606 C CA . ASP A 1 330 ? 16.949 5.143 -35.609 1.00 93.50 330 ASP A CA 1
ATOM 2607 C C . ASP A 1 330 ? 15.972 6.327 -35.420 1.00 93.50 330 ASP A C 1
ATOM 2609 O O . ASP A 1 330 ? 16.346 7.483 -35.620 1.00 93.50 330 ASP A O 1
ATOM 2613 N N . ASP A 1 331 ? 14.721 6.055 -35.040 1.00 91.06 331 ASP A N 1
ATOM 2614 C CA . ASP A 1 331 ? 13.691 7.057 -34.742 1.00 91.06 331 ASP A CA 1
ATOM 2615 C C . ASP A 1 331 ? 13.704 7.545 -33.277 1.00 91.06 331 ASP A C 1
ATOM 2617 O O . ASP A 1 331 ? 12.895 8.396 -32.898 1.00 91.06 331 ASP A O 1
ATOM 2621 N N . GLY A 1 332 ? 14.624 7.031 -32.454 1.00 88.88 332 GLY A N 1
ATOM 2622 C CA . GLY A 1 332 ? 14.742 7.338 -31.028 1.00 88.88 332 GLY A CA 1
ATOM 2623 C C . GLY A 1 332 ? 13.722 6.614 -30.145 1.00 88.88 332 GLY A C 1
ATOM 2624 O O . GLY A 1 332 ? 13.568 6.970 -28.972 1.00 88.88 332 GLY A O 1
ATOM 2625 N N . THR A 1 333 ? 12.991 5.628 -30.680 1.00 90.88 333 THR A N 1
ATOM 2626 C CA . THR A 1 333 ? 12.104 4.779 -29.879 1.00 90.88 333 THR A CA 1
ATOM 2627 C C . THR A 1 333 ? 12.887 3.660 -29.199 1.00 90.88 333 THR A C 1
ATOM 2629 O O . THR A 1 333 ? 13.799 3.060 -29.769 1.00 90.88 333 THR A O 1
ATOM 2632 N N . LEU A 1 334 ? 12.528 3.376 -27.945 1.00 91.69 334 LEU A N 1
ATOM 2633 C CA . LEU A 1 334 ? 13.115 2.285 -27.170 1.00 91.69 334 LEU A CA 1
ATOM 2634 C C . LEU A 1 334 ? 12.279 1.020 -27.379 1.00 91.69 334 LEU A C 1
ATOM 2636 O O . LEU A 1 334 ? 11.150 0.928 -26.883 1.00 91.69 334 LEU A O 1
ATOM 2640 N N . HIS A 1 335 ? 12.833 0.048 -28.101 1.00 91.75 335 HIS A N 1
ATOM 2641 C CA . HIS A 1 335 ? 12.194 -1.237 -28.366 1.00 91.75 335 HIS A CA 1
ATOM 2642 C C . HIS A 1 335 ? 12.701 -2.309 -27.400 1.00 91.75 335 HIS A C 1
ATOM 2644 O O . HIS A 1 335 ? 13.899 -2.432 -27.163 1.00 91.75 335 HIS A O 1
ATOM 2650 N N . ASN A 1 336 ? 11.785 -3.097 -26.837 1.00 92.69 336 ASN A N 1
ATOM 2651 C CA . ASN A 1 336 ? 12.131 -4.150 -25.886 1.00 92.69 336 ASN A CA 1
ATOM 2652 C C . ASN A 1 336 ? 12.672 -5.377 -26.622 1.00 92.69 336 ASN A C 1
ATOM 2654 O O . ASN A 1 336 ? 11.925 -6.017 -27.350 1.00 92.69 336 ASN A O 1
ATOM 2658 N N . ILE A 1 337 ? 13.932 -5.738 -26.378 1.00 94.06 337 ILE A N 1
ATOM 2659 C CA . ILE A 1 337 ? 14.534 -6.970 -26.904 1.00 94.06 337 ILE A CA 1
ATOM 2660 C C . ILE A 1 337 ? 14.185 -8.156 -26.005 1.00 94.06 337 ILE A C 1
ATOM 2662 O O . ILE A 1 337 ? 13.890 -9.247 -26.485 1.00 94.06 337 ILE A O 1
ATOM 2666 N N . GLN A 1 338 ? 14.251 -7.959 -24.686 1.00 93.62 338 GLN A N 1
ATOM 2667 C CA . GLN A 1 338 ? 14.076 -9.044 -23.729 1.00 93.62 338 GLN A CA 1
ATOM 2668 C C . GLN A 1 338 ? 13.454 -8.536 -22.433 1.00 93.62 338 GLN A C 1
ATOM 2670 O O . GLN A 1 338 ? 13.871 -7.518 -21.877 1.00 93.62 338 GLN A O 1
ATOM 2675 N N . ARG A 1 339 ? 12.475 -9.290 -21.928 1.00 94.62 339 ARG A N 1
ATOM 2676 C CA . ARG A 1 339 ? 11.838 -9.072 -20.628 1.00 94.62 339 ARG A CA 1
ATOM 2677 C C . ARG A 1 339 ? 11.928 -10.352 -19.813 1.00 94.62 339 ARG A C 1
ATOM 2679 O O . ARG A 1 339 ? 11.401 -11.378 -20.238 1.00 94.62 339 ARG A O 1
ATOM 2686 N N . THR A 1 340 ? 12.556 -10.307 -18.641 1.00 95.19 340 THR A N 1
ATOM 2687 C CA . THR A 1 340 ? 12.629 -11.477 -17.751 1.00 95.19 340 THR A CA 1
ATOM 2688 C C . THR A 1 340 ? 12.225 -11.133 -16.320 1.00 95.19 340 THR A C 1
ATOM 2690 O O . THR A 1 340 ? 12.378 -10.008 -15.843 1.00 95.19 340 THR A O 1
ATOM 2693 N N . GLY A 1 341 ? 11.653 -12.121 -15.627 1.00 94.25 341 GLY A N 1
ATOM 2694 C CA . GLY A 1 341 ? 11.282 -12.003 -14.217 1.00 94.25 341 GLY A CA 1
ATOM 2695 C C . GLY A 1 341 ? 10.224 -10.927 -13.927 1.00 94.25 341 GLY A C 1
ATOM 2696 O O . GLY A 1 341 ? 10.539 -9.950 -13.247 1.00 94.25 341 GLY A O 1
ATOM 2697 N N . PRO A 1 342 ? 8.970 -11.078 -14.390 1.00 96.44 342 PRO A N 1
ATOM 2698 C CA . PRO A 1 342 ? 7.894 -10.149 -14.036 1.00 96.44 342 PRO A CA 1
ATOM 2699 C C . PRO A 1 342 ? 7.704 -10.061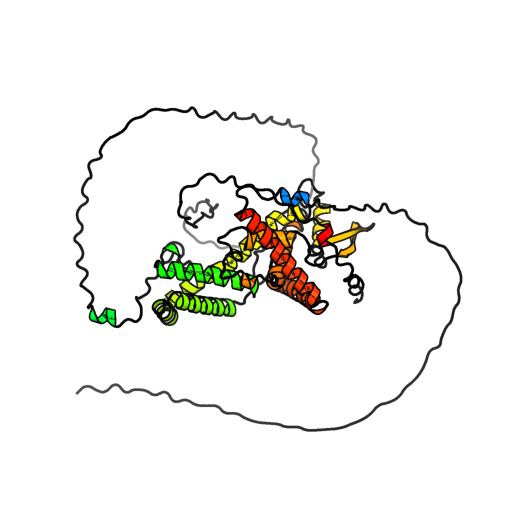 -12.512 1.00 96.44 342 PRO A C 1
ATOM 2701 O O . PRO A 1 342 ? 7.723 -11.076 -11.814 1.00 96.44 342 PRO A O 1
ATOM 2704 N N . TYR A 1 343 ? 7.522 -8.841 -12.005 1.00 97.44 343 TYR A N 1
ATOM 2705 C CA . TYR A 1 343 ? 7.420 -8.480 -10.581 1.00 97.44 343 TYR A CA 1
ATOM 2706 C C . TYR A 1 343 ? 8.628 -8.874 -9.719 1.00 97.44 343 TYR A C 1
ATOM 2708 O O . TYR A 1 343 ? 8.525 -8.957 -8.495 1.00 97.44 343 TYR A O 1
ATOM 2716 N N . ARG A 1 344 ? 9.791 -9.118 -10.334 1.00 95.62 344 ARG A N 1
ATOM 2717 C CA . ARG A 1 344 ? 11.028 -9.467 -9.617 1.00 95.62 344 ARG A CA 1
ATOM 2718 C C . ARG A 1 344 ? 12.024 -8.314 -9.523 1.00 95.62 344 ARG A C 1
ATOM 2720 O O . ARG A 1 344 ? 13.119 -8.525 -9.014 1.00 95.62 344 ARG A O 1
ATOM 2727 N N . ASN A 1 345 ? 11.653 -7.113 -9.965 1.00 95.44 345 ASN A N 1
ATOM 2728 C CA . ASN A 1 345 ? 12.463 -5.921 -9.738 1.00 95.44 345 ASN A CA 1
ATOM 2729 C C . ASN A 1 345 ? 12.725 -5.727 -8.229 1.00 95.44 345 ASN A C 1
ATOM 2731 O O . ASN A 1 345 ? 11.807 -5.840 -7.410 1.00 95.44 345 ASN A O 1
ATOM 2735 N N . ALA A 1 346 ? 13.975 -5.435 -7.862 1.00 94.94 346 ALA A N 1
ATOM 2736 C CA . ALA A 1 346 ? 14.400 -5.298 -6.470 1.00 94.94 346 ALA A CA 1
ATOM 2737 C C . ALA A 1 346 ? 13.608 -4.224 -5.702 1.00 94.94 346 ALA A C 1
ATOM 2739 O O . ALA A 1 346 ? 13.379 -4.391 -4.504 1.00 94.94 346 ALA A O 1
ATOM 2740 N N . ILE A 1 347 ? 13.112 -3.186 -6.391 1.00 96.12 347 ILE A N 1
ATOM 2741 C CA . ILE A 1 347 ? 12.313 -2.112 -5.784 1.00 96.12 347 ILE A CA 1
ATOM 2742 C C . ILE A 1 347 ? 11.092 -2.643 -5.018 1.00 96.12 347 ILE A C 1
ATOM 2744 O O . ILE A 1 347 ? 10.751 -2.104 -3.968 1.00 96.12 347 ILE A O 1
ATOM 2748 N N . PHE A 1 348 ? 10.460 -3.728 -5.485 1.00 96.75 348 PHE A N 1
ATOM 2749 C CA . PHE A 1 348 ? 9.289 -4.299 -4.815 1.00 96.75 348 PHE A CA 1
ATOM 2750 C C . PHE A 1 348 ? 9.653 -4.909 -3.466 1.00 96.75 348 PHE A C 1
ATOM 2752 O O . PHE A 1 348 ? 8.959 -4.672 -2.482 1.00 96.75 348 PHE A O 1
ATOM 2759 N N . ALA A 1 349 ? 10.747 -5.672 -3.406 1.00 95.00 349 ALA A N 1
ATOM 2760 C CA . ALA A 1 349 ? 11.219 -6.250 -2.154 1.00 95.00 349 ALA A CA 1
ATOM 2761 C C . ALA A 1 349 ? 11.641 -5.150 -1.171 1.00 95.00 349 ALA A C 1
ATOM 2763 O O . ALA A 1 349 ? 11.261 -5.222 -0.004 1.00 95.00 349 ALA A O 1
ATOM 2764 N N . THR A 1 350 ? 12.343 -4.118 -1.656 1.00 94.06 350 THR A N 1
ATOM 2765 C CA . THR A 1 350 ? 12.762 -2.963 -0.851 1.00 94.06 350 THR A CA 1
ATOM 2766 C C . THR A 1 350 ? 11.565 -2.221 -0.261 1.00 94.06 350 THR A C 1
ATOM 2768 O O . THR A 1 350 ? 11.532 -2.005 0.945 1.00 94.06 350 THR A O 1
ATOM 2771 N N . LEU A 1 351 ? 10.551 -1.892 -1.067 1.00 95.00 351 LEU A N 1
ATOM 2772 C CA . LEU A 1 351 ? 9.364 -1.173 -0.589 1.00 95.00 351 LEU A CA 1
ATOM 2773 C C . LEU A 1 351 ? 8.524 -2.003 0.379 1.00 95.00 351 LEU A C 1
ATOM 2775 O O . LEU A 1 351 ? 8.131 -1.505 1.429 1.00 95.00 351 LEU A O 1
ATOM 2779 N N . ILE A 1 352 ? 8.279 -3.280 0.064 1.00 95.12 352 ILE A N 1
ATOM 2780 C CA . ILE A 1 352 ? 7.567 -4.184 0.978 1.00 95.12 352 ILE A CA 1
ATOM 2781 C C . ILE A 1 352 ? 8.310 -4.251 2.311 1.00 95.12 352 ILE A C 1
ATOM 2783 O O . ILE A 1 352 ? 7.687 -4.169 3.368 1.00 95.12 352 ILE A O 1
ATOM 2787 N N . GLN A 1 353 ? 9.635 -4.390 2.264 1.00 92.25 353 GLN A N 1
ATOM 2788 C CA . GLN A 1 353 ? 10.457 -4.469 3.458 1.00 92.25 353 GLN A CA 1
ATOM 2789 C C . GLN A 1 353 ? 10.397 -3.172 4.279 1.00 92.25 353 GLN A C 1
ATOM 2791 O O . GLN A 1 353 ? 10.141 -3.235 5.478 1.00 92.25 353 GLN A O 1
ATOM 2796 N N . GLN A 1 354 ? 10.610 -2.017 3.648 1.00 90.62 354 GLN A N 1
ATOM 2797 C CA . GLN A 1 354 ? 10.615 -0.717 4.317 1.00 90.62 354 GLN A CA 1
ATOM 2798 C C . GLN A 1 354 ? 9.279 -0.427 5.015 1.00 90.62 354 GLN A C 1
ATOM 2800 O O . GLN A 1 354 ? 9.266 -0.021 6.174 1.00 90.62 354 GLN A O 1
ATOM 2805 N N . GLU A 1 355 ? 8.164 -0.695 4.336 1.00 91.38 355 GLU A N 1
ATOM 2806 C CA . GLU A 1 355 ? 6.841 -0.258 4.793 1.00 91.38 355 GLU A CA 1
ATOM 2807 C C . GLU A 1 355 ? 6.152 -1.235 5.747 1.00 91.38 355 GLU A C 1
ATOM 2809 O O . GLU A 1 355 ? 5.300 -0.845 6.553 1.00 91.38 355 GLU A O 1
ATOM 2814 N N . PHE A 1 356 ? 6.475 -2.528 5.652 1.00 90.62 356 PHE A N 1
ATOM 2815 C CA . PHE A 1 356 ? 5.766 -3.555 6.419 1.00 90.62 356 PHE A CA 1
ATOM 2816 C C . PHE A 1 356 ? 6.655 -4.313 7.404 1.00 90.62 356 PHE A C 1
ATOM 2818 O O . PHE A 1 356 ? 6.115 -4.960 8.304 1.00 90.62 356 PHE A O 1
ATOM 2825 N N . PHE A 1 357 ? 7.981 -4.243 7.256 1.00 87.31 357 PHE A N 1
ATOM 2826 C CA . PHE A 1 357 ? 8.927 -5.117 7.949 1.00 87.31 357 PHE A CA 1
ATOM 2827 C C . PHE A 1 357 ? 10.086 -4.382 8.645 1.00 87.31 357 PHE A C 1
ATOM 2829 O O . PHE A 1 357 ? 10.834 -5.045 9.359 1.00 87.31 357 PHE A O 1
ATOM 2836 N N . HIS A 1 358 ? 10.291 -3.073 8.458 1.00 81.25 358 HIS A N 1
ATOM 2837 C CA . HIS A 1 358 ? 11.485 -2.394 8.979 1.00 81.25 358 HIS A CA 1
ATOM 2838 C C . HIS A 1 358 ? 11.378 -2.034 10.467 1.00 81.25 358 HIS A C 1
ATOM 2840 O O . HIS A 1 358 ? 12.378 -2.119 11.172 1.00 81.25 358 HIS A O 1
ATOM 2846 N N . ASN A 1 359 ? 10.182 -1.723 10.978 1.00 70.88 359 ASN A N 1
ATOM 2847 C CA . ASN A 1 359 ? 9.989 -1.389 12.394 1.00 70.88 359 ASN A CA 1
ATOM 2848 C C . ASN A 1 359 ? 9.245 -2.511 13.159 1.00 70.88 359 ASN A C 1
ATOM 2850 O O . ASN A 1 359 ? 8.342 -3.158 12.634 1.00 70.88 359 ASN A O 1
ATOM 2854 N N . HIS A 1 360 ? 9.606 -2.768 14.417 1.00 52.88 360 HIS A N 1
ATOM 2855 C CA . HIS A 1 360 ? 8.980 -3.796 15.262 1.00 52.88 360 HIS A CA 1
ATOM 2856 C C . HIS A 1 360 ? 7.530 -3.449 15.643 1.00 52.88 360 HIS A C 1
ATOM 2858 O O . HIS A 1 360 ? 6.719 -4.342 15.896 1.00 52.88 360 HIS A O 1
ATOM 2864 N N . GLU A 1 361 ? 7.183 -2.160 15.614 1.00 57.19 361 GLU A N 1
ATOM 2865 C CA . GLU A 1 361 ? 5.799 -1.691 15.699 1.00 57.19 361 GLU A CA 1
ATOM 2866 C C . GLU A 1 361 ? 5.012 -1.915 14.394 1.00 57.19 361 GLU A C 1
ATOM 2868 O O . GLU A 1 361 ? 3.778 -1.838 14.376 1.00 57.19 361 GLU A O 1
ATOM 2873 N N . GLN A 1 362 ? 5.705 -2.215 13.287 1.00 63.16 362 GLN A N 1
ATOM 2874 C CA . GLN A 1 362 ? 5.086 -2.378 11.981 1.00 63.16 362 GLN A CA 1
ATOM 2875 C C . GLN A 1 362 ? 4.475 -3.763 11.750 1.00 63.16 362 GLN A C 1
ATOM 2877 O O . GLN A 1 362 ? 4.707 -4.786 12.398 1.00 63.16 362 GLN A O 1
ATOM 2882 N N . MET A 1 363 ? 3.610 -3.718 10.749 1.00 72.56 363 MET A N 1
ATOM 2883 C CA . MET A 1 363 ? 2.562 -4.645 10.382 1.00 72.56 363 MET A CA 1
ATOM 2884 C C . MET A 1 363 ? 2.956 -6.109 10.303 1.00 72.56 363 MET A C 1
ATOM 2886 O O . MET A 1 363 ? 2.150 -6.926 10.707 1.00 72.56 363 MET A O 1
ATOM 2890 N N . ALA A 1 364 ? 4.104 -6.484 9.749 1.00 61.59 364 ALA A N 1
ATOM 2891 C CA . ALA A 1 364 ? 4.385 -7.891 9.469 1.00 61.59 364 ALA A CA 1
ATOM 2892 C C . ALA A 1 364 ? 5.139 -8.606 10.601 1.00 61.59 364 ALA A C 1
ATOM 2894 O O . ALA A 1 364 ? 5.181 -9.836 10.613 1.00 61.59 364 ALA A O 1
ATOM 2895 N N . VAL A 1 365 ? 5.707 -7.853 11.551 1.00 63.50 365 VAL A N 1
ATOM 2896 C CA . VAL A 1 365 ? 6.501 -8.381 12.678 1.00 63.50 365 VAL A CA 1
ATOM 2897 C C . VAL A 1 365 ? 5.627 -8.779 13.857 1.00 63.50 365 VAL A C 1
ATOM 2899 O O . VAL A 1 365 ? 5.940 -9.735 14.568 1.00 63.50 365 VAL A O 1
ATOM 2902 N N . ALA A 1 366 ? 4.497 -8.096 14.032 1.00 72.31 366 ALA A N 1
ATOM 2903 C CA . ALA A 1 366 ? 3.539 -8.458 15.058 1.00 72.31 366 ALA A CA 1
ATOM 2904 C C . ALA A 1 366 ? 3.027 -9.895 14.837 1.00 72.31 366 ALA A C 1
ATOM 2906 O O . ALA A 1 366 ? 2.562 -10.263 13.756 1.00 72.31 366 ALA A O 1
ATOM 2907 N N . GLU A 1 367 ? 3.062 -10.706 15.898 1.00 75.88 367 GLU A N 1
ATOM 2908 C CA . GLU A 1 367 ? 2.570 -12.095 15.896 1.00 75.88 367 GLU A CA 1
ATOM 2909 C C . GLU A 1 367 ? 1.142 -12.195 15.336 1.00 75.88 367 GLU A C 1
ATOM 2911 O O . GLU A 1 367 ? 0.783 -13.140 14.634 1.00 75.88 367 GLU A O 1
ATOM 2916 N N . LEU A 1 368 ? 0.351 -11.153 15.592 1.00 71.88 368 LEU A N 1
ATOM 2917 C CA . LEU A 1 368 ? -1.028 -11.009 15.154 1.00 71.88 368 LEU A CA 1
ATOM 2918 C C . LEU A 1 368 ? -1.213 -11.068 13.626 1.00 71.88 368 LEU A C 1
ATOM 2920 O O . LEU A 1 368 ? -2.292 -11.420 13.150 1.00 71.88 368 LEU A O 1
ATOM 2924 N N . THR A 1 369 ? -0.188 -10.707 12.862 1.00 77.50 369 THR A N 1
ATOM 2925 C CA . THR A 1 369 ? -0.281 -10.383 11.432 1.00 77.50 369 THR A CA 1
ATOM 2926 C C . THR A 1 369 ? 0.787 -11.079 10.592 1.00 77.50 369 THR A C 1
ATOM 2928 O O . THR A 1 369 ? 0.629 -11.143 9.376 1.00 77.50 369 THR A O 1
ATOM 2931 N N . ALA A 1 370 ? 1.805 -11.695 11.202 1.00 81.62 370 ALA A N 1
ATOM 2932 C CA . ALA A 1 370 ? 2.842 -12.464 10.504 1.00 81.62 370 ALA A CA 1
ATOM 2933 C C . ALA A 1 370 ? 2.263 -13.534 9.551 1.00 81.62 370 ALA A C 1
ATOM 2935 O O . ALA A 1 370 ? 2.718 -13.699 8.418 1.00 81.62 370 ALA A O 1
ATOM 2936 N N . ASN A 1 371 ? 1.190 -14.215 9.970 1.00 89.81 371 ASN A N 1
ATOM 2937 C CA . ASN A 1 371 ? 0.521 -15.236 9.155 1.00 89.81 371 ASN A CA 1
ATOM 2938 C C . ASN A 1 371 ? -0.182 -14.669 7.911 1.00 89.81 371 ASN A C 1
ATOM 2940 O O . ASN A 1 371 ? -0.463 -15.422 6.982 1.00 89.81 371 ASN A O 1
ATOM 2944 N N . LEU A 1 372 ? -0.468 -13.363 7.873 1.00 91.62 372 LEU A N 1
ATOM 2945 C CA . LEU A 1 372 ? -1.108 -12.725 6.723 1.00 91.62 372 LEU A CA 1
ATOM 2946 C C . LEU A 1 372 ? -0.138 -12.529 5.555 1.00 91.62 372 LEU A C 1
ATOM 2948 O O . LEU A 1 372 ? -0.590 -12.390 4.425 1.00 91.62 372 LEU A O 1
ATOM 2952 N N . PHE A 1 373 ? 1.174 -12.528 5.813 1.00 92.94 373 PHE A N 1
ATOM 2953 C CA . PHE A 1 373 ? 2.197 -12.229 4.810 1.00 92.94 373 PHE A CA 1
ATOM 2954 C C . PHE A 1 373 ? 2.933 -13.468 4.273 1.00 92.94 373 PHE A C 1
ATOM 2956 O O . PHE A 1 373 ? 3.797 -13.325 3.410 1.00 92.94 373 PHE A O 1
ATOM 2963 N N . ASN A 1 374 ? 2.623 -14.681 4.752 1.00 93.06 374 ASN A N 1
ATOM 2964 C CA . ASN A 1 374 ? 3.325 -15.907 4.356 1.00 93.06 374 ASN A CA 1
ATOM 2965 C C . ASN A 1 374 ? 2.371 -16.986 3.795 1.00 93.06 374 ASN A C 1
ATOM 2967 O O . ASN A 1 374 ? 1.682 -17.650 4.574 1.00 93.06 374 ASN A O 1
ATOM 2971 N N . PRO A 1 375 ? 2.373 -17.253 2.471 1.00 96.25 375 PRO A N 1
ATOM 2972 C CA . PRO A 1 375 ? 3.183 -16.609 1.425 1.00 96.25 375 PRO A CA 1
ATOM 2973 C C . PRO A 1 375 ? 2.814 -15.135 1.202 1.00 96.25 375 PRO A C 1
ATOM 2975 O O . PRO A 1 375 ? 1.708 -14.734 1.555 1.00 96.25 375 PRO A O 1
ATOM 2978 N N . MET A 1 376 ? 3.710 -14.356 0.575 1.00 97.00 376 MET A N 1
ATOM 2979 C CA . MET A 1 376 ? 3.443 -12.944 0.264 1.00 97.00 376 MET A CA 1
ATOM 2980 C C . MET A 1 376 ? 2.149 -12.812 -0.559 1.00 97.00 376 MET A C 1
ATOM 2982 O O . MET A 1 376 ? 2.081 -13.398 -1.647 1.00 97.00 376 MET A O 1
ATOM 2986 N N . PRO A 1 377 ? 1.123 -12.080 -0.084 1.00 97.31 377 PRO A N 1
ATOM 2987 C CA . PRO A 1 377 ? -0.135 -11.974 -0.806 1.00 97.31 377 PRO A CA 1
ATOM 2988 C C . PRO A 1 377 ? 0.045 -11.207 -2.113 1.00 97.31 377 PRO A C 1
ATOM 2990 O O . PRO A 1 377 ? 0.709 -10.172 -2.156 1.00 97.31 377 PRO A O 1
ATOM 2993 N N . LEU A 1 378 ? -0.610 -11.678 -3.175 1.00 98.00 378 LEU A N 1
ATOM 2994 C CA . LEU A 1 378 ? -0.582 -11.027 -4.491 1.00 98.00 378 LEU A CA 1
ATOM 2995 C C . LEU A 1 378 ? -1.083 -9.573 -4.442 1.00 98.00 378 LEU A C 1
ATOM 2997 O O . LEU A 1 378 ? -0.560 -8.719 -5.147 1.00 98.00 378 LEU A O 1
ATOM 3001 N N . VAL A 1 379 ? -2.039 -9.298 -3.551 1.00 98.00 379 VAL A N 1
ATOM 3002 C CA . VAL A 1 379 ? -2.606 -7.973 -3.273 1.00 98.00 379 VAL A CA 1
ATOM 3003 C C . VAL A 1 379 ? -1.511 -6.997 -2.832 1.00 98.00 379 VAL A C 1
ATOM 3005 O O . VAL A 1 379 ? -1.451 -5.885 -3.343 1.00 98.00 379 VAL A O 1
ATOM 3008 N N . VAL A 1 380 ? -0.590 -7.430 -1.962 1.00 97.81 380 VAL A N 1
ATOM 3009 C CA . VAL A 1 380 ? 0.531 -6.595 -1.491 1.00 97.81 380 VAL A CA 1
ATOM 3010 C C . VAL A 1 380 ? 1.464 -6.246 -2.646 1.00 97.81 380 VAL A C 1
ATOM 3012 O O . VAL A 1 380 ? 1.875 -5.099 -2.793 1.00 97.81 380 VAL A O 1
ATOM 3015 N N . ILE A 1 381 ? 1.770 -7.224 -3.500 1.00 98.19 381 ILE A N 1
ATOM 3016 C CA . ILE A 1 381 ? 2.660 -7.033 -4.652 1.00 98.19 381 ILE A CA 1
ATOM 3017 C C . ILE A 1 381 ? 2.022 -6.072 -5.665 1.00 98.19 381 ILE A C 1
ATOM 3019 O O . ILE A 1 381 ? 2.681 -5.138 -6.118 1.00 98.19 381 ILE A O 1
ATOM 3023 N N . ALA A 1 382 ? 0.734 -6.253 -5.977 1.00 98.44 382 ALA A N 1
ATOM 3024 C CA . ALA A 1 382 ? -0.017 -5.355 -6.855 1.00 98.44 382 ALA A CA 1
ATOM 3025 C C . ALA A 1 382 ? -0.105 -3.934 -6.287 1.00 98.44 382 ALA A C 1
ATOM 3027 O O . ALA A 1 382 ? 0.060 -2.957 -7.017 1.00 98.44 382 ALA A O 1
ATOM 3028 N N . PHE A 1 383 ? -0.324 -3.809 -4.978 1.00 98.12 383 PHE A N 1
ATOM 3029 C CA . PHE A 1 383 ? -0.403 -2.524 -4.298 1.00 98.12 383 PHE A CA 1
ATOM 3030 C C . PHE A 1 383 ? 0.906 -1.738 -4.406 1.00 98.12 383 PHE A C 1
ATOM 3032 O O . PHE A 1 383 ? 0.901 -0.582 -4.827 1.00 98.12 383 PHE A O 1
ATOM 3039 N N . VAL A 1 384 ? 2.036 -2.385 -4.115 1.00 98.12 384 VAL A N 1
ATOM 3040 C CA . VAL A 1 384 ? 3.356 -1.758 -4.248 1.00 98.12 384 VAL A CA 1
ATOM 3041 C C . VAL A 1 384 ? 3.674 -1.448 -5.712 1.00 98.12 384 VAL A C 1
ATOM 3043 O O . VAL A 1 384 ? 4.197 -0.375 -5.998 1.00 98.12 384 VAL A O 1
ATOM 3046 N N . ALA A 1 385 ? 3.304 -2.315 -6.661 1.00 98.56 385 ALA A N 1
ATOM 3047 C CA . ALA A 1 385 ? 3.453 -2.018 -8.089 1.00 98.56 385 ALA A CA 1
ATOM 3048 C C . ALA A 1 385 ? 2.666 -0.775 -8.522 1.00 98.56 385 ALA A C 1
ATOM 3050 O O . ALA A 1 385 ? 3.204 0.075 -9.229 1.00 98.56 385 ALA A O 1
ATOM 3051 N N . THR A 1 386 ? 1.448 -0.620 -8.007 1.00 98.38 386 THR A N 1
ATOM 3052 C CA . THR A 1 386 ? 0.610 0.565 -8.235 1.00 98.38 386 THR A CA 1
ATOM 3053 C C . THR A 1 386 ? 1.272 1.824 -7.671 1.00 98.38 386 THR A C 1
ATOM 3055 O O . THR A 1 386 ? 1.327 2.850 -8.345 1.00 98.38 386 THR A O 1
ATOM 3058 N N . ALA A 1 387 ? 1.840 1.745 -6.464 1.00 97.88 387 ALA A N 1
ATOM 3059 C CA . ALA A 1 387 ? 2.568 2.856 -5.854 1.00 97.88 387 ALA A CA 1
ATOM 3060 C C . ALA A 1 387 ? 3.839 3.232 -6.638 1.00 97.88 387 ALA A C 1
ATOM 3062 O O . ALA A 1 387 ? 4.105 4.415 -6.834 1.00 97.88 387 ALA A O 1
ATOM 3063 N N . VAL A 1 388 ? 4.591 2.249 -7.152 1.00 98.31 388 VAL A N 1
ATOM 3064 C CA . VAL A 1 388 ? 5.745 2.492 -8.038 1.00 98.31 388 VAL A CA 1
ATOM 3065 C C . VAL A 1 388 ? 5.303 3.149 -9.342 1.00 98.31 388 VAL A C 1
ATOM 3067 O O . VAL A 1 388 ? 5.945 4.097 -9.790 1.00 98.31 388 VAL A O 1
ATOM 3070 N N . GLN A 1 389 ? 4.192 2.706 -9.935 1.00 97.94 389 GLN A N 1
ATOM 3071 C CA . GLN A 1 389 ? 3.646 3.340 -11.131 1.00 97.94 389 GLN A CA 1
ATOM 3072 C C . GLN A 1 389 ? 3.241 4.795 -10.862 1.00 97.94 389 GLN A C 1
ATOM 3074 O O . GLN A 1 389 ? 3.559 5.666 -11.669 1.00 97.94 389 GLN A O 1
ATOM 3079 N N . CYS A 1 390 ? 2.610 5.077 -9.717 1.00 97.44 390 CYS A N 1
ATOM 3080 C CA . CYS A 1 390 ? 2.321 6.442 -9.269 1.00 97.44 390 CYS A CA 1
ATOM 3081 C C . CYS A 1 390 ? 3.588 7.274 -9.099 1.00 97.44 390 CYS A C 1
ATOM 3083 O O . CYS A 1 390 ? 3.652 8.399 -9.587 1.00 97.44 390 CYS A O 1
ATOM 3085 N N . ALA A 1 391 ? 4.618 6.717 -8.471 1.00 97.31 391 ALA A N 1
ATOM 3086 C CA . ALA A 1 391 ? 5.893 7.393 -8.307 1.00 97.31 391 ALA A CA 1
ATOM 3087 C C . ALA A 1 391 ? 6.580 7.676 -9.654 1.00 97.31 391 ALA A C 1
ATOM 3089 O O . ALA A 1 391 ? 7.180 8.732 -9.815 1.00 97.31 391 ALA A O 1
ATOM 3090 N N . LEU A 1 392 ? 6.476 6.778 -10.640 1.00 97.44 392 LEU A N 1
ATOM 3091 C CA . LEU A 1 392 ? 7.002 6.991 -11.994 1.00 97.44 392 LEU A CA 1
ATOM 3092 C C . LEU A 1 392 ? 6.230 8.066 -12.773 1.00 97.44 392 LEU A C 1
ATOM 3094 O O . LEU A 1 392 ? 6.840 8.755 -13.590 1.00 97.44 392 LEU A O 1
ATOM 3098 N N . GLN A 1 393 ? 4.928 8.256 -12.519 1.00 97.12 393 GLN A N 1
ATOM 3099 C CA . GLN A 1 393 ? 4.157 9.340 -13.149 1.00 97.12 393 GLN A CA 1
ATOM 3100 C C . GLN A 1 393 ? 4.742 10.724 -12.831 1.00 97.12 393 GLN A C 1
ATOM 3102 O O . GLN A 1 393 ? 4.793 11.578 -13.719 1.00 97.12 393 GLN A O 1
ATOM 3107 N N . ASP A 1 394 ? 5.287 10.915 -11.622 1.00 96.94 394 ASP A N 1
ATOM 3108 C CA . ASP A 1 394 ? 5.971 12.153 -11.208 1.00 96.94 394 ASP A CA 1
ATOM 3109 C C . ASP A 1 394 ? 7.208 12.475 -12.070 1.00 96.94 394 ASP A C 1
ATOM 3111 O O . ASP A 1 394 ? 7.688 13.606 -12.075 1.00 96.94 394 ASP A O 1
ATOM 3115 N N . TRP A 1 395 ? 7.738 11.492 -12.805 1.00 97.06 395 TRP A N 1
ATOM 3116 C CA . TRP A 1 395 ? 8.926 11.624 -13.652 1.00 97.06 395 TRP A CA 1
ATOM 3117 C C . TRP A 1 395 ? 8.617 11.701 -15.152 1.00 97.06 395 TRP A C 1
ATOM 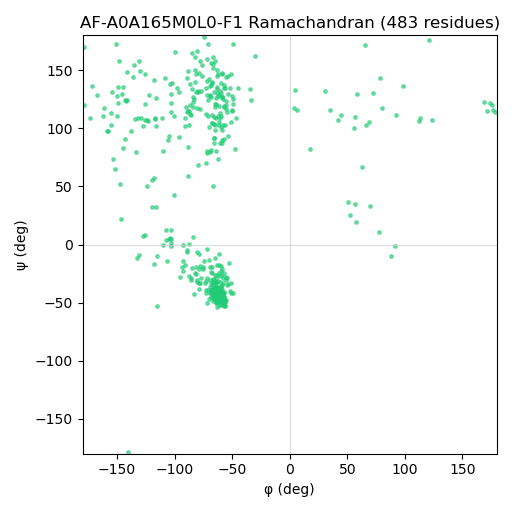3119 O O . TRP A 1 395 ? 9.536 11.749 -15.969 1.00 97.06 395 TRP A O 1
ATOM 3129 N N . THR A 1 396 ? 7.344 11.739 -15.549 1.00 96.56 396 THR A N 1
ATOM 3130 C CA . THR A 1 396 ? 6.929 11.753 -16.970 1.00 96.56 396 THR A CA 1
ATOM 3131 C C . THR A 1 396 ? 7.396 12.982 -17.751 1.00 96.56 396 THR A C 1
ATOM 3133 O O . THR A 1 396 ? 7.436 12.958 -18.981 1.00 96.56 396 THR A O 1
ATOM 3136 N N . THR A 1 397 ? 7.793 14.058 -17.069 1.00 96.50 397 THR A N 1
ATOM 3137 C CA . THR A 1 397 ? 8.389 15.251 -17.689 1.00 96.50 397 THR A CA 1
ATOM 3138 C C . THR A 1 397 ? 9.913 15.167 -17.823 1.00 96.50 397 THR A C 1
ATOM 3140 O O . THR A 1 397 ? 10.512 16.052 -18.427 1.00 96.50 397 THR A O 1
ATOM 3143 N N . GLY A 1 398 ? 10.542 14.107 -17.302 1.00 95.62 398 GLY A N 1
ATOM 3144 C CA . GLY A 1 398 ? 11.998 13.930 -17.238 1.00 95.62 398 GLY A CA 1
ATOM 3145 C C . GLY A 1 398 ? 12.650 14.517 -15.979 1.00 95.62 398 GLY A C 1
ATOM 3146 O O . GLY A 1 398 ? 13.817 14.236 -15.699 1.00 95.62 398 GLY A O 1
ATOM 3147 N N . VAL A 1 399 ? 11.891 15.280 -15.188 1.00 95.75 399 VAL A N 1
ATOM 3148 C CA . VAL A 1 399 ? 12.268 15.794 -13.864 1.00 95.75 399 VAL A CA 1
ATOM 3149 C C . VAL A 1 399 ? 11.183 15.379 -12.874 1.00 95.75 399 VAL A C 1
ATOM 3151 O O . VAL A 1 399 ? 10.016 15.314 -13.249 1.00 95.75 399 VAL A O 1
ATOM 3154 N N . ARG A 1 400 ? 11.542 15.109 -11.612 1.00 95.69 400 ARG A N 1
ATOM 3155 C CA . ARG A 1 400 ? 10.557 14.827 -10.557 1.00 95.69 400 ARG A CA 1
ATOM 3156 C C . ARG A 1 400 ? 9.709 16.070 -10.309 1.00 95.69 400 ARG A C 1
ATOM 3158 O O . ARG A 1 400 ? 10.146 16.995 -9.627 1.00 95.69 400 ARG A O 1
ATOM 3165 N N . ILE A 1 401 ? 8.492 16.072 -10.832 1.00 94.88 401 ILE A N 1
ATOM 3166 C CA . ILE A 1 401 ? 7.448 17.015 -10.452 1.00 94.88 401 ILE A CA 1
ATOM 3167 C C . ILE A 1 401 ? 6.525 16.233 -9.541 1.00 94.88 401 ILE A C 1
ATOM 3169 O O . ILE A 1 401 ? 5.903 15.272 -9.982 1.00 94.88 401 ILE A O 1
ATOM 3173 N N . LYS A 1 402 ? 6.458 16.617 -8.262 1.00 89.56 402 LYS A N 1
ATOM 3174 C CA . LYS A 1 402 ? 5.498 16.025 -7.330 1.00 89.56 402 LYS A CA 1
ATOM 3175 C C . LYS A 1 402 ? 4.112 16.270 -7.918 1.00 89.56 402 LYS A C 1
ATOM 3177 O O . LYS A 1 402 ? 3.645 17.408 -7.906 1.00 89.56 402 LYS A O 1
ATOM 3182 N N . SER A 1 403 ? 3.519 15.238 -8.516 1.00 78.50 403 SER A N 1
ATOM 3183 C CA . SER A 1 403 ? 2.209 15.377 -9.131 1.00 78.50 403 SER A CA 1
ATOM 3184 C C . SER A 1 403 ? 1.224 15.815 -8.055 1.00 78.50 403 SER A C 1
ATOM 3186 O O . SER A 1 403 ? 1.267 15.344 -6.916 1.00 78.50 403 SER A O 1
ATOM 3188 N N . SER A 1 404 ? 0.342 16.742 -8.417 1.00 64.31 404 SER A N 1
ATOM 3189 C CA . SER A 1 404 ? -0.826 17.060 -7.599 1.00 64.31 404 SER A CA 1
ATOM 3190 C C . SER A 1 404 ? -1.867 15.942 -7.637 1.00 64.31 404 SER A C 1
ATOM 3192 O O . SER A 1 404 ? -2.881 16.057 -6.959 1.00 64.31 404 SER A O 1
ATOM 3194 N N . SER A 1 405 ? -1.659 14.884 -8.436 1.00 76.00 405 SER A N 1
ATOM 3195 C CA . SER A 1 405 ? -2.536 13.721 -8.409 1.00 76.00 405 SER A CA 1
ATOM 3196 C C . SER A 1 405 ? -2.356 13.014 -7.076 1.00 76.00 405 SER A C 1
ATOM 3198 O O . SER A 1 405 ? -1.343 12.352 -6.815 1.00 76.00 405 SER A O 1
ATOM 3200 N N . ASP A 1 406 ? -3.353 13.202 -6.226 1.00 87.50 406 ASP A N 1
ATOM 3201 C CA . ASP A 1 406 ? -3.495 12.470 -4.989 1.00 87.50 406 ASP A CA 1
ATOM 3202 C C . ASP A 1 406 ? -3.580 10.967 -5.294 1.00 87.50 406 ASP A C 1
ATOM 3204 O O . ASP A 1 406 ? -4.084 10.534 -6.331 1.00 87.50 406 ASP A O 1
ATOM 3208 N N . PHE A 1 407 ? -3.067 10.136 -4.387 1.00 93.25 407 PHE A N 1
ATOM 3209 C CA . PHE A 1 407 ? -3.186 8.683 -4.514 1.00 93.25 407 PHE A CA 1
ATOM 3210 C C . PHE A 1 407 ? -4.580 8.238 -4.050 1.00 93.25 407 PHE A C 1
ATOM 3212 O O . PHE A 1 407 ? -4.759 7.657 -2.973 1.00 93.25 407 PHE A O 1
ATOM 3219 N N . THR A 1 408 ? -5.583 8.622 -4.835 1.00 92.94 408 THR A N 1
ATOM 3220 C CA . THR A 1 408 ? -7.002 8.378 -4.574 1.00 92.94 408 THR A CA 1
ATOM 3221 C C . THR A 1 408 ? -7.429 7.001 -5.073 1.00 92.94 408 THR A C 1
ATOM 3223 O O . THR A 1 408 ? -6.712 6.333 -5.822 1.00 92.94 408 THR A O 1
ATOM 3226 N N . VAL A 1 409 ? -8.599 6.544 -4.625 1.00 92.69 409 VAL A N 1
ATOM 3227 C CA . VAL A 1 409 ? -9.155 5.266 -5.089 1.00 92.69 409 VAL A CA 1
ATOM 3228 C C . VAL A 1 409 ? -9.622 5.398 -6.534 1.00 92.69 409 VAL A C 1
ATOM 3230 O O . VAL A 1 409 ? -9.404 4.498 -7.337 1.00 92.69 409 VAL A O 1
ATOM 3233 N N . GLU A 1 410 ? -10.215 6.540 -6.857 1.00 93.56 410 GLU A N 1
ATOM 3234 C CA . GLU A 1 410 ? -10.791 6.875 -8.149 1.00 93.56 410 GLU A CA 1
ATOM 3235 C C . GLU A 1 410 ? -9.749 6.829 -9.272 1.00 93.56 410 GLU A C 1
ATOM 3237 O O . GLU A 1 410 ? -10.038 6.307 -10.346 1.00 93.56 410 GLU A O 1
ATOM 3242 N N . ASP A 1 411 ? -8.531 7.307 -9.008 1.00 94.94 411 ASP A N 1
ATOM 3243 C CA . ASP A 1 411 ? -7.483 7.398 -10.029 1.00 94.94 411 ASP A CA 1
ATOM 3244 C C . ASP A 1 411 ? -6.673 6.098 -10.180 1.00 94.94 411 ASP A C 1
ATOM 3246 O O . ASP A 1 411 ? -6.148 5.801 -11.257 1.00 94.94 411 ASP A O 1
ATOM 3250 N N . TRP A 1 412 ? -6.546 5.313 -9.102 1.00 96.25 412 TRP A N 1
ATOM 3251 C CA . TRP A 1 412 ? -5.582 4.206 -9.032 1.00 96.25 412 TRP A CA 1
ATOM 3252 C C . TRP A 1 412 ? -6.194 2.806 -8.920 1.00 96.25 412 TRP A C 1
ATOM 3254 O O . TRP A 1 412 ? -5.457 1.831 -9.096 1.00 96.25 412 TRP A O 1
ATOM 3264 N N . ALA A 1 413 ? -7.507 2.668 -8.699 1.00 96.25 413 ALA A N 1
ATOM 3265 C CA . ALA A 1 413 ? -8.164 1.358 -8.622 1.00 96.25 413 ALA A CA 1
ATOM 3266 C C . ALA A 1 413 ? -7.987 0.536 -9.912 1.00 96.25 413 ALA A C 1
ATOM 3268 O O . ALA A 1 413 ? -7.565 -0.617 -9.848 1.00 96.25 413 ALA A O 1
ATOM 3269 N N . ASP A 1 414 ? -8.183 1.143 -11.086 1.00 97.06 414 ASP A N 1
ATOM 3270 C CA . ASP A 1 414 ? -8.040 0.446 -12.374 1.00 97.06 414 ASP A CA 1
ATOM 3271 C C . ASP A 1 414 ? -6.593 -0.007 -12.641 1.00 97.06 414 ASP A C 1
ATOM 3273 O O . ASP A 1 414 ? -6.337 -1.051 -13.249 1.00 97.06 414 ASP A O 1
ATOM 3277 N N . VAL A 1 415 ? -5.607 0.781 -12.202 1.00 97.31 415 VAL A N 1
ATOM 3278 C CA . VAL A 1 415 ? -4.183 0.419 -12.299 1.00 97.31 415 VAL A CA 1
ATOM 3279 C C . VAL A 1 415 ? -3.890 -0.780 -11.399 1.00 97.31 415 VAL A C 1
ATOM 3281 O O . VAL A 1 415 ? -3.262 -1.746 -11.838 1.00 97.31 415 VAL A O 1
ATOM 3284 N N . TYR A 1 416 ? -4.390 -0.740 -10.166 1.00 97.88 416 TYR A N 1
ATOM 3285 C CA . TYR A 1 416 ? -4.266 -1.832 -9.214 1.00 97.88 416 TYR A CA 1
ATOM 3286 C C . TYR A 1 416 ? -4.909 -3.125 -9.728 1.00 97.88 416 TYR A C 1
ATOM 3288 O O . TYR A 1 416 ? -4.255 -4.172 -9.727 1.00 97.88 416 TYR A O 1
ATOM 3296 N N . ASP A 1 417 ? -6.132 -3.059 -10.253 1.00 97.75 417 ASP A N 1
ATOM 3297 C CA . ASP A 1 417 ? -6.842 -4.223 -10.783 1.00 97.75 417 ASP A CA 1
ATOM 3298 C C . ASP A 1 417 ? -6.109 -4.844 -11.980 1.00 97.75 417 ASP A C 1
ATOM 3300 O O . ASP A 1 417 ? -6.030 -6.070 -12.101 1.00 97.75 417 ASP A O 1
ATOM 3304 N N . ARG A 1 418 ? -5.479 -4.029 -12.839 1.00 98.06 418 ARG A N 1
ATOM 3305 C CA . ARG A 1 418 ? -4.599 -4.538 -13.907 1.00 98.06 418 ARG A CA 1
ATOM 3306 C C . ARG A 1 418 ? -3.411 -5.328 -13.354 1.00 98.06 418 ARG A C 1
ATOM 3308 O O . ARG A 1 418 ? -3.115 -6.405 -13.877 1.00 98.06 418 ARG A O 1
ATOM 3315 N N . HIS A 1 419 ? -2.760 -4.847 -12.293 1.00 98.38 419 HIS A N 1
ATOM 3316 C CA . HIS A 1 419 ? -1.665 -5.579 -11.648 1.00 98.38 419 HIS A CA 1
ATOM 3317 C C . HIS A 1 419 ? -2.136 -6.878 -10.988 1.00 98.38 419 HIS A C 1
ATOM 3319 O O . HIS A 1 419 ? -1.479 -7.911 -11.143 1.00 98.38 419 HIS A O 1
ATOM 3325 N N . VAL A 1 420 ? -3.284 -6.855 -10.302 1.00 98.25 420 VAL A N 1
ATOM 3326 C CA . VAL A 1 420 ? -3.898 -8.058 -9.722 1.00 98.25 420 VAL A CA 1
ATOM 3327 C C . VAL A 1 420 ? -4.150 -9.093 -10.815 1.00 98.25 420 VAL A C 1
ATOM 3329 O O . VAL A 1 420 ? -3.639 -10.206 -10.717 1.00 98.25 420 VAL A O 1
ATOM 3332 N N . ASN A 1 421 ? -4.830 -8.711 -11.897 1.00 98.19 421 ASN A N 1
ATOM 3333 C CA . ASN A 1 421 ? -5.136 -9.606 -13.015 1.00 98.19 421 ASN A CA 1
ATOM 3334 C C . ASN A 1 421 ? -3.869 -10.212 -13.642 1.00 98.19 421 ASN A C 1
ATOM 3336 O O . ASN A 1 421 ? -3.827 -11.412 -13.920 1.00 98.19 421 ASN A O 1
ATOM 3340 N N . ALA A 1 422 ? -2.811 -9.418 -13.827 1.00 97.62 422 ALA A N 1
ATOM 3341 C CA . ALA A 1 422 ? -1.535 -9.912 -14.344 1.00 97.62 422 ALA A CA 1
ATOM 3342 C C . ALA A 1 422 ? -0.871 -10.933 -13.396 1.00 97.62 422 ALA A C 1
ATOM 3344 O O . ALA A 1 422 ? -0.373 -11.971 -13.841 1.00 97.62 422 ALA A O 1
ATOM 3345 N N . LEU A 1 423 ? -0.888 -10.676 -12.083 1.00 98.12 423 LEU A N 1
ATOM 3346 C CA . LEU A 1 423 ? -0.367 -11.604 -11.074 1.00 98.12 423 LEU A CA 1
ATOM 3347 C C . LEU A 1 423 ? -1.200 -12.889 -10.982 1.00 98.12 423 LEU A C 1
ATOM 3349 O O . LEU A 1 423 ? -0.635 -13.968 -10.805 1.00 98.12 423 LEU A O 1
ATOM 3353 N N . GLU A 1 424 ? -2.523 -12.803 -11.128 1.00 98.06 424 GLU A N 1
ATOM 3354 C CA . GLU A 1 424 ? -3.402 -13.973 -11.160 1.00 98.06 424 GLU A CA 1
ATOM 3355 C C . GLU A 1 424 ? -3.151 -14.848 -12.388 1.00 98.06 424 GLU A C 1
ATOM 3357 O O . GLU A 1 424 ? -3.013 -16.062 -12.248 1.00 98.06 424 GLU A O 1
ATOM 3362 N N . GLN A 1 425 ? -2.975 -14.248 -13.567 1.00 97.31 425 GLN A N 1
ATOM 3363 C CA . GLN A 1 425 ? -2.577 -14.984 -14.770 1.00 97.31 425 GLN A CA 1
ATOM 3364 C C . GLN A 1 425 ? -1.221 -15.676 -14.581 1.00 97.31 425 GLN A C 1
ATOM 3366 O O . GLN A 1 425 ? -1.060 -16.842 -14.946 1.00 97.31 425 GLN A O 1
ATOM 3371 N N . MET A 1 426 ? -0.248 -14.998 -13.961 1.00 96.94 426 MET A N 1
ATOM 3372 C CA . MET A 1 426 ? 1.054 -15.593 -13.642 1.00 96.94 426 MET A CA 1
ATOM 3373 C C . MET A 1 426 ? 0.923 -16.776 -12.668 1.00 96.94 426 MET A C 1
ATOM 3375 O O . MET A 1 426 ? 1.542 -17.823 -12.878 1.00 96.94 426 MET A O 1
ATOM 3379 N N . ARG A 1 427 ? 0.086 -16.639 -11.631 1.00 97.38 427 ARG A N 1
ATOM 3380 C CA . ARG A 1 427 ? -0.248 -17.719 -10.691 1.00 97.38 427 ARG A CA 1
ATOM 3381 C C . ARG A 1 427 ? -0.880 -18.900 -11.416 1.00 97.38 427 ARG A C 1
ATOM 3383 O O . ARG A 1 427 ? -0.503 -20.038 -11.156 1.00 97.38 427 ARG A O 1
ATOM 3390 N N . ASP A 1 428 ? -1.831 -18.649 -12.305 1.00 97.50 428 ASP A N 1
ATOM 3391 C CA . ASP A 1 428 ? -2.601 -19.704 -12.958 1.00 97.50 428 ASP A CA 1
ATOM 3392 C C . ASP A 1 428 ? -1.775 -20.466 -14.001 1.00 97.50 428 ASP A C 1
ATOM 3394 O O . ASP A 1 428 ? -1.944 -21.681 -14.126 1.00 97.50 428 ASP A O 1
ATOM 3398 N N . ARG A 1 429 ? -0.810 -19.798 -14.651 1.00 96.75 429 ARG A N 1
ATOM 3399 C CA . ARG A 1 429 ? 0.185 -20.426 -15.540 1.00 96.75 429 ARG A CA 1
ATOM 3400 C C . ARG A 1 429 ? 1.146 -21.357 -14.790 1.00 96.75 429 ARG A C 1
ATOM 3402 O O . ARG A 1 429 ? 1.429 -22.448 -15.274 1.00 96.75 429 ARG A O 1
ATOM 3409 N N . ASN A 1 430 ? 1.638 -20.966 -13.609 1.00 96.69 430 ASN A N 1
ATOM 3410 C CA . ASN A 1 430 ? 2.550 -21.793 -12.806 1.00 96.69 430 ASN A CA 1
ATOM 3411 C C . ASN A 1 430 ? 2.310 -21.635 -11.295 1.00 96.69 430 ASN A C 1
ATOM 3413 O O . ASN A 1 430 ? 3.030 -20.920 -10.592 1.00 96.69 430 ASN A O 1
ATOM 3417 N N . LYS A 1 431 ? 1.323 -22.368 -10.768 1.00 96.94 431 LYS A N 1
ATOM 3418 C CA . LYS A 1 431 ? 0.906 -22.268 -9.357 1.00 96.94 431 LYS A CA 1
ATOM 3419 C C . LYS A 1 431 ? 2.030 -22.593 -8.374 1.00 96.94 431 LYS A C 1
ATOM 3421 O O . LYS A 1 431 ? 2.192 -21.895 -7.377 1.00 96.94 431 LYS A O 1
ATOM 3426 N N . GLN A 1 432 ? 2.802 -23.652 -8.632 1.00 96.94 432 GLN A N 1
ATOM 3427 C CA . GLN A 1 432 ? 3.864 -24.087 -7.718 1.00 96.94 432 GLN A CA 1
ATOM 3428 C C . GLN A 1 432 ? 5.028 -23.092 -7.699 1.00 96.94 432 GLN A C 1
ATOM 3430 O O . GLN A 1 432 ? 5.453 -22.682 -6.617 1.00 96.94 432 GLN A O 1
ATOM 3435 N N . GLY A 1 433 ? 5.483 -22.652 -8.877 1.00 95.38 433 GLY A N 1
ATOM 3436 C CA . GLY A 1 433 ? 6.531 -21.640 -9.001 1.00 95.38 433 GLY A CA 1
ATOM 3437 C C . GLY A 1 433 ? 6.118 -20.307 -8.378 1.00 95.38 433 GLY A C 1
ATOM 3438 O O . GLY A 1 433 ? 6.890 -19.714 -7.628 1.00 95.38 433 GLY A O 1
ATOM 3439 N N . PHE A 1 434 ? 4.870 -19.877 -8.588 1.00 96.50 434 PHE A N 1
ATOM 3440 C CA . PHE A 1 434 ? 4.334 -18.653 -7.991 1.00 96.50 434 PHE A CA 1
ATOM 3441 C C . PHE A 1 434 ? 4.319 -18.712 -6.456 1.00 96.50 434 PHE A C 1
ATOM 3443 O O . PHE A 1 434 ? 4.740 -17.768 -5.785 1.00 96.50 434 PHE A O 1
ATOM 3450 N N . VAL A 1 435 ? 3.882 -19.833 -5.873 1.00 97.00 435 VAL A N 1
ATOM 3451 C CA . VAL A 1 435 ? 3.882 -20.019 -4.413 1.00 97.00 435 VAL A CA 1
ATOM 3452 C C . VAL A 1 435 ? 5.312 -20.088 -3.857 1.00 97.00 435 VAL A C 1
ATOM 3454 O O . VAL A 1 435 ? 5.585 -19.548 -2.785 1.00 97.00 435 VAL A O 1
ATOM 3457 N N . ALA A 1 436 ? 6.248 -20.728 -4.562 1.00 96.31 436 ALA A N 1
ATOM 3458 C CA . ALA A 1 436 ? 7.653 -20.758 -4.155 1.00 96.31 436 ALA A CA 1
ATOM 3459 C C . ALA A 1 436 ? 8.276 -19.353 -4.175 1.00 96.31 436 ALA A C 1
ATOM 3461 O O . ALA A 1 436 ? 8.938 -18.955 -3.214 1.00 96.31 436 ALA A O 1
ATOM 3462 N N . TRP A 1 437 ? 8.007 -18.582 -5.229 1.00 96.56 437 TRP A N 1
ATOM 3463 C CA . TRP A 1 437 ? 8.469 -17.206 -5.377 1.00 96.56 437 TRP A CA 1
ATOM 3464 C C . TRP A 1 437 ? 7.891 -16.272 -4.306 1.00 96.56 437 TRP A C 1
ATOM 3466 O O . TRP A 1 437 ? 8.658 -15.587 -3.635 1.00 96.56 437 TRP A O 1
ATOM 3476 N N . THR A 1 438 ? 6.578 -16.290 -4.064 1.00 97.25 438 THR A N 1
ATOM 3477 C CA . THR A 1 438 ? 5.949 -15.444 -3.029 1.00 97.25 438 THR A CA 1
ATOM 3478 C C . THR A 1 438 ? 6.431 -15.789 -1.616 1.00 97.25 438 THR A C 1
ATOM 3480 O O . THR A 1 438 ? 6.599 -14.896 -0.784 1.00 97.25 438 THR A O 1
ATOM 3483 N N . ARG A 1 439 ? 6.739 -17.064 -1.326 1.00 96.12 439 ARG A N 1
ATOM 3484 C CA . ARG A 1 439 ? 7.419 -17.450 -0.072 1.00 96.12 439 ARG A CA 1
ATOM 3485 C C . ARG A 1 439 ? 8.860 -16.952 -0.007 1.00 96.12 439 ARG A C 1
ATOM 3487 O O . ARG A 1 439 ? 9.294 -16.540 1.065 1.00 96.12 439 ARG A O 1
ATOM 3494 N N . LYS A 1 440 ? 9.609 -17.010 -1.114 1.00 94.31 440 LYS A N 1
ATOM 3495 C CA . LYS A 1 440 ? 10.982 -16.481 -1.183 1.00 94.31 440 LYS A CA 1
ATOM 3496 C C . LYS A 1 440 ? 10.982 -14.972 -0.938 1.00 94.31 440 LYS A C 1
ATOM 3498 O O . LYS A 1 440 ? 11.743 -14.513 -0.099 1.00 94.31 440 LYS A O 1
ATOM 3503 N N . LEU A 1 441 ? 10.073 -14.235 -1.577 1.00 95.25 441 LEU A N 1
ATOM 3504 C CA . LEU A 1 441 ? 9.897 -12.797 -1.372 1.00 95.25 441 LEU A CA 1
ATOM 3505 C C . LEU A 1 441 ? 9.617 -12.465 0.101 1.00 95.25 441 LEU A C 1
ATOM 3507 O O . LEU A 1 441 ? 10.329 -11.652 0.678 1.00 95.25 441 LEU A O 1
ATOM 3511 N N . TYR A 1 442 ? 8.667 -13.163 0.737 1.00 94.25 442 TYR A N 1
ATOM 3512 C CA . TYR A 1 442 ? 8.408 -13.012 2.175 1.00 94.25 442 TYR A CA 1
ATOM 3513 C C . TYR A 1 442 ? 9.660 -13.261 3.028 1.00 94.25 442 TYR A C 1
ATOM 3515 O O . TYR A 1 442 ? 9.986 -12.459 3.899 1.00 94.25 442 TYR A O 1
ATOM 3523 N N . ARG A 1 443 ? 10.386 -14.360 2.773 1.00 92.12 443 ARG A N 1
ATOM 3524 C CA . ARG A 1 443 ? 11.612 -14.692 3.516 1.00 92.12 443 ARG A CA 1
ATOM 3525 C C . ARG A 1 443 ? 12.689 -13.626 3.354 1.00 92.12 443 ARG A C 1
ATOM 3527 O O . ARG A 1 443 ? 13.349 -13.323 4.338 1.00 92.12 443 ARG A O 1
ATOM 3534 N N . ASN A 1 444 ? 12.849 -13.073 2.154 1.00 90.50 444 ASN A N 1
ATOM 3535 C CA . ASN A 1 444 ? 13.819 -12.015 1.889 1.00 90.50 444 ASN A CA 1
ATOM 3536 C C . ASN A 1 444 ? 13.476 -10.753 2.690 1.00 90.50 444 ASN A C 1
ATOM 3538 O O . ASN A 1 444 ? 14.333 -10.259 3.412 1.00 90.50 444 ASN A O 1
ATOM 3542 N N . CYS A 1 445 ? 12.219 -10.295 2.646 1.00 91.00 445 CYS A N 1
ATOM 3543 C CA . CYS A 1 445 ? 11.781 -9.142 3.438 1.00 91.00 445 CYS A CA 1
ATOM 3544 C C . CYS A 1 445 ? 11.948 -9.393 4.949 1.00 91.00 445 CYS A C 1
ATOM 3546 O O . CYS A 1 445 ? 12.427 -8.525 5.671 1.00 91.00 445 CYS A O 1
ATOM 3548 N N . TRP A 1 446 ? 11.618 -10.600 5.423 1.00 87.50 446 TRP A N 1
ATOM 3549 C CA . TRP A 1 446 ? 11.735 -10.977 6.836 1.00 87.50 446 TRP A CA 1
ATOM 3550 C C . TRP A 1 446 ? 13.184 -11.112 7.331 1.00 87.50 446 TRP A C 1
ATOM 3552 O O . TRP A 1 446 ? 13.486 -10.810 8.487 1.00 87.50 446 TRP A O 1
ATOM 3562 N N . ALA A 1 447 ? 14.091 -11.613 6.489 1.00 85.56 447 ALA A N 1
ATOM 3563 C CA . ALA A 1 447 ? 15.488 -11.822 6.859 1.00 85.56 447 ALA A CA 1
ATOM 3564 C C . ALA A 1 447 ? 16.182 -10.496 7.185 1.00 85.56 447 ALA A C 1
ATOM 3566 O O . ALA A 1 447 ? 16.905 -10.418 8.180 1.00 85.56 447 ALA A O 1
ATOM 3567 N N . THR A 1 448 ? 15.902 -9.447 6.411 1.00 76.06 448 THR A N 1
ATOM 3568 C CA . THR A 1 448 ? 16.481 -8.124 6.652 1.00 76.06 448 THR A CA 1
ATOM 3569 C C . THR A 1 448 ? 15.945 -7.486 7.935 1.00 76.06 448 THR A C 1
ATOM 3571 O O . THR A 1 448 ? 16.707 -6.843 8.651 1.00 76.06 448 THR A O 1
ATOM 3574 N N . THR A 1 449 ? 14.682 -7.732 8.308 1.00 72.94 449 THR A N 1
ATOM 3575 C CA . THR A 1 449 ? 14.151 -7.325 9.624 1.00 72.94 449 THR A CA 1
ATOM 3576 C C . THR A 1 449 ? 14.935 -7.947 10.760 1.00 72.94 449 THR A C 1
ATOM 3578 O O . THR A 1 449 ? 15.299 -7.266 11.709 1.00 72.94 449 THR A O 1
ATOM 3581 N N . ARG A 1 450 ? 15.214 -9.253 10.675 1.00 63.50 450 ARG A N 1
ATOM 3582 C CA . ARG A 1 450 ? 15.993 -9.937 11.710 1.00 63.50 450 ARG A CA 1
ATOM 3583 C C . ARG A 1 450 ? 17.400 -9.387 11.809 1.00 63.50 450 ARG A C 1
ATOM 3585 O O . ARG A 1 450 ? 17.890 -9.279 12.917 1.00 63.50 450 ARG A O 1
ATOM 3592 N N . GLN A 1 451 ? 18.024 -9.037 10.690 1.00 60.31 451 GLN A N 1
ATOM 3593 C CA . GLN A 1 451 ? 19.322 -8.372 10.709 1.00 60.31 451 GLN A CA 1
ATOM 3594 C C . GLN A 1 451 ? 19.225 -6.980 11.335 1.00 60.31 451 GLN A C 1
ATOM 3596 O O . GLN A 1 451 ? 20.097 -6.637 12.110 1.00 60.31 451 GLN A O 1
ATOM 3601 N N . SER A 1 452 ? 18.156 -6.219 11.097 1.00 57.38 452 SER A N 1
ATOM 3602 C CA . SER A 1 452 ? 17.926 -4.943 11.793 1.00 57.38 452 SER A CA 1
ATOM 3603 C C . SER A 1 452 ? 17.687 -5.118 13.299 1.00 57.38 452 SER A C 1
ATOM 3605 O O . SER A 1 452 ? 18.088 -4.267 14.077 1.00 57.38 452 SER A O 1
ATOM 3607 N N . LEU A 1 453 ? 17.046 -6.215 13.719 1.00 57.94 453 LEU A N 1
ATOM 3608 C CA . LEU A 1 453 ? 16.798 -6.532 15.134 1.00 57.94 453 LEU A CA 1
ATOM 3609 C C . LEU A 1 453 ? 18.005 -7.169 15.838 1.00 57.94 453 LEU A C 1
ATOM 3611 O O . LEU A 1 453 ? 18.081 -7.132 17.060 1.00 57.94 453 LEU A O 1
ATOM 3615 N N . ALA A 1 454 ? 18.887 -7.825 15.081 1.00 55.06 454 ALA A N 1
ATOM 3616 C CA . ALA A 1 454 ? 20.019 -8.598 15.589 1.00 55.06 454 ALA A CA 1
ATOM 3617 C C . ALA A 1 454 ? 21.380 -7.953 15.305 1.00 55.06 454 ALA A C 1
ATOM 3619 O O . ALA A 1 454 ? 22.372 -8.564 15.666 1.00 55.06 454 ALA A O 1
ATOM 3620 N N . ASN A 1 455 ? 21.425 -6.791 14.644 1.00 46.78 455 ASN A N 1
ATOM 3621 C CA . ASN A 1 455 ? 22.597 -5.929 14.508 1.00 46.78 455 ASN A CA 1
ATOM 3622 C C . ASN A 1 455 ? 22.355 -4.649 15.336 1.00 46.78 455 ASN A C 1
ATOM 3624 O O . ASN A 1 455 ? 21.943 -3.652 14.756 1.00 46.78 455 ASN A O 1
ATOM 3628 N N . ASP A 1 456 ? 22.527 -4.548 16.657 1.00 49.38 456 ASP A N 1
ATOM 3629 C CA . ASP A 1 456 ? 23.377 -5.257 17.638 1.00 49.38 456 ASP A CA 1
ATOM 3630 C C . ASP A 1 456 ? 24.566 -6.041 17.041 1.00 49.38 456 ASP A C 1
ATOM 3632 O O . ASP A 1 456 ? 24.474 -7.220 16.730 1.00 49.38 456 ASP A O 1
ATOM 3636 N N . PRO A 1 457 ? 25.681 -5.364 16.752 1.00 43.28 457 PRO A N 1
ATOM 3637 C CA . PRO A 1 457 ? 26.570 -5.624 15.618 1.00 43.28 457 PRO A CA 1
ATOM 3638 C C . PRO A 1 457 ? 27.018 -7.087 15.454 1.00 43.28 457 PRO A C 1
ATOM 3640 O O . PRO A 1 457 ? 27.835 -7.561 16.244 1.00 43.28 457 PRO A O 1
ATOM 3643 N N . GLN A 1 458 ? 26.627 -7.754 14.353 1.00 44.25 458 GLN A N 1
ATOM 3644 C CA . GLN A 1 458 ? 27.484 -8.754 13.703 1.00 44.25 458 GLN A CA 1
ATOM 3645 C C . GLN A 1 458 ? 27.113 -9.097 12.243 1.00 44.25 458 GLN A C 1
ATOM 3647 O O . GLN A 1 458 ? 26.080 -9.690 11.937 1.00 44.25 458 GLN A O 1
ATOM 3652 N N . ASP A 1 459 ? 28.066 -8.792 11.355 1.00 52.53 459 ASP A N 1
ATOM 3653 C CA . ASP A 1 459 ? 28.178 -9.192 9.949 1.00 52.53 459 ASP A CA 1
ATOM 3654 C C . ASP A 1 459 ? 27.625 -10.594 9.619 1.00 52.53 459 ASP A C 1
ATOM 3656 O O . ASP A 1 459 ? 28.106 -11.615 10.119 1.00 52.53 459 ASP A O 1
ATOM 3660 N N . GLY A 1 460 ? 26.689 -10.651 8.666 1.00 38.72 460 GLY A N 1
ATOM 3661 C CA . GLY A 1 460 ? 26.215 -11.885 8.037 1.00 38.72 460 GLY A CA 1
ATOM 3662 C C . GLY A 1 460 ? 26.093 -11.742 6.510 1.00 38.72 460 GLY A C 1
ATOM 3663 O O . GLY A 1 460 ? 25.732 -10.669 6.026 1.00 38.72 460 GLY A O 1
ATOM 3664 N N . PRO A 1 461 ? 26.393 -12.798 5.727 1.00 45.97 461 PRO A N 1
ATOM 3665 C CA . PRO A 1 461 ? 26.536 -12.711 4.275 1.00 45.97 461 PRO A CA 1
ATOM 3666 C C . PRO A 1 461 ? 25.191 -12.510 3.561 1.00 45.97 461 PRO A C 1
ATOM 3668 O O . PRO A 1 461 ? 24.237 -13.261 3.762 1.00 45.97 461 PRO A O 1
ATOM 3671 N N . SER A 1 462 ? 25.152 -11.499 2.691 1.00 46.50 462 SER A N 1
ATOM 3672 C CA . SER A 1 462 ? 24.055 -11.211 1.762 1.00 46.50 462 SER A CA 1
ATOM 3673 C C . SER A 1 462 ? 23.952 -12.290 0.673 1.00 46.50 462 SER A C 1
ATOM 3675 O O . SER A 1 462 ? 24.970 -12.731 0.136 1.00 46.50 462 SER A O 1
ATOM 3677 N N . ILE A 1 463 ? 22.725 -12.716 0.350 1.00 41.50 463 ILE A N 1
ATOM 3678 C CA . ILE A 1 463 ? 22.425 -13.673 -0.729 1.00 41.50 463 ILE A CA 1
ATOM 3679 C C . ILE A 1 463 ? 22.845 -13.069 -2.075 1.00 41.50 463 ILE A C 1
ATOM 3681 O O . ILE A 1 463 ? 22.490 -11.935 -2.400 1.00 41.50 463 ILE A O 1
ATOM 3685 N N . THR A 1 464 ? 23.593 -13.831 -2.873 1.00 45.72 464 THR A N 1
ATOM 3686 C CA . THR A 1 464 ? 24.102 -13.392 -4.176 1.00 45.72 464 THR A CA 1
ATOM 3687 C C . THR A 1 464 ? 23.038 -13.536 -5.270 1.00 45.72 464 THR A C 1
ATOM 3689 O O . THR A 1 464 ? 22.214 -14.451 -5.257 1.00 45.72 464 THR A O 1
ATOM 3692 N N . ALA A 1 465 ? 23.061 -12.626 -6.248 1.00 43.19 465 ALA A N 1
ATOM 3693 C CA . ALA A 1 465 ? 22.129 -12.601 -7.380 1.00 43.19 465 ALA A CA 1
ATOM 3694 C C . ALA A 1 465 ? 22.121 -13.905 -8.208 1.00 43.19 465 ALA A C 1
ATOM 3696 O O . ALA A 1 465 ? 21.104 -14.251 -8.794 1.00 43.19 465 ALA A O 1
ATOM 3697 N N . GLU A 1 466 ? 23.202 -14.687 -8.189 1.00 49.06 466 GLU A N 1
ATOM 3698 C CA . GLU A 1 466 ? 23.287 -15.978 -8.888 1.00 49.06 466 GLU A CA 1
ATOM 3699 C C . GLU A 1 466 ? 22.319 -17.034 -8.316 1.00 49.06 466 GLU A C 1
ATOM 3701 O O . GLU A 1 466 ? 21.772 -17.842 -9.062 1.00 49.06 466 GLU A O 1
ATOM 3706 N N . GLU A 1 467 ? 21.996 -16.988 -7.016 1.00 54.69 467 GLU A N 1
ATOM 3707 C CA . GLU A 1 467 ? 20.933 -17.827 -6.431 1.00 54.69 467 GLU A CA 1
ATOM 3708 C C . GLU A 1 467 ? 19.515 -17.283 -6.716 1.00 54.69 467 GLU A C 1
ATOM 3710 O O . GLU A 1 467 ? 18.501 -17.930 -6.410 1.00 54.69 467 GLU A O 1
ATOM 3715 N N . MET A 1 468 ? 19.393 -16.078 -7.284 1.00 52.06 468 MET A N 1
ATOM 3716 C CA . MET A 1 468 ? 18.113 -15.525 -7.738 1.00 52.06 468 MET A CA 1
ATOM 3717 C C . MET A 1 468 ? 17.694 -16.037 -9.123 1.00 52.06 468 MET A C 1
ATOM 3719 O O . MET A 1 468 ? 16.485 -16.120 -9.355 1.00 52.06 468 MET A O 1
ATOM 3723 N N . ASP A 1 469 ? 18.642 -16.470 -9.960 1.00 53.66 469 ASP A N 1
ATOM 3724 C CA . ASP A 1 469 ? 18.435 -16.665 -11.405 1.00 53.66 469 ASP A CA 1
ATOM 3725 C C . ASP A 1 469 ? 18.266 -18.120 -11.881 1.00 53.66 469 ASP A C 1
ATOM 3727 O O . ASP A 1 469 ? 18.008 -18.348 -13.057 1.00 53.66 469 ASP A O 1
ATOM 3731 N N . SER A 1 470 ? 18.291 -19.124 -10.999 1.00 49.47 470 SER A N 1
ATOM 3732 C CA . SER A 1 470 ? 17.992 -20.525 -11.367 1.00 49.47 470 SER A CA 1
ATOM 3733 C C . SER A 1 470 ? 16.485 -20.744 -11.629 1.00 49.47 470 SER A C 1
ATOM 3735 O O . SER A 1 470 ? 15.796 -21.372 -10.823 1.00 49.47 470 SER A O 1
ATOM 3737 N N . TYR A 1 471 ? 15.949 -20.199 -12.722 1.00 51.25 471 TYR A N 1
ATOM 3738 C CA . TYR A 1 471 ? 14.586 -20.447 -13.219 1.00 51.25 471 TYR A CA 1
ATOM 3739 C C . TYR A 1 471 ? 14.525 -20.374 -14.760 1.00 51.25 471 TYR A C 1
ATOM 3741 O O . TYR A 1 471 ? 13.661 -19.701 -15.323 1.00 51.25 471 TYR A O 1
ATOM 3749 N N . ASP A 1 472 ? 15.406 -21.119 -15.435 1.00 54.09 472 ASP A N 1
ATOM 3750 C CA . ASP A 1 472 ? 15.401 -21.305 -16.901 1.00 54.09 472 ASP A CA 1
ATOM 3751 C C . ASP A 1 472 ? 14.110 -21.978 -17.436 1.00 54.09 472 ASP A C 1
ATOM 3753 O O . ASP A 1 472 ? 13.854 -22.009 -18.635 1.00 54.09 472 ASP A O 1
ATOM 3757 N N . ASP A 1 473 ? 13.222 -22.460 -16.560 1.00 47.75 473 ASP A N 1
ATOM 3758 C CA . ASP A 1 473 ? 12.024 -23.225 -16.941 1.00 47.75 473 ASP A CA 1
ATOM 3759 C C . ASP A 1 473 ? 10.803 -22.360 -17.345 1.00 47.75 473 ASP A C 1
ATOM 3761 O O . ASP A 1 473 ? 9.700 -22.884 -17.518 1.00 47.75 473 ASP A O 1
ATOM 3765 N N . VAL A 1 474 ? 10.944 -21.031 -17.456 1.00 49.56 474 VAL A N 1
ATOM 3766 C CA . VAL A 1 474 ? 9.843 -20.099 -17.817 1.00 49.56 474 VAL A CA 1
ATOM 3767 C C . VAL A 1 474 ? 10.158 -19.320 -19.106 1.00 49.56 474 VAL A C 1
ATOM 3769 O O . VAL A 1 474 ? 9.746 -18.177 -19.288 1.00 49.56 474 VAL A O 1
ATOM 3772 N N . GLU A 1 475 ? 10.892 -19.933 -20.031 1.00 46.44 475 GLU A N 1
ATOM 3773 C CA . GLU A 1 475 ? 11.281 -19.345 -21.319 1.00 46.44 475 GLU A CA 1
ATOM 3774 C C . GLU A 1 475 ? 10.222 -19.605 -22.416 1.00 46.44 475 GLU A C 1
ATOM 3776 O O . GLU A 1 475 ? 10.473 -20.253 -23.427 1.00 46.44 475 GLU A O 1
ATOM 3781 N N . GLY A 1 476 ? 8.985 -19.140 -22.197 1.00 46.34 476 GLY A N 1
ATOM 3782 C CA . GLY A 1 476 ? 7.872 -19.363 -23.139 1.00 46.34 476 GLY A CA 1
ATOM 3783 C C . GLY A 1 476 ? 6.847 -18.232 -23.236 1.00 46.34 476 GLY A C 1
ATOM 3784 O O . GLY A 1 476 ? 5.701 -18.496 -23.579 1.00 46.34 476 GLY A O 1
ATOM 3785 N N . LEU A 1 477 ? 7.211 -16.998 -22.864 1.00 52.00 477 LEU A N 1
ATOM 3786 C CA . LEU A 1 477 ? 6.247 -15.914 -22.608 1.00 52.00 477 LEU A CA 1
ATOM 3787 C C . LEU A 1 477 ? 6.455 -14.605 -23.387 1.00 52.00 477 LEU A C 1
ATOM 3789 O O . LEU A 1 477 ? 5.764 -13.633 -23.089 1.00 52.00 477 LEU A O 1
ATOM 3793 N N . ALA A 1 478 ? 7.368 -14.549 -24.357 1.00 52.12 478 ALA A N 1
ATOM 3794 C CA . ALA A 1 478 ? 7.641 -13.306 -25.086 1.00 52.12 478 ALA A CA 1
ATOM 3795 C C . ALA A 1 478 ? 6.844 -13.130 -26.397 1.00 52.12 478 ALA A C 1
ATOM 3797 O O . ALA A 1 478 ? 6.669 -11.993 -26.816 1.00 52.12 478 ALA A O 1
ATOM 3798 N N . ASP A 1 479 ? 6.295 -14.193 -26.998 1.00 49.88 479 ASP A N 1
ATOM 3799 C CA . ASP A 1 479 ? 5.867 -14.139 -28.413 1.00 49.88 479 ASP A CA 1
ATOM 3800 C C . ASP A 1 479 ? 4.345 -14.003 -28.662 1.00 49.88 479 ASP A C 1
ATOM 3802 O O . ASP A 1 479 ? 3.918 -14.044 -29.811 1.00 49.88 479 ASP A O 1
ATOM 3806 N N . GLU A 1 480 ? 3.494 -13.844 -27.637 1.00 55.16 480 GLU A N 1
ATOM 3807 C CA . GLU A 1 480 ? 2.018 -13.871 -27.808 1.00 55.16 480 GLU A CA 1
ATOM 3808 C C . GLU A 1 480 ? 1.305 -12.542 -27.478 1.00 55.16 480 GLU A C 1
ATOM 3810 O O . GLU A 1 480 ? 0.175 -12.547 -26.996 1.00 55.16 480 GLU A O 1
ATOM 3815 N N . TYR A 1 481 ? 1.945 -11.387 -27.704 1.00 54.09 481 TYR A N 1
ATOM 3816 C CA . TYR A 1 481 ? 1.307 -10.075 -27.470 1.00 54.09 481 TYR A CA 1
ATOM 3817 C C . TYR A 1 481 ? 1.350 -9.083 -28.649 1.00 54.09 481 TYR A C 1
ATOM 3819 O O . TYR A 1 481 ? 0.883 -7.961 -28.476 1.00 54.09 481 TYR A O 1
ATOM 3827 N N . ASP A 1 482 ? 1.812 -9.484 -29.840 1.00 54.41 482 ASP A N 1
ATOM 3828 C CA . ASP A 1 482 ? 2.004 -8.564 -30.981 1.00 54.41 482 ASP A CA 1
ATOM 3829 C C . ASP A 1 482 ? 0.984 -8.691 -32.138 1.00 54.41 482 ASP A C 1
ATOM 3831 O O . ASP A 1 482 ? 1.190 -8.087 -33.186 1.00 54.41 482 ASP A O 1
ATOM 3835 N N . ASP A 1 483 ? -0.142 -9.397 -31.978 1.00 50.50 483 ASP A N 1
ATOM 3836 C CA . ASP A 1 483 ? -1.149 -9.526 -33.052 1.00 50.50 483 ASP A CA 1
ATOM 3837 C C . ASP A 1 483 ? -2.594 -9.289 -32.562 1.00 50.50 483 ASP A C 1
ATOM 3839 O O . ASP A 1 483 ? -3.361 -10.233 -32.400 1.00 50.50 483 ASP A O 1
ATOM 3843 N N . GLU A 1 484 ? -3.005 -8.026 -32.394 1.00 51.72 484 GLU A N 1
ATOM 3844 C CA . GLU A 1 484 ? -4.337 -7.566 -32.837 1.00 51.72 484 GLU A CA 1
ATOM 3845 C C . GLU A 1 484 ? -4.262 -6.099 -33.336 1.00 51.72 484 GLU A C 1
ATOM 3847 O O . GLU A 1 484 ? -3.590 -5.282 -32.704 1.00 51.72 484 GLU A O 1
ATOM 3852 N N . PRO A 1 485 ? -4.893 -5.777 -34.486 1.00 52.16 485 PRO A N 1
ATOM 3853 C CA . PRO A 1 485 ? -4.766 -4.496 -35.196 1.00 52.16 485 PRO A CA 1
ATOM 3854 C C . PRO A 1 485 ? -5.558 -3.319 -34.610 1.00 52.16 485 PRO A C 1
ATOM 3856 O O . PRO A 1 485 ? -6.632 -3.542 -34.005 1.00 52.16 485 PRO A O 1
#

Organism: NCBI:txid1314781

Sequence (485 aa):
MAPTRRTKQKSTPTKTTAKGAARKAQAARTSPTSPRGRKRANVHRALTKKPPRVIGKSLSLHLHIPLRCLSLIIPQVEDEDDEDEDLDLDEEFGDESTLDALDMQSPLQQYGFDDDEGDDEDDEDLADEQAVVPVRRRKSVPSPKFSMSASTPVSRVAQRAPVTPSRLRTPANPLQRAALRYTPYENRVNPRDPSKPLLTKQSPLSQNLLKRSMQKYRADTITRAPFMDEDARVRTATSIFHNVARELDADRRIYRFEDDLIYQENILKMIKRADSQVRGEVVSAARDIVGACFGLGPGRGDVGDNKRYVLHLLANMNFVFLSLMFEELDDGTLHNIQRTGPYRNAIFATLIQQEFFHNHEQMAVAELTANLFNPMPLVVIAFVATAVQCALQDWTTGVRIKSSSDFTVEDWADVYDRHVNALEQMRDRNKQGFVAWTRKLYRNCWATTRQSLANDPQDGPSITAEEMDSYDDVEGLADEYDDEP

Secondary structure (DSSP, 8-state):
--PPPPP------------------------------------------PPP--------------GGGGGG-S--------------------------------------------------------------PPPPPPPPPP---------------------------HHHHTT-SSPPP---B-SS-TTSB-GGGS-HHHHHHHHHHHHHHHHHHHHH-TT--HHHHHHHHHHHHHHHHHHTT-HHHHHHHHH-HHHHHHHHHHHHHHHHHHHHHHHHHHHHHHHHHHT-STTTS-HHHHHHHHHHHHGGGGGGEEEEEEEE-TTS-EEEEEEEEET--HHHHHHHHHHHTSSTTSTTTSHHHHTTSSSPPHHHHHHHHHHHHHHHHTTTTSS----S----HHHHHHHHHHHHHHHHHHHHH-HHHHHHHHHHHHHHHHHHHHHHHH-SS---PPPPGGGT---GGG---SSSSS---

Radius of gyration: 35.07 Å; Cα contacts (8 Å, |Δi|>4): 342; chains: 1; bounding box: 97×77×107 Å

Foldseek 3Di:
DDDDDDDDDDDDDDDDDDDDDDDDDDDDDDDDDDDDDDDDDDDDDDDDDDDDPPPDPFPQPPCPVPPVLVVVPDPPPPDDPDDDDDPPPPPDPDDPDDDDDDDDDDDDDDDDDDDDDDDDDDDDDDDDDDDDDDDDDDDDDDDDDDDDDDDDDDDDDDDDDDDDPDPPPDPDDVVVVVPDLADDDDQDADPVDSLAGDLVPDDPVVSVLLLQLLLVLLLCCLLPNLQDDPVVLLVSSLVSSVVSCVVVVNVNLVVCCVPPPSSVSNSSNSSSVSSLVLLVVLLVLLLVCLCSLQVADPPSDDLVVLLLVLVVCLVVVLVQFCDWGWGQDPVRHTHTPDGHHGNPHVQLLVSCLVRAQQDCSHRCNPPVNVVSCQLHHLSNSLSSSLSNSQSSVCCNSSHRDPDPDDPHSVVRVVSSVVSSVVLVVVCVVPVVVSNVVSNVSSCSSNVVSVVSVVPVDDDDDDDDCVVVPPPPVPPPPDPPDPDDD

InterPro domains:
  IPR045341 Domain of unknown function DUF6532 [PF20149] (213-426)